Protein AF-A0A0C9TK61-F1 (afdb_monomer_lite)

Foldseek 3Di:
DDPVPFFFDADALPDFLVVVLVVDDPPDLDPSNLLSQLRCLQFNDDDLVD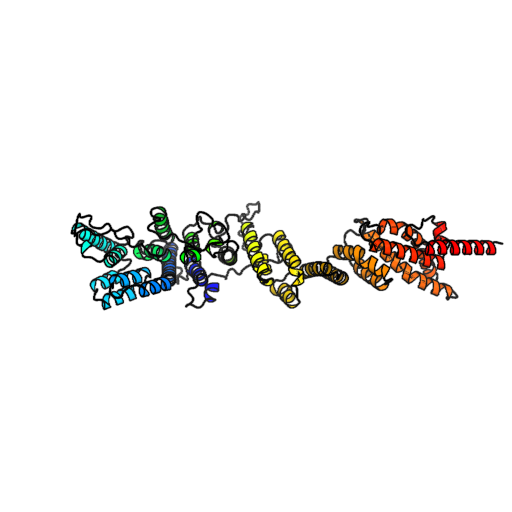DPPDDPVVVVLSVQLSSLVSNLVSLLVNCVVVLVVVLVVDDPVDLLQNLLSCVLSVVLVVSLVSCVVVVVNVLSVLSVQALHDQVQLVVLVVVLVCCQVVLVLLVDDLSRSLSSCQSNLHQDWSCHRPDDDSSTDHIHGNQPPDALSSVLSSLSGGNDHSSDGLLVSLVVLVVCCVVCVVRHHFQAAPVCVVDVDDDDPDDADPPHDGALSNLVSVVSNDVPDALVNRLQQSNHDVDRLPLPVSLVCQCNPCRNNNPHHHPQWDDQDDDDDDPDDPPPPDRTGADPVNQVSLLSNLVVCVVVVNNLVSLNSLSNHPDSVSSVVSNLVSLLVCLVVLDPVNVCSCCPVSVGDLLSNLQSVLSVCVVVVNLVSSLVSCVVSVVLVVSLVSCLQPVLLVCLLVVPLVVLQVSLVSSVVPDDPCCPPPPASNLSSVLSNLLSCLLPLQVVLVVVQVPDPDDDPVSVVVNVVSLLCLLVSLQCLCVRLPPVPDVSSLSSNQSSNLSSQVSCLVPPLCNNVVVVDDRPSYDPVSVVSSVVSNVVVVVVVVVVVD

Structure (mmCIF, N/CA/C/O backbone):
data_AF-A0A0C9TK61-F1
#
_entry.id   AF-A0A0C9TK61-F1
#
loop_
_atom_site.group_PDB
_atom_site.id
_atom_site.type_symbol
_atom_site.label_atom_id
_atom_site.label_alt_id
_atom_site.label_comp_id
_atom_site.label_asym_id
_atom_site.label_entity_id
_atom_site.label_seq_id
_atom_site.pdbx_PDB_ins_code
_atom_site.Cartn_x
_atom_site.Cartn_y
_atom_site.Cartn_z
_atom_site.occupancy
_atom_site.B_iso_or_equiv
_atom_site.auth_seq_id
_atom_site.auth_comp_id
_atom_site.auth_asym_id
_atom_site.auth_atom_id
_atom_site.pdbx_PDB_model_num
ATOM 1 N N . LYS A 1 1 ? -3.610 1.208 -22.370 1.00 81.56 1 LYS A N 1
ATOM 2 C CA . LYS A 1 1 ? -2.556 2.151 -22.807 1.00 81.56 1 LYS A CA 1
ATOM 3 C C . LYS A 1 1 ? -3.177 3.526 -22.772 1.00 81.56 1 LYS A C 1
ATOM 5 O O . LYS A 1 1 ? -4.355 3.610 -23.101 1.00 81.56 1 LYS A O 1
ATOM 10 N N . ASP A 1 2 ? -2.446 4.515 -22.294 1.00 80.69 2 ASP A N 1
ATOM 11 C CA . ASP A 1 2 ? -2.899 5.903 -22.269 1.00 80.69 2 ASP A CA 1
ATOM 12 C C . ASP A 1 2 ? -2.753 6.562 -23.651 1.00 80.69 2 ASP A C 1
ATOM 14 O O . ASP A 1 2 ? -2.451 5.885 -24.641 1.00 80.69 2 ASP A O 1
ATOM 18 N N . GLU A 1 3 ? -2.996 7.873 -23.709 1.00 77.81 3 GLU A N 1
ATOM 19 C CA . GLU A 1 3 ? -2.906 8.690 -24.926 1.00 77.81 3 GLU A CA 1
ATOM 20 C C . GLU A 1 3 ? -1.501 8.671 -25.554 1.00 77.81 3 GLU A C 1
ATOM 22 O O . GLU A 1 3 ? -1.379 8.702 -26.777 1.00 77.81 3 GLU A O 1
ATOM 27 N N . ASP A 1 4 ? -0.454 8.514 -24.737 1.00 80.81 4 ASP A N 1
ATOM 28 C CA . ASP A 1 4 ? 0.946 8.425 -25.174 1.00 80.81 4 ASP A CA 1
ATOM 29 C C . ASP A 1 4 ? 1.359 6.994 -25.587 1.00 80.81 4 ASP A C 1
ATOM 31 O O . ASP A 1 4 ? 2.505 6.736 -25.961 1.00 80.81 4 ASP A O 1
ATOM 35 N N . GLY A 1 5 ? 0.442 6.022 -25.524 1.00 83.19 5 GLY A N 1
ATOM 36 C CA . GLY A 1 5 ? 0.716 4.624 -25.861 1.00 83.19 5 GLY A CA 1
ATOM 37 C C . GLY A 1 5 ? 1.455 3.835 -24.768 1.00 83.19 5 GLY A C 1
ATOM 38 O O . GLY A 1 5 ? 1.842 2.680 -25.006 1.00 83.19 5 GLY A O 1
ATOM 39 N N . VAL A 1 6 ? 1.597 4.403 -23.569 1.00 88.69 6 VAL A N 1
ATOM 40 C CA . VAL A 1 6 ? 2.217 3.801 -22.385 1.00 88.69 6 VAL A CA 1
ATOM 41 C C . VAL A 1 6 ? 1.207 2.868 -21.699 1.00 88.69 6 VAL A C 1
ATOM 43 O O . VAL A 1 6 ? 0.043 3.228 -21.485 1.00 88.69 6 VAL A O 1
ATOM 46 N N . PRO A 1 7 ? 1.582 1.623 -21.354 1.00 91.19 7 PRO A N 1
ATOM 47 C CA . PRO A 1 7 ? 0.702 0.736 -20.598 1.00 91.19 7 PRO A CA 1
ATOM 48 C C . PRO A 1 7 ? 0.441 1.310 -19.196 1.00 91.19 7 PRO A C 1
ATOM 50 O O . PRO A 1 7 ? 1.342 1.853 -18.561 1.00 91.19 7 PRO A O 1
ATOM 53 N N . PHE A 1 8 ? -0.794 1.182 -18.717 1.00 90.75 8 PHE A N 1
ATOM 54 C CA . PHE A 1 8 ? -1.194 1.523 -17.352 1.00 90.75 8 PHE A CA 1
ATOM 55 C C . PHE A 1 8 ? -2.143 0.442 -16.837 1.00 90.75 8 PHE A C 1
ATOM 57 O O . PHE A 1 8 ? -2.813 -0.220 -17.639 1.00 90.75 8 PHE A O 1
ATOM 64 N N . ALA A 1 9 ? -2.165 0.254 -15.523 1.00 89.19 9 ALA A N 1
ATOM 65 C CA . ALA A 1 9 ? -3.086 -0.649 -14.852 1.00 89.19 9 ALA A CA 1
ATOM 66 C C . ALA A 1 9 ? -4.243 0.159 -14.262 1.00 89.19 9 ALA A C 1
ATOM 68 O O . ALA A 1 9 ? -4.018 1.156 -13.578 1.00 89.19 9 ALA A O 1
ATOM 69 N N . ASP A 1 10 ? -5.470 -0.285 -14.528 1.00 86.25 10 ASP A N 1
ATOM 70 C CA . ASP A 1 10 ? -6.674 0.262 -13.909 1.00 86.25 10 ASP A CA 1
ATOM 71 C C . ASP A 1 10 ? -7.316 -0.837 -13.058 1.00 86.25 10 ASP A C 1
ATOM 73 O O . ASP A 1 10 ? -7.680 -1.890 -13.601 1.00 86.25 10 ASP A O 1
ATOM 77 N N . PRO A 1 11 ? -7.383 -0.674 -11.729 1.00 87.00 11 PRO A N 1
ATOM 78 C CA . PRO A 1 11 ? -7.986 -1.678 -10.873 1.00 87.00 11 PRO A CA 1
ATOM 79 C C . PRO A 1 11 ? -9.503 -1.723 -11.088 1.00 87.00 11 PRO A C 1
ATOM 81 O O . PRO A 1 11 ? -10.154 -0.703 -11.300 1.00 87.00 11 PRO A O 1
ATOM 84 N N . SER A 1 12 ? -10.081 -2.923 -11.007 1.00 86.38 12 SER A N 1
ATOM 85 C CA . SER A 1 12 ? -11.533 -3.088 -11.118 1.00 86.38 12 SER A CA 1
ATOM 86 C C . SER A 1 12 ? -12.257 -2.338 -9.986 1.00 86.38 12 SER A C 1
ATOM 88 O O . SER A 1 12 ? -11.884 -2.514 -8.822 1.00 86.38 12 SER A O 1
ATOM 90 N N . PRO A 1 13 ? -13.334 -1.583 -10.281 1.00 83.75 13 PRO A N 1
ATOM 91 C CA . PRO A 1 13 ? -14.143 -0.916 -9.258 1.00 83.75 13 PRO A CA 1
ATOM 92 C C . PRO A 1 13 ? -14.917 -1.901 -8.364 1.00 83.75 13 PRO A C 1
ATOM 94 O O . PRO A 1 13 ? -15.450 -1.511 -7.331 1.00 83.75 13 PRO A O 1
ATOM 97 N N . GLU A 1 14 ? -14.984 -3.181 -8.738 1.00 85.62 14 GLU A N 1
ATOM 98 C CA . GLU A 1 14 ? -15.634 -4.231 -7.943 1.00 85.62 14 GLU A CA 1
ATOM 99 C C . GLU A 1 14 ? -14.745 -4.739 -6.795 1.00 85.62 14 GLU A C 1
ATOM 101 O O . GLU A 1 14 ? -15.229 -5.394 -5.868 1.00 85.62 14 GLU A O 1
ATOM 106 N N . LEU A 1 15 ? -13.439 -4.442 -6.834 1.00 88.75 15 LEU A N 1
ATOM 107 C CA . LEU A 1 15 ? -12.504 -4.849 -5.790 1.00 88.75 15 LEU A CA 1
ATOM 108 C C . LEU A 1 15 ? -12.778 -4.079 -4.494 1.00 88.75 15 LEU A C 1
ATOM 110 O O . LEU A 1 15 ? -12.631 -2.861 -4.419 1.00 88.75 15 LEU A O 1
ATOM 114 N N . CYS A 1 16 ? -13.116 -4.819 -3.446 1.00 92.06 16 CYS A N 1
ATOM 115 C CA . CYS A 1 16 ? -13.430 -4.297 -2.118 1.00 92.06 16 CYS A CA 1
ATOM 116 C C . CYS A 1 16 ? -12.692 -5.088 -1.031 1.00 92.06 16 CYS A C 1
ATOM 118 O O . CYS A 1 16 ? -12.037 -6.098 -1.313 1.00 92.06 16 CYS A O 1
ATOM 120 N N . PHE A 1 17 ? -12.786 -4.657 0.229 1.00 92.44 17 PHE A N 1
ATOM 121 C CA . PHE A 1 17 ? -12.063 -5.313 1.320 1.00 92.44 17 PHE A CA 1
ATOM 122 C C . PHE A 1 17 ? -12.488 -6.770 1.524 1.00 92.44 17 PHE A C 1
ATOM 124 O O . PHE A 1 17 ? -11.641 -7.601 1.849 1.00 92.44 17 PHE A O 1
ATOM 131 N N . SER A 1 18 ? -13.757 -7.110 1.279 1.00 90.62 18 SER A N 1
ATOM 132 C CA . SER A 1 18 ? -14.255 -8.490 1.355 1.00 90.62 18 SER A CA 1
ATOM 133 C C . SER A 1 18 ? -13.533 -9.445 0.399 1.00 90.62 18 SER A C 1
ATOM 135 O O . SER A 1 18 ? -13.284 -10.597 0.762 1.00 90.62 18 SER A O 1
ATOM 137 N N . SER A 1 19 ? -13.122 -8.961 -0.780 1.00 91.56 19 SER A N 1
ATOM 138 C CA . SER A 1 19 ? -12.373 -9.756 -1.759 1.00 91.56 19 SER A CA 1
ATOM 139 C C . SER A 1 19 ? -11.035 -10.206 -1.172 1.00 91.56 19 SER A C 1
ATOM 141 O O . SER A 1 19 ? -10.703 -11.388 -1.215 1.00 91.56 19 SER A O 1
ATOM 143 N N . PHE A 1 20 ? -10.313 -9.290 -0.521 1.00 90.38 20 PHE A N 1
ATOM 144 C CA . PHE A 1 20 ? -9.045 -9.592 0.147 1.00 90.38 20 PHE A CA 1
ATOM 145 C C . PHE A 1 20 ? -9.241 -10.368 1.452 1.00 90.38 20 PHE A C 1
ATOM 147 O O . PHE A 1 20 ? -8.485 -11.291 1.739 1.00 90.38 20 PHE A O 1
ATOM 154 N N . ALA A 1 21 ? -10.286 -10.060 2.225 1.00 90.88 21 ALA A N 1
ATOM 155 C CA . ALA A 1 21 ? -10.596 -10.773 3.460 1.00 90.88 21 ALA A CA 1
ATOM 156 C C . ALA A 1 21 ? -10.905 -12.261 3.214 1.00 90.88 21 ALA A C 1
ATOM 158 O O . ALA A 1 21 ? -10.596 -13.088 4.071 1.00 90.88 21 ALA A O 1
ATOM 159 N N . SER A 1 22 ? -11.465 -12.605 2.046 1.00 92.06 22 SER A N 1
ATOM 160 C CA . SER A 1 22 ? -11.771 -13.988 1.653 1.00 92.06 22 SER A CA 1
ATOM 161 C C . SER A 1 22 ? -10.535 -14.868 1.425 1.00 92.06 22 SER A C 1
ATOM 163 O O . SER A 1 22 ? -10.634 -16.091 1.510 1.00 92.06 22 SER A O 1
ATOM 165 N N . LEU A 1 23 ? -9.365 -14.260 1.193 1.00 92.31 23 LEU A N 1
ATOM 166 C CA . LEU A 1 23 ? -8.095 -14.977 1.038 1.00 92.31 23 LEU A CA 1
ATOM 167 C C . LEU A 1 23 ? -7.601 -15.572 2.364 1.00 92.31 23 LEU A C 1
ATOM 169 O O . LEU A 1 23 ? -6.823 -16.525 2.364 1.00 92.31 23 LEU A O 1
ATOM 173 N N . TYR A 1 24 ? -8.064 -15.030 3.494 1.00 91.88 24 TYR A N 1
ATOM 174 C CA . TYR A 1 24 ? -7.665 -15.462 4.828 1.00 91.88 24 TYR A CA 1
ATOM 175 C C . TYR A 1 24 ? -8.719 -16.400 5.443 1.00 91.88 24 TYR A C 1
ATOM 177 O O . TYR A 1 24 ? -9.905 -16.054 5.481 1.00 91.88 24 TYR A O 1
ATOM 185 N N . PRO A 1 25 ? -8.325 -17.553 6.020 1.00 91.06 25 PRO A N 1
ATOM 186 C CA . PRO A 1 25 ? -9.246 -18.423 6.752 1.00 91.06 25 PRO A CA 1
ATOM 187 C C . PRO A 1 25 ? -9.934 -17.678 7.899 1.00 91.06 25 PRO A C 1
ATOM 189 O O . PRO A 1 25 ? -9.290 -16.898 8.595 1.00 91.06 25 PRO A O 1
ATOM 192 N N . GLN A 1 26 ? -11.211 -17.957 8.177 1.00 85.25 26 GLN A N 1
ATOM 193 C CA . GLN A 1 26 ? -11.967 -17.266 9.241 1.00 85.25 26 GLN A CA 1
ATOM 194 C C . GLN A 1 26 ? -11.314 -17.370 10.632 1.00 85.25 26 GLN A C 1
ATOM 196 O O . GLN A 1 26 ? -11.423 -16.453 11.441 1.00 85.25 26 GLN A O 1
ATOM 201 N N . THR A 1 27 ? -10.587 -18.457 10.894 1.00 86.00 27 THR A N 1
ATOM 202 C CA . THR A 1 27 ? -9.848 -18.680 12.144 1.00 86.00 27 THR A CA 1
ATOM 203 C C . THR A 1 27 ? -8.549 -17.885 12.241 1.00 86.00 27 THR A C 1
ATOM 205 O O . THR A 1 27 ? -7.973 -17.811 13.324 1.00 86.00 27 THR A O 1
ATOM 208 N N . ASP A 1 28 ? -8.055 -17.326 11.133 1.00 87.44 28 ASP A N 1
ATOM 209 C CA . ASP A 1 28 ? -6.841 -16.520 11.143 1.00 87.44 28 ASP A CA 1
ATOM 210 C C . ASP A 1 28 ? -7.090 -15.207 11.895 1.00 87.44 28 ASP A C 1
ATOM 212 O O . ASP A 1 28 ? -8.055 -14.488 11.629 1.00 87.44 28 ASP A O 1
ATOM 216 N N . ARG A 1 29 ? -6.226 -14.914 12.864 1.00 84.12 29 ARG A N 1
ATOM 217 C CA . ARG A 1 29 ? -6.247 -13.705 13.698 1.00 84.12 29 ARG A CA 1
ATOM 218 C C . ARG A 1 29 ? -4.965 -12.882 13.510 1.00 84.12 29 ARG A C 1
ATOM 220 O O . ARG A 1 29 ? -4.624 -12.080 14.377 1.00 84.12 29 ARG A O 1
ATOM 227 N N . SER A 1 30 ? -4.242 -13.098 12.410 1.00 87.88 30 SER A N 1
ATOM 228 C CA . SER A 1 30 ? -3.105 -12.274 12.002 1.00 87.88 30 SER A CA 1
ATOM 229 C C . SER A 1 30 ? -3.511 -10.799 11.861 1.00 87.88 30 SER A C 1
ATOM 231 O O . SER A 1 30 ? -4.663 -10.474 11.560 1.00 87.88 30 SER A O 1
ATOM 233 N N . ASN A 1 31 ? -2.566 -9.878 12.084 1.00 86.19 31 ASN A N 1
ATOM 234 C CA . ASN A 1 31 ? -2.851 -8.441 11.969 1.00 86.19 31 ASN A CA 1
ATOM 235 C C . ASN A 1 31 ? -3.299 -8.055 10.552 1.00 86.19 31 ASN A C 1
ATOM 237 O O . ASN A 1 31 ? -4.138 -7.173 10.401 1.00 86.19 31 ASN A O 1
ATOM 241 N N . GLU A 1 32 ? -2.797 -8.752 9.532 1.00 90.25 32 GLU A N 1
ATOM 242 C CA . GLU A 1 32 ? -3.179 -8.557 8.132 1.00 90.25 32 GLU A CA 1
ATOM 243 C C . GLU A 1 32 ? -4.636 -8.965 7.885 1.00 90.25 32 GLU A C 1
ATOM 245 O O . GLU A 1 32 ? -5.421 -8.183 7.347 1.00 90.25 32 GLU A O 1
ATOM 250 N N . ALA A 1 33 ? -5.041 -10.149 8.362 1.00 91.81 33 ALA A N 1
ATOM 251 C CA . ALA A 1 33 ? -6.428 -10.593 8.270 1.00 91.81 33 ALA A CA 1
ATOM 252 C C . ALA A 1 33 ? -7.370 -9.635 9.018 1.00 91.81 33 ALA A C 1
ATOM 254 O O . ALA A 1 33 ? -8.448 -9.299 8.522 1.00 91.81 33 ALA A O 1
ATOM 255 N N . LEU A 1 34 ? -6.960 -9.151 10.198 1.00 92.62 34 LEU A N 1
ATOM 256 C CA . LEU A 1 34 ? -7.720 -8.155 10.956 1.00 92.62 34 LEU A CA 1
ATOM 257 C C . LEU A 1 34 ? -7.839 -6.823 10.207 1.00 92.62 34 LEU A C 1
ATOM 259 O O . LEU A 1 34 ? -8.913 -6.226 10.252 1.00 92.62 34 LEU A O 1
ATOM 263 N N . LEU A 1 35 ? -6.793 -6.384 9.503 1.00 93.75 35 LEU A N 1
ATOM 264 C CA . LEU A 1 35 ? -6.784 -5.149 8.716 1.00 93.75 35 LEU A CA 1
ATOM 265 C C . LEU A 1 35 ? -7.830 -5.182 7.597 1.00 93.75 35 LEU A C 1
ATOM 267 O O . LEU A 1 35 ? -8.667 -4.283 7.513 1.00 93.75 35 LEU A O 1
ATOM 271 N N . PHE A 1 36 ? -7.837 -6.234 6.772 1.00 94.31 36 PHE A N 1
ATOM 272 C CA . PHE A 1 36 ? -8.809 -6.343 5.680 1.00 94.31 36 PHE A CA 1
ATOM 273 C C . PHE A 1 36 ? -10.236 -6.566 6.193 1.00 94.31 36 PHE A C 1
ATOM 275 O O . PHE A 1 36 ? -11.175 -5.977 5.662 1.00 94.31 36 PHE A O 1
ATOM 282 N N . ARG A 1 37 ? -10.425 -7.338 7.272 1.00 94.81 37 ARG A N 1
ATOM 283 C CA . ARG A 1 37 ? -11.755 -7.504 7.890 1.00 94.81 37 ARG A CA 1
ATOM 284 C C . ARG A 1 37 ? -12.278 -6.216 8.524 1.00 94.81 37 ARG A C 1
ATOM 286 O O . ARG A 1 37 ? -13.480 -5.972 8.476 1.00 94.81 37 ARG A O 1
ATOM 293 N N . LEU A 1 38 ? -11.397 -5.383 9.079 1.00 95.50 38 LEU A N 1
ATOM 294 C CA . LEU A 1 38 ? -11.771 -4.056 9.567 1.00 95.50 38 LEU A CA 1
ATOM 295 C C . LEU A 1 38 ? -12.206 -3.162 8.408 1.00 95.50 38 LEU A C 1
ATOM 297 O O . LEU A 1 38 ? -13.238 -2.501 8.494 1.00 95.50 38 LEU A O 1
ATOM 301 N N . GLY A 1 39 ? -11.436 -3.167 7.318 1.00 93.94 39 GLY A N 1
ATOM 302 C CA . GLY A 1 39 ? -11.792 -2.435 6.109 1.00 93.94 39 GLY A CA 1
ATOM 303 C C . GLY A 1 39 ? -13.162 -2.851 5.569 1.00 93.94 39 GLY A C 1
ATOM 304 O O . GLY A 1 39 ? -13.978 -1.985 5.262 1.00 93.94 39 GLY A O 1
ATOM 305 N N . HIS A 1 40 ? -13.463 -4.154 5.576 1.00 93.94 40 HIS A N 1
ATOM 306 C CA . HIS A 1 40 ? -14.782 -4.682 5.223 1.00 93.94 40 HIS A CA 1
ATOM 307 C C . HIS A 1 40 ? -15.882 -4.147 6.150 1.00 93.94 40 HIS A C 1
ATOM 309 O O . HIS A 1 40 ? -16.905 -3.655 5.682 1.00 93.94 40 HIS A O 1
ATOM 315 N N . ALA A 1 41 ? -15.658 -4.170 7.466 1.00 94.00 41 ALA A N 1
ATOM 316 C CA . ALA A 1 41 ? -16.632 -3.670 8.433 1.00 94.00 41 ALA A CA 1
ATOM 317 C C . ALA A 1 41 ? -16.897 -2.156 8.304 1.00 94.00 41 ALA A C 1
ATOM 319 O O . ALA A 1 41 ? -18.011 -1.707 8.576 1.00 94.00 41 ALA A O 1
ATOM 320 N N . LEU A 1 42 ? -15.895 -1.361 7.911 1.00 93.69 42 LEU A N 1
ATOM 321 C CA . LEU A 1 42 ? -15.988 0.102 7.870 1.00 93.69 42 LEU A CA 1
ATOM 322 C C . LEU A 1 42 ? -16.411 0.668 6.508 1.00 93.69 42 LEU A C 1
ATOM 324 O O . LEU A 1 42 ? -17.194 1.623 6.472 1.00 93.69 42 LEU A O 1
ATOM 328 N N . PHE A 1 43 ? -15.889 0.124 5.408 1.00 92.31 43 PHE A N 1
ATOM 329 C CA . PHE A 1 43 ? -15.937 0.775 4.094 1.00 92.31 43 PHE A CA 1
ATOM 330 C C . PHE A 1 43 ? -16.741 0.021 3.039 1.00 92.31 43 PHE A C 1
ATOM 332 O O . PHE A 1 43 ? -17.289 0.678 2.155 1.00 92.31 43 PHE A O 1
ATOM 339 N N . ASP A 1 44 ? -16.862 -1.304 3.132 1.00 91.38 44 ASP A N 1
ATOM 340 C CA . ASP A 1 44 ? -17.630 -2.058 2.142 1.00 91.38 44 ASP A CA 1
ATOM 341 C C . ASP A 1 44 ? -19.130 -1.712 2.212 1.00 91.38 44 ASP A C 1
ATOM 343 O O . ASP A 1 44 ? -19.674 -1.254 3.230 1.00 91.38 44 ASP A O 1
ATOM 347 N N . ASN A 1 45 ? -19.820 -1.938 1.094 1.00 86.06 45 ASN A N 1
ATOM 348 C CA . ASN A 1 45 ? -21.258 -1.737 1.005 1.00 86.06 45 ASN A CA 1
ATOM 349 C C . ASN A 1 45 ? -21.994 -2.786 1.846 1.00 86.06 45 ASN A C 1
ATOM 351 O O . ASN A 1 45 ? -21.827 -3.988 1.656 1.00 86.06 45 ASN A O 1
ATOM 355 N N . ILE A 1 46 ? -22.841 -2.319 2.766 1.00 85.06 46 ILE A N 1
ATOM 356 C CA . ILE A 1 46 ? -23.687 -3.181 3.593 1.00 85.06 46 ILE A CA 1
ATOM 357 C C . ILE A 1 46 ? -25.069 -3.244 2.950 1.00 85.06 46 ILE A C 1
ATOM 359 O O . ILE A 1 46 ? -25.790 -2.242 2.929 1.00 85.06 46 ILE A O 1
ATOM 363 N N . ASP A 1 47 ? -25.468 -4.428 2.488 1.00 80.75 47 ASP A N 1
ATOM 364 C CA . ASP A 1 47 ? -26.819 -4.644 1.981 1.00 80.75 47 ASP A CA 1
ATOM 365 C C . ASP A 1 47 ? -27.843 -4.499 3.108 1.00 80.75 47 ASP A C 1
ATOM 367 O O . ASP A 1 47 ? -27.925 -5.291 4.050 1.00 80.75 47 ASP A O 1
ATOM 371 N N . LEU A 1 48 ? -28.646 -3.438 3.025 1.00 82.12 48 LEU A N 1
ATOM 372 C CA . LEU A 1 48 ? -29.626 -3.112 4.059 1.00 82.12 48 LEU A CA 1
ATOM 373 C C . LEU A 1 48 ? -30.910 -3.951 3.936 1.00 82.12 48 LEU A C 1
ATOM 375 O O . LEU A 1 48 ? -31.656 -4.054 4.909 1.00 82.12 48 LEU A O 1
ATOM 379 N N . HIS A 1 49 ? -31.151 -4.570 2.773 1.00 82.12 49 HIS A N 1
ATOM 380 C CA . HIS A 1 49 ? -32.394 -5.279 2.426 1.00 82.12 49 HIS A CA 1
ATOM 381 C C . HIS A 1 49 ? -33.661 -4.454 2.734 1.00 82.12 49 HIS A C 1
ATOM 383 O O . HIS A 1 49 ? -34.649 -4.967 3.255 1.00 82.12 49 HIS A O 1
ATOM 389 N N . LEU A 1 50 ? -33.619 -3.148 2.443 1.00 81.50 50 LEU A N 1
ATOM 390 C CA . LEU A 1 50 ? -34.735 -2.222 2.658 1.00 81.50 50 LEU A CA 1
ATOM 391 C C . LEU A 1 50 ? -35.503 -1.994 1.352 1.00 81.50 50 LEU A C 1
ATOM 393 O O . LEU A 1 50 ? -34.894 -1.821 0.296 1.00 81.50 50 LEU A O 1
ATOM 397 N N . GLY A 1 51 ? -36.835 -1.934 1.440 1.00 77.81 51 GLY A N 1
ATOM 398 C CA . GLY A 1 51 ? -37.691 -1.528 0.323 1.00 77.81 51 GLY A CA 1
ATOM 399 C C . GLY A 1 51 ? -37.429 -0.082 -0.124 1.00 77.81 51 GLY A C 1
ATOM 400 O O . GLY A 1 51 ? -36.859 0.724 0.615 1.00 77.81 51 GLY A O 1
ATOM 401 N N . GLN A 1 52 ? -37.854 0.258 -1.344 1.00 74.50 52 GLN A N 1
ATOM 402 C CA . GLN A 1 52 ? -37.673 1.600 -1.921 1.00 74.50 52 GLN A CA 1
ATOM 403 C C . GLN A 1 52 ? -38.487 2.695 -1.203 1.00 74.50 52 GLN A C 1
ATOM 405 O O . GLN A 1 52 ? -38.160 3.868 -1.329 1.00 74.50 52 GLN A O 1
ATOM 410 N N . GLU A 1 53 ? -39.497 2.323 -0.411 1.00 78.75 53 GLU A N 1
ATOM 411 C CA . GLU A 1 53 ? -40.386 3.254 0.307 1.00 78.75 53 GLU A CA 1
ATOM 412 C C . GLU A 1 53 ? -39.770 3.865 1.582 1.00 78.75 53 GLU A C 1
ATOM 414 O O . GLU A 1 53 ? -40.366 4.739 2.210 1.00 78.75 53 GLU A O 1
ATOM 419 N N . VAL A 1 54 ? -38.579 3.418 1.993 1.00 83.81 54 VAL A N 1
ATOM 420 C CA . VAL A 1 54 ? -37.915 3.902 3.212 1.00 83.81 54 VAL A CA 1
ATOM 421 C C . VAL A 1 54 ? -37.199 5.228 2.946 1.00 83.81 54 VAL A C 1
ATOM 423 O O . VAL A 1 54 ? -36.406 5.335 2.010 1.00 83.81 54 VAL A O 1
ATOM 426 N N . THR A 1 55 ? -37.422 6.225 3.808 1.00 88.44 55 THR A N 1
ATOM 427 C CA . THR A 1 55 ? -36.765 7.536 3.709 1.00 88.44 55 THR A CA 1
ATOM 428 C C . THR A 1 55 ? -35.241 7.431 3.822 1.00 88.44 55 THR A C 1
ATOM 430 O O . THR A 1 55 ? -34.693 6.537 4.477 1.00 88.44 55 THR A O 1
ATOM 433 N N . VAL A 1 56 ? -34.537 8.381 3.200 1.00 87.12 56 VAL A N 1
ATOM 434 C CA . VAL A 1 56 ? -33.064 8.438 3.199 1.00 87.12 56 VAL A CA 1
ATOM 435 C C . VAL A 1 56 ? -32.505 8.511 4.625 1.00 87.12 56 VAL A C 1
ATOM 437 O O . VAL A 1 56 ? -31.526 7.836 4.934 1.00 87.12 56 VAL A O 1
ATOM 440 N N . ASP A 1 57 ? -33.167 9.238 5.526 1.00 86.88 57 ASP A N 1
ATOM 441 C CA . ASP A 1 57 ? -32.732 9.383 6.920 1.00 86.88 57 ASP A CA 1
ATOM 442 C C . ASP A 1 57 ? -32.783 8.061 7.690 1.00 86.88 57 ASP A C 1
ATOM 444 O O . ASP A 1 57 ? -31.837 7.697 8.394 1.00 86.88 57 ASP A O 1
ATOM 448 N N . VAL A 1 58 ? -33.865 7.295 7.518 1.00 87.62 58 VAL A N 1
ATOM 449 C CA . VAL A 1 58 ? -34.008 5.975 8.144 1.00 87.62 58 VAL A CA 1
ATOM 450 C C . VAL A 1 58 ? -32.977 5.010 7.565 1.00 87.62 58 VAL A C 1
ATOM 452 O O . VAL A 1 58 ? -32.334 4.276 8.315 1.00 87.62 58 VAL A O 1
ATOM 455 N N . ARG A 1 59 ? -32.746 5.056 6.248 1.00 87.31 59 ARG A N 1
ATOM 456 C CA . ARG A 1 59 ? -31.705 4.260 5.587 1.00 87.31 59 ARG A CA 1
ATOM 457 C C . ARG A 1 59 ? -30.311 4.572 6.145 1.00 87.31 59 ARG A C 1
ATOM 459 O O . ARG A 1 59 ? -29.573 3.645 6.477 1.00 87.31 59 ARG A O 1
ATOM 466 N N . ASN A 1 60 ? -29.970 5.850 6.307 1.00 87.62 60 ASN A N 1
ATOM 467 C CA . ASN A 1 60 ? -28.688 6.287 6.867 1.00 87.62 60 ASN A CA 1
ATOM 468 C C . ASN A 1 60 ? -28.530 5.865 8.331 1.00 87.62 60 ASN A C 1
ATOM 470 O O . ASN A 1 60 ? -27.469 5.375 8.722 1.00 87.62 60 ASN A O 1
ATOM 474 N N . ARG A 1 61 ? -29.595 5.979 9.132 1.00 87.44 61 ARG A N 1
ATOM 475 C CA . ARG A 1 61 ? -29.595 5.527 10.528 1.00 87.44 61 ARG A CA 1
ATOM 476 C C . ARG A 1 61 ? -29.375 4.018 10.636 1.00 87.44 61 ARG A C 1
ATOM 478 O O . ARG A 1 61 ? -28.524 3.587 11.408 1.00 87.44 61 ARG A O 1
ATOM 485 N N . ILE A 1 62 ? -30.091 3.219 9.843 1.00 88.75 62 ILE A N 1
ATOM 486 C CA . ILE A 1 62 ? -29.933 1.756 9.821 1.00 88.75 62 ILE A CA 1
ATOM 487 C C . ILE A 1 62 ? -28.525 1.376 9.350 1.00 88.75 62 ILE A C 1
ATOM 489 O O . ILE A 1 62 ? -27.907 0.497 9.946 1.00 88.75 62 ILE A O 1
ATOM 493 N N . SER A 1 63 ? -27.997 2.058 8.330 1.00 88.88 63 SER A N 1
ATOM 494 C CA . SER A 1 63 ? -26.621 1.864 7.861 1.00 88.88 63 SER A CA 1
ATOM 495 C C . SER A 1 63 ? -25.599 2.132 8.968 1.00 88.88 63 SER A C 1
ATOM 497 O O . SER A 1 63 ? -24.737 1.294 9.222 1.00 88.88 63 SER A O 1
ATOM 499 N N . SER A 1 64 ? -25.746 3.242 9.700 1.00 88.94 64 SER A N 1
ATOM 500 C CA . SER A 1 64 ? -24.885 3.581 10.842 1.00 88.94 64 SER A CA 1
ATOM 501 C C . SER A 1 64 ? -24.925 2.506 11.935 1.00 88.94 64 SER A C 1
ATOM 503 O O . SER A 1 64 ? -23.876 2.050 12.391 1.00 88.94 64 SER A O 1
ATOM 505 N N . ILE A 1 65 ? -26.122 2.028 12.298 1.00 89.88 65 ILE A N 1
ATOM 506 C CA . ILE A 1 65 ? -26.301 0.976 13.312 1.00 89.88 65 ILE A CA 1
ATOM 507 C C . ILE A 1 65 ? -25.667 -0.342 12.856 1.00 89.88 65 ILE A C 1
ATOM 509 O O . ILE A 1 65 ? -24.919 -0.956 13.615 1.00 89.88 65 ILE A O 1
ATOM 513 N N . ARG A 1 66 ? -25.918 -0.777 11.612 1.00 91.06 66 ARG A N 1
ATOM 514 C CA . ARG A 1 66 ? -25.335 -2.020 11.079 1.00 91.06 66 ARG A CA 1
ATOM 515 C C . ARG A 1 66 ? -23.819 -1.939 10.974 1.00 91.06 66 ARG A C 1
ATOM 517 O O . ARG A 1 66 ? -23.141 -2.907 11.300 1.00 91.06 66 ARG A O 1
ATOM 524 N N . ARG A 1 67 ? -23.281 -0.784 10.583 1.00 92.81 67 ARG A N 1
ATOM 525 C CA . ARG A 1 67 ? -21.835 -0.563 10.510 1.00 92.81 67 ARG A CA 1
ATOM 526 C C . ARG A 1 67 ? -21.187 -0.579 11.893 1.00 92.81 67 ARG A C 1
ATOM 528 O O . ARG A 1 67 ? -20.149 -1.206 12.075 1.00 92.81 67 ARG A O 1
ATOM 535 N N . LYS A 1 68 ? -21.825 0.035 12.893 1.00 92.69 68 LYS A N 1
ATOM 536 C CA . LYS A 1 68 ? -21.387 -0.053 14.293 1.00 92.69 68 LYS A CA 1
ATOM 537 C C . LYS A 1 68 ? -21.421 -1.494 14.806 1.00 92.69 68 LYS A C 1
ATOM 539 O O . LYS A 1 68 ? -20.477 -1.921 15.463 1.00 92.69 68 LYS A O 1
ATOM 544 N N . ALA A 1 69 ? -22.465 -2.254 14.475 1.00 92.31 69 ALA A N 1
ATOM 545 C CA . ALA A 1 69 ? -22.557 -3.671 14.820 1.00 92.31 69 ALA A CA 1
ATOM 546 C C . ALA A 1 69 ? -21.452 -4.504 14.143 1.00 92.31 69 ALA A C 1
ATOM 548 O O . ALA A 1 69 ? -20.848 -5.346 14.801 1.00 92.31 69 ALA A O 1
ATOM 549 N N . ALA A 1 70 ? -21.126 -4.227 12.875 1.00 94.38 70 ALA A N 1
ATOM 550 C CA . ALA A 1 70 ? -20.021 -4.875 12.167 1.00 94.38 70 ALA A CA 1
ATOM 551 C C . ALA A 1 70 ? -18.656 -4.558 12.806 1.00 94.38 70 ALA A C 1
ATOM 553 O O . ALA A 1 70 ? -17.859 -5.467 13.029 1.00 94.38 70 ALA A O 1
ATOM 554 N N . LEU A 1 71 ? -18.410 -3.292 13.171 1.00 95.25 71 LEU A N 1
ATOM 555 C CA . LEU A 1 71 ? -17.207 -2.888 13.908 1.00 95.25 71 LEU A CA 1
ATOM 556 C C . LEU A 1 71 ? -17.129 -3.565 15.285 1.00 95.25 71 LEU A C 1
ATOM 558 O O . LEU A 1 71 ? -16.061 -4.019 15.683 1.00 95.25 71 LEU A O 1
ATOM 562 N N . SER A 1 72 ? -18.257 -3.659 15.994 1.00 94.19 72 SER A N 1
ATOM 563 C CA . SER A 1 72 ? -18.358 -4.344 17.287 1.00 94.19 72 SER A CA 1
ATOM 564 C C . SER A 1 72 ? -18.012 -5.831 17.170 1.00 94.19 72 SER A C 1
ATOM 566 O O . SER A 1 72 ? -17.174 -6.326 17.925 1.00 94.19 72 SER A O 1
ATOM 568 N N . ALA A 1 73 ? -18.594 -6.523 16.184 1.00 93.75 73 ALA A N 1
ATOM 569 C CA . ALA A 1 73 ? -18.318 -7.930 15.917 1.00 93.75 73 ALA A CA 1
ATOM 570 C C . ALA A 1 73 ? -16.839 -8.155 15.575 1.00 93.75 73 ALA A C 1
ATOM 572 O O . ALA A 1 73 ? -16.198 -9.017 16.172 1.00 93.75 73 ALA A O 1
ATOM 573 N N . TRP A 1 74 ? -16.276 -7.328 14.686 1.00 95.31 74 TRP A N 1
ATOM 574 C CA . TRP A 1 74 ? -14.852 -7.364 14.353 1.00 95.31 74 TRP A CA 1
ATOM 575 C C . TRP A 1 74 ? -13.960 -7.135 15.580 1.00 95.31 74 TRP A C 1
ATOM 577 O O . TRP A 1 74 ? -12.951 -7.821 15.747 1.00 95.31 74 TRP A O 1
ATOM 587 N N . LEU A 1 75 ? -14.316 -6.187 16.450 1.00 94.81 75 LEU A N 1
ATOM 588 C CA . LEU A 1 75 ? -13.504 -5.848 17.612 1.00 94.81 75 LEU A CA 1
ATOM 589 C C . LEU A 1 75 ? -13.512 -6.968 18.654 1.00 94.81 75 LEU A C 1
ATOM 591 O O . LEU A 1 75 ? -12.446 -7.306 19.164 1.00 94.81 75 LEU A O 1
ATOM 595 N N . GLY A 1 76 ? -14.674 -7.574 18.926 1.00 93.00 76 GLY A N 1
ATOM 596 C CA . GLY A 1 76 ? -14.785 -8.752 19.799 1.00 93.00 76 GLY A CA 1
ATOM 597 C C . GLY A 1 76 ? -13.909 -9.907 19.300 1.00 93.00 76 GLY A C 1
ATOM 598 O O . GLY A 1 76 ? -13.151 -10.527 20.051 1.00 93.00 76 GLY A O 1
ATOM 599 N N . ASP A 1 77 ? -13.916 -10.108 17.989 1.00 92.12 77 ASP A N 1
ATOM 600 C CA . ASP A 1 77 ? -13.063 -11.051 17.281 1.00 92.12 77 ASP A CA 1
ATOM 601 C C . ASP A 1 77 ? -11.561 -10.738 17.414 1.00 92.12 77 ASP A C 1
ATOM 603 O O . ASP A 1 77 ? -10.754 -11.634 17.682 1.00 92.12 77 ASP A O 1
ATOM 607 N N . ALA A 1 78 ? -11.177 -9.467 17.271 1.00 91.88 78 ALA A N 1
ATOM 608 C CA . ALA A 1 78 ? -9.794 -9.004 17.363 1.00 91.88 78 ALA A CA 1
ATOM 609 C C . ALA A 1 78 ? -9.209 -9.135 18.778 1.00 91.88 78 ALA A C 1
ATOM 611 O O . ALA A 1 78 ? -8.017 -9.408 18.927 1.00 91.88 78 ALA A O 1
ATOM 612 N N . VAL A 1 79 ? -10.029 -8.954 19.820 1.00 92.75 79 VAL A N 1
ATOM 613 C CA . VAL A 1 79 ? -9.577 -9.029 21.220 1.00 92.75 79 VAL A CA 1
ATOM 614 C C . VAL A 1 79 ? -9.635 -10.440 21.804 1.00 92.75 79 VAL A C 1
ATOM 616 O O . VAL A 1 79 ? -9.044 -10.669 22.857 1.00 92.75 79 VAL A O 1
ATOM 619 N N . THR A 1 80 ? -10.281 -11.401 21.132 1.00 90.88 80 THR A N 1
ATOM 620 C CA . THR A 1 80 ? -10.495 -12.768 21.648 1.00 90.88 80 THR A CA 1
ATOM 621 C C . THR A 1 80 ? -9.194 -13.442 22.101 1.00 90.88 80 THR A C 1
ATOM 623 O O . THR A 1 80 ? -9.127 -13.959 23.211 1.00 90.88 80 THR A O 1
ATOM 626 N N . SER A 1 81 ? -8.125 -13.378 21.299 1.00 88.38 81 SER A N 1
ATOM 627 C CA . SER A 1 81 ? -6.831 -13.999 21.638 1.00 88.38 81 SER A CA 1
ATOM 628 C C . SER A 1 81 ? -6.179 -13.377 22.876 1.00 88.38 81 SER A C 1
ATOM 630 O O . SER A 1 81 ? -5.599 -14.078 23.706 1.00 88.38 81 SER A O 1
ATOM 632 N N . SER A 1 82 ? -6.304 -12.057 23.011 1.00 88.44 82 SER A N 1
ATOM 633 C CA . SER A 1 82 ? -5.843 -11.304 24.169 1.00 88.44 82 SER A CA 1
ATOM 634 C C . SER A 1 82 ? -6.646 -11.723 25.408 1.00 88.44 82 SER A C 1
ATOM 636 O O . SER A 1 82 ? -6.064 -12.021 26.453 1.00 88.44 82 SER A O 1
ATOM 638 N N . VAL A 1 83 ? -7.979 -11.782 25.289 1.00 90.62 83 VAL A N 1
ATOM 639 C CA . VAL A 1 83 ? -8.901 -12.133 26.383 1.00 90.62 83 VAL A CA 1
ATOM 640 C C . VAL A 1 83 ? -8.616 -13.547 26.879 1.00 90.62 83 VAL A C 1
ATOM 642 O O . VAL A 1 83 ? -8.417 -13.743 28.075 1.00 90.62 83 VAL A O 1
ATOM 645 N N . ASP A 1 84 ? -8.475 -14.513 25.972 1.00 90.25 84 ASP A N 1
ATOM 646 C CA . ASP A 1 84 ? -8.139 -15.899 26.309 1.00 90.25 84 ASP A CA 1
ATOM 647 C C . ASP A 1 84 ? -6.777 -16.020 27.011 1.00 90.25 84 ASP A C 1
ATOM 649 O O . ASP A 1 84 ? -6.598 -16.852 27.905 1.00 90.25 84 ASP A O 1
ATOM 653 N N . ALA A 1 85 ? -5.796 -15.197 26.626 1.00 88.38 85 ALA A N 1
ATOM 654 C CA . ALA A 1 85 ? -4.494 -15.167 27.282 1.00 88.38 85 ALA A CA 1
ATOM 655 C C . ALA A 1 85 ? -4.584 -14.642 28.723 1.00 88.38 85 ALA A C 1
ATOM 657 O O . ALA A 1 85 ? -3.876 -15.148 29.595 1.00 88.38 85 ALA A O 1
ATOM 658 N N . ASP A 1 86 ? -5.449 -13.665 28.993 1.00 88.31 86 ASP A N 1
ATOM 659 C CA . ASP A 1 86 ? -5.651 -13.138 30.344 1.00 88.31 86 ASP A CA 1
ATOM 660 C C . ASP A 1 86 ? -6.525 -14.052 31.205 1.00 88.31 86 ASP A C 1
ATOM 662 O O . ASP A 1 86 ? -6.215 -14.233 32.382 1.00 88.31 86 ASP A O 1
ATOM 666 N N . LEU A 1 87 ? -7.527 -14.718 30.621 1.00 88.75 87 LEU A N 1
ATOM 667 C CA . LEU A 1 87 ? -8.303 -15.758 31.305 1.00 88.75 87 LEU A CA 1
ATOM 668 C C . LEU A 1 87 ? -7.401 -16.893 31.805 1.00 88.75 87 LEU A C 1
ATOM 670 O O . LEU A 1 87 ? -7.572 -17.368 32.922 1.00 88.75 87 LEU A O 1
ATOM 674 N N . LYS A 1 88 ? -6.387 -17.287 31.021 1.00 88.25 88 LYS A N 1
ATOM 675 C CA . LYS A 1 88 ? -5.397 -18.300 31.436 1.00 88.25 88 LYS A CA 1
ATOM 676 C C . LYS A 1 88 ? -4.487 -17.842 32.579 1.00 88.25 88 LYS A C 1
ATOM 678 O O . LYS A 1 88 ? -3.967 -18.686 33.304 1.00 88.25 88 LYS A O 1
ATOM 683 N N . LYS A 1 89 ? -4.239 -16.535 32.713 1.00 86.06 89 LYS A N 1
ATOM 684 C CA . LYS A 1 89 ? -3.408 -15.970 33.793 1.00 86.06 89 LYS A CA 1
ATOM 685 C C . LYS A 1 89 ? -4.197 -15.776 35.083 1.00 86.06 89 LYS A C 1
ATOM 687 O O . LYS A 1 89 ? -3.600 -15.756 36.158 1.00 86.06 89 LYS A O 1
ATOM 692 N N . GLN A 1 90 ? -5.505 -15.565 34.980 1.00 81.75 90 GLN A N 1
ATOM 693 C CA . GLN A 1 90 ? -6.350 -15.327 36.137 1.00 81.75 90 GLN A CA 1
ATOM 694 C C . GLN A 1 90 ? -6.541 -16.599 36.959 1.00 81.75 90 GLN A C 1
ATOM 696 O O . GLN A 1 90 ? -6.684 -17.704 36.441 1.00 81.75 90 GLN A O 1
ATOM 701 N N . SER A 1 91 ? -6.528 -16.425 38.279 1.00 76.25 91 SER A N 1
ATOM 702 C CA . SER A 1 91 ? -6.806 -17.514 39.205 1.00 76.25 91 SER A CA 1
ATOM 703 C C . SER A 1 91 ? -8.308 -17.811 39.210 1.00 76.25 91 SER A C 1
ATOM 705 O O . SER A 1 91 ? -9.095 -16.867 39.306 1.00 76.25 91 SER A O 1
ATOM 707 N N . PRO A 1 92 ? -8.731 -19.089 39.233 1.00 74.31 92 PRO A N 1
ATOM 708 C CA . PRO A 1 92 ? -10.140 -19.450 39.408 1.00 74.31 92 PRO A CA 1
ATOM 709 C C . PRO A 1 92 ? -10.718 -18.989 40.760 1.00 74.31 92 PRO A C 1
ATOM 711 O O . PRO A 1 92 ? -11.923 -19.066 40.974 1.00 74.31 92 PRO A O 1
ATOM 714 N N . ALA A 1 93 ? -9.872 -18.509 41.679 1.00 75.25 93 ALA A N 1
ATOM 715 C CA . ALA A 1 93 ? -10.281 -17.955 42.966 1.00 75.25 93 ALA A CA 1
ATOM 716 C C . ALA A 1 93 ? -10.904 -16.545 42.883 1.00 75.25 93 ALA A C 1
ATOM 718 O O . ALA A 1 93 ? -11.497 -16.115 43.870 1.00 75.25 93 ALA A O 1
ATOM 719 N N . ASP A 1 94 ? -10.802 -15.835 41.748 1.00 85.00 94 ASP A N 1
ATOM 720 C CA . ASP A 1 94 ? -11.506 -14.560 41.513 1.00 85.00 94 ASP A CA 1
ATOM 721 C C . ASP A 1 94 ? -12.525 -14.676 40.359 1.00 85.00 94 ASP A C 1
ATOM 723 O O . ASP A 1 94 ? -12.238 -14.287 39.222 1.00 85.00 94 ASP A O 1
ATOM 727 N N . PRO A 1 95 ? -13.742 -15.182 40.634 1.00 86.38 95 PRO A N 1
ATOM 728 C CA . PRO A 1 95 ? -14.824 -15.234 39.655 1.00 86.38 95 PRO A CA 1
ATOM 729 C C . PRO A 1 95 ? -15.196 -13.879 39.044 1.00 86.38 95 PRO A C 1
ATOM 731 O O . PRO A 1 95 ? -15.531 -13.801 37.865 1.00 86.38 95 PRO A O 1
ATOM 734 N N . ALA A 1 96 ? -15.142 -12.799 39.830 1.00 87.19 96 ALA A N 1
ATOM 735 C CA . ALA A 1 96 ? -15.497 -11.469 39.347 1.00 87.19 96 ALA A CA 1
ATOM 736 C C . ALA A 1 96 ? -14.448 -10.948 38.353 1.00 87.19 96 ALA A C 1
ATOM 738 O O . ALA A 1 96 ? -14.800 -10.274 37.386 1.00 87.19 96 ALA A O 1
ATOM 739 N N . GLY A 1 97 ? -13.173 -11.295 38.549 1.00 88.69 97 GLY A N 1
ATOM 740 C CA . GLY A 1 97 ? -12.103 -11.035 37.586 1.00 88.69 97 GLY A CA 1
ATOM 741 C C . GLY A 1 97 ? -12.332 -11.740 36.246 1.00 88.69 97 GLY A C 1
ATOM 742 O O . GLY A 1 97 ? -12.242 -11.094 35.202 1.00 88.69 97 GLY A O 1
ATOM 743 N N . LEU A 1 98 ? -12.722 -13.022 36.281 1.00 90.69 98 LEU A N 1
ATOM 744 C CA . LEU A 1 98 ? -13.039 -13.806 35.077 1.00 90.69 98 LEU A CA 1
ATOM 745 C C . LEU A 1 98 ? -14.200 -13.187 34.289 1.00 90.69 98 LEU A C 1
ATOM 747 O O . LEU A 1 98 ? -14.102 -12.994 33.076 1.00 90.69 98 LEU A O 1
ATOM 751 N N . ILE A 1 99 ? -15.277 -12.815 34.988 1.00 92.31 99 ILE A N 1
ATOM 752 C CA . ILE A 1 99 ? -16.445 -12.157 34.388 1.00 92.31 99 ILE A CA 1
ATOM 753 C C . ILE A 1 99 ? -16.040 -10.820 33.756 1.00 92.31 99 ILE A C 1
ATOM 755 O O . ILE A 1 99 ? -16.394 -10.549 32.610 1.00 92.31 99 ILE A O 1
ATOM 759 N N . PHE A 1 100 ? -15.257 -9.997 34.461 1.00 92.31 100 PHE A N 1
ATOM 760 C CA . PHE A 1 100 ? -14.768 -8.724 33.928 1.00 92.31 100 PHE A CA 1
ATOM 761 C C . PHE A 1 100 ? -13.932 -8.915 32.653 1.00 92.31 100 PHE A C 1
ATOM 763 O O . PHE A 1 100 ? -14.106 -8.184 31.677 1.00 92.31 100 PHE A O 1
ATOM 770 N N . THR A 1 101 ? -13.061 -9.923 32.621 1.00 92.31 101 THR A N 1
ATOM 771 C CA . THR A 1 101 ? -12.249 -10.221 31.438 1.00 92.31 101 THR A CA 1
ATOM 772 C C . THR A 1 101 ? -13.103 -10.674 30.254 1.00 92.31 101 THR A C 1
ATOM 774 O O . THR A 1 101 ? -12.858 -10.222 29.135 1.00 92.31 101 THR A O 1
ATOM 777 N N . LEU A 1 102 ? -14.158 -11.463 30.474 1.00 92.81 102 LEU A N 1
ATOM 778 C CA . LEU A 1 102 ? -15.115 -11.818 29.417 1.00 92.81 102 LEU A CA 1
ATOM 779 C C . LEU A 1 102 ? -15.889 -10.596 28.891 1.00 92.81 102 LEU A C 1
ATOM 781 O O . LEU A 1 102 ? -16.042 -10.436 27.677 1.00 92.81 102 LEU A O 1
ATOM 785 N N . LEU A 1 103 ? -16.305 -9.687 29.780 1.00 92.38 103 LEU A N 1
ATOM 786 C CA . LEU A 1 103 ? -16.962 -8.427 29.403 1.00 92.38 103 LEU A CA 1
ATOM 787 C C . LEU A 1 103 ? -16.039 -7.498 28.611 1.00 92.38 103 LEU A C 1
ATOM 789 O O . LEU A 1 103 ? -16.507 -6.808 27.704 1.00 92.38 103 LEU A O 1
ATOM 793 N N . SER A 1 104 ? -14.732 -7.533 28.888 1.00 91.75 104 SER A N 1
ATOM 794 C CA . SER A 1 104 ? -13.721 -6.802 28.115 1.00 91.75 104 SER A CA 1
ATOM 795 C C . SER A 1 104 ? -13.540 -7.312 26.681 1.00 91.75 104 SER A C 1
ATOM 797 O O . SER A 1 104 ? -12.921 -6.629 25.870 1.00 91.75 104 SER A O 1
ATOM 799 N N . GLY A 1 105 ? -14.092 -8.488 26.361 1.00 91.56 105 GLY A N 1
ATOM 800 C CA . GLY A 1 105 ? -14.155 -9.057 25.015 1.00 91.56 105 GLY A CA 1
ATOM 801 C C . GLY A 1 105 ? -15.542 -9.044 24.373 1.00 91.56 105 GLY A C 1
ATOM 802 O O . GLY A 1 105 ? -15.729 -9.739 23.378 1.00 91.56 105 GLY A O 1
ATOM 803 N N . TYR A 1 106 ? -16.519 -8.341 24.960 1.00 92.62 106 TYR A N 1
ATOM 804 C CA . TYR A 1 106 ? -17.934 -8.366 24.553 1.00 92.62 106 TYR A CA 1
ATOM 805 C C . TYR A 1 106 ? -18.557 -9.775 24.506 1.00 92.62 106 TYR A C 1
ATOM 807 O O . TYR A 1 106 ? -19.516 -10.034 23.783 1.00 92.62 106 TYR A O 1
ATOM 815 N N . GLN A 1 107 ? -18.043 -10.711 25.312 1.00 93.00 107 GLN A N 1
ATOM 816 C CA . GLN A 1 107 ? -18.573 -12.075 25.415 1.00 93.00 107 GLN A CA 1
ATOM 817 C C . GLN A 1 107 ? -19.659 -12.137 26.499 1.00 93.00 107 GLN A C 1
ATOM 819 O O . GLN A 1 107 ? -19.501 -12.829 27.505 1.00 93.00 107 GLN A O 1
ATOM 824 N N . ILE A 1 108 ? -20.748 -11.379 26.307 1.00 92.69 108 ILE A N 1
ATOM 825 C CA . ILE A 1 108 ? -21.826 -11.203 27.300 1.00 92.69 108 ILE A CA 1
ATOM 826 C C . ILE A 1 108 ? -22.442 -12.551 27.694 1.00 92.69 108 ILE A C 1
ATOM 828 O O . ILE A 1 108 ? -22.596 -12.822 28.880 1.00 92.69 108 ILE A O 1
ATOM 832 N N . GLU A 1 109 ? -22.728 -13.423 26.723 1.00 93.31 109 GLU A N 1
ATOM 833 C CA . GLU A 1 109 ? -23.328 -14.743 26.974 1.00 93.31 109 GLU A CA 1
ATOM 834 C C . GLU A 1 109 ? -22.449 -15.601 27.895 1.00 93.31 109 GLU A C 1
ATOM 836 O O . GLU A 1 109 ? -22.891 -16.033 28.957 1.00 93.31 109 GLU A O 1
ATOM 841 N N . LYS A 1 110 ? -21.158 -15.740 27.570 1.00 92.38 110 LYS A N 1
ATOM 842 C CA . LYS A 1 110 ? -20.217 -16.499 28.409 1.00 92.38 110 LYS A CA 1
ATOM 843 C C . LYS A 1 110 ? -20.003 -15.857 29.780 1.00 92.38 110 LYS A C 1
ATOM 845 O O . LYS A 1 110 ? -19.773 -16.566 30.759 1.00 92.38 110 LYS A O 1
ATOM 850 N N . ALA A 1 111 ? -20.044 -14.524 29.860 1.00 93.38 111 ALA A N 1
ATOM 851 C CA . ALA A 1 111 ? -19.952 -13.799 31.123 1.00 93.38 111 ALA A CA 1
ATOM 852 C C . ALA A 1 111 ? -21.174 -14.077 32.015 1.00 93.38 111 ALA A C 1
ATOM 854 O O . ALA A 1 111 ? -21.006 -14.301 33.214 1.0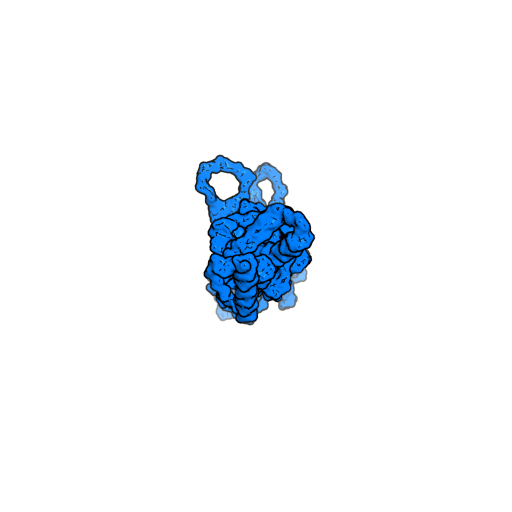0 93.38 111 ALA A O 1
ATOM 855 N N . CYS A 1 112 ? -22.378 -14.126 31.433 1.00 94.19 112 CYS A N 1
ATOM 856 C CA . CYS A 1 112 ? -23.603 -14.539 32.116 1.00 94.19 112 CYS A CA 1
ATOM 857 C C . CYS A 1 112 ? -23.509 -15.982 32.616 1.00 94.19 112 CYS A C 1
ATOM 859 O O . CYS A 1 112 ? -23.781 -16.221 33.791 1.00 94.19 112 CYS A O 1
ATOM 861 N N . ASP A 1 113 ? -23.078 -16.918 31.769 1.00 94.06 113 ASP A N 1
ATOM 862 C CA . ASP A 1 113 ? -22.940 -18.332 32.141 1.00 94.06 113 ASP A CA 1
ATOM 863 C C . ASP A 1 113 ? -21.941 -18.511 33.287 1.00 94.06 113 ASP A C 1
ATOM 865 O O . ASP A 1 113 ? -22.261 -19.105 34.314 1.00 94.06 113 ASP A O 1
ATOM 869 N N . THR A 1 114 ? -20.772 -17.872 33.187 1.00 92.38 114 THR A N 1
ATOM 870 C CA . THR A 1 114 ? -19.750 -17.904 34.245 1.00 92.38 114 THR A CA 1
ATOM 871 C C . THR A 1 114 ? -20.276 -17.300 35.552 1.00 92.38 114 THR A C 1
ATOM 873 O O . THR A 1 114 ? -20.007 -17.818 36.638 1.00 92.38 114 THR A O 1
ATOM 876 N N . ALA A 1 115 ? -21.051 -16.213 35.472 1.00 93.25 115 ALA A N 1
ATOM 877 C CA . ALA A 1 115 ? -21.683 -15.604 36.637 1.00 93.25 115 ALA A CA 1
ATOM 878 C C . ALA A 1 115 ? -22.731 -16.529 37.273 1.00 93.25 115 ALA A C 1
ATOM 880 O O . ALA A 1 115 ? -22.789 -16.613 38.502 1.00 93.25 115 ALA A O 1
ATOM 881 N N . MET A 1 116 ? -23.524 -17.244 36.468 1.00 92.62 116 MET A N 1
ATOM 882 C CA . MET A 1 116 ? -24.490 -18.235 36.948 1.00 92.62 116 MET A CA 1
ATOM 883 C C . MET A 1 116 ? -23.795 -19.424 37.618 1.00 92.62 116 MET A C 1
ATOM 885 O O . MET A 1 116 ? -24.153 -19.767 38.746 1.00 92.62 116 MET A O 1
ATOM 889 N N . ASP A 1 117 ? -22.762 -19.981 36.987 1.00 91.62 117 ASP A N 1
ATOM 890 C CA . ASP A 1 117 ? -21.988 -21.119 37.500 1.00 91.62 117 ASP A CA 1
ATOM 891 C C . ASP A 1 117 ? -21.292 -20.794 38.828 1.00 91.62 117 ASP A C 1
ATOM 893 O O . ASP A 1 117 ? -21.202 -21.632 39.727 1.00 91.62 117 ASP A O 1
ATOM 897 N N . CYS A 1 118 ? -20.844 -19.547 38.990 1.00 89.00 118 CYS A N 1
ATOM 898 C CA . CYS A 1 118 ? -20.231 -19.063 40.225 1.00 89.00 118 CYS A CA 1
ATOM 899 C C . CYS A 1 118 ? -21.253 -18.630 41.298 1.00 89.00 118 CYS A C 1
ATOM 901 O O . CYS A 1 118 ? -20.858 -18.186 42.377 1.00 89.00 118 CYS A O 1
ATOM 903 N N . GLY A 1 119 ? -22.560 -18.741 41.029 1.00 89.75 119 GLY A N 1
ATOM 904 C CA . GLY A 1 119 ? -23.637 -18.403 41.967 1.00 89.75 119 GLY A CA 1
ATOM 905 C C . GLY A 1 119 ? -24.008 -16.915 42.039 1.00 89.75 119 GLY A C 1
ATOM 906 O O . GLY A 1 119 ? -24.840 -16.524 42.861 1.00 89.75 119 GLY A O 1
ATOM 907 N N . PHE A 1 120 ? -23.457 -16.065 41.168 1.00 91.12 120 PHE A N 1
ATOM 908 C CA . PHE A 1 120 ? -23.766 -14.634 41.085 1.00 91.12 120 PHE A CA 1
ATOM 909 C C . PHE A 1 120 ? -24.998 -14.356 40.210 1.00 91.12 120 PHE A C 1
ATOM 911 O O . PHE A 1 120 ? -24.947 -13.581 39.258 1.00 91.12 120 PHE A O 1
ATOM 918 N N . VAL A 1 121 ? -26.145 -14.946 40.559 1.00 92.56 121 VAL A N 1
ATOM 919 C CA . VAL A 1 121 ? -27.379 -14.882 39.745 1.00 92.56 121 VAL A CA 1
ATOM 920 C C . VAL A 1 121 ? -27.857 -13.442 39.506 1.00 92.56 121 VAL A C 1
ATOM 922 O O . VAL A 1 121 ? -28.226 -13.087 38.392 1.00 92.56 121 VAL A O 1
ATOM 925 N N . LYS A 1 122 ? -27.795 -12.577 40.530 1.00 92.06 122 LYS A N 1
ATOM 926 C CA . LYS A 1 122 ? -28.169 -11.154 40.400 1.00 92.06 122 LYS A CA 1
ATOM 927 C C . LYS A 1 122 ? -27.233 -10.397 39.457 1.00 92.06 122 LYS A C 1
ATOM 929 O O . LYS A 1 122 ? -27.669 -9.538 38.701 1.00 92.06 122 LYS A O 1
ATOM 934 N N . LEU A 1 123 ? -25.944 -10.721 39.497 1.00 91.56 123 LEU A N 1
ATOM 935 C CA . LEU A 1 123 ? -24.971 -10.111 38.601 1.00 91.56 123 LEU A CA 1
ATOM 936 C C . LEU A 1 123 ? -25.210 -10.573 37.161 1.00 91.56 123 LEU A C 1
ATOM 938 O O . LEU A 1 123 ? -25.194 -9.744 36.263 1.00 91.56 123 LEU A O 1
ATOM 942 N N . ALA A 1 124 ? -25.518 -11.857 36.952 1.00 93.44 124 ALA A N 1
ATOM 943 C CA . ALA A 1 124 ? -25.876 -12.390 35.639 1.00 93.44 124 ALA A CA 1
ATOM 944 C C . ALA A 1 124 ? -27.094 -11.665 35.038 1.00 93.44 124 ALA A C 1
ATOM 946 O O . ALA A 1 124 ? -27.066 -11.287 33.868 1.00 93.44 124 ALA A O 1
ATOM 947 N N . THR A 1 125 ? -28.128 -11.373 35.842 1.00 91.69 125 THR A N 1
ATOM 948 C CA . THR A 1 125 ? -29.283 -10.593 35.360 1.00 91.69 125 THR A CA 1
ATOM 949 C C . THR A 1 125 ? -28.900 -9.174 34.945 1.00 91.69 125 THR A C 1
ATOM 951 O O . THR A 1 125 ? -29.373 -8.703 33.915 1.00 91.69 125 THR A O 1
ATOM 954 N N . LEU A 1 126 ? -27.998 -8.514 35.679 1.00 92.94 126 LEU A N 1
ATOM 955 C CA . LEU A 1 126 ? -27.515 -7.180 35.308 1.00 92.94 126 LEU A CA 1
ATOM 956 C C . LEU A 1 126 ? -26.640 -7.218 34.047 1.00 92.94 126 LEU A C 1
ATOM 958 O O . LEU A 1 126 ? -26.778 -6.367 33.176 1.00 92.94 126 LEU A O 1
ATOM 962 N N . ILE A 1 127 ? -25.778 -8.230 33.911 1.00 92.38 127 ILE A N 1
ATOM 963 C CA . ILE A 1 127 ? -24.920 -8.409 32.731 1.00 92.38 127 ILE A CA 1
ATOM 964 C C . ILE A 1 127 ? -25.748 -8.676 31.471 1.00 92.38 127 ILE A C 1
ATOM 966 O O . ILE A 1 127 ? -25.402 -8.178 30.403 1.00 92.38 127 ILE A O 1
ATOM 970 N N . SER A 1 128 ? -26.869 -9.392 31.576 1.00 91.38 128 SER A N 1
ATOM 971 C CA . SER A 1 128 ? -27.763 -9.611 30.428 1.00 91.38 128 SER A CA 1
ATOM 972 C C . SER A 1 128 ? -28.359 -8.314 29.859 1.00 91.38 128 SER A C 1
ATOM 974 O O . SER A 1 128 ? -28.779 -8.284 28.706 1.00 91.38 128 SER A O 1
ATOM 976 N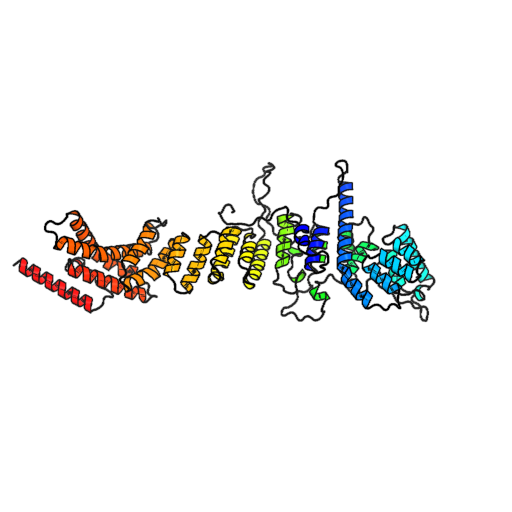 N . GLN A 1 129 ? -28.357 -7.241 30.656 1.00 89.38 129 GLN A N 1
ATOM 977 C CA . GLN A 1 129 ? -28.795 -5.897 30.279 1.00 89.38 129 GLN A CA 1
ATOM 978 C C . GLN A 1 129 ? -27.613 -4.959 29.987 1.00 89.38 129 GLN A C 1
ATOM 980 O O . GLN A 1 129 ? -27.773 -3.739 29.970 1.00 89.38 129 GLN A O 1
ATOM 985 N N . ALA A 1 130 ? -26.408 -5.497 29.768 1.00 83.50 130 ALA A N 1
ATOM 986 C CA . ALA A 1 130 ? -25.246 -4.686 29.439 1.00 83.50 130 ALA A CA 1
ATOM 987 C C . ALA A 1 130 ? -25.489 -3.847 28.167 1.00 83.50 130 ALA A C 1
ATOM 989 O O . ALA A 1 130 ? -26.219 -4.254 27.266 1.00 83.50 130 ALA A O 1
ATOM 990 N N . SER A 1 131 ? -24.894 -2.648 28.133 1.00 72.00 131 SER A N 1
ATOM 991 C CA . SER A 1 131 ? -25.229 -1.543 27.211 1.00 72.00 131 SER A CA 1
ATOM 992 C C . SER A 1 131 ? -26.566 -0.841 27.482 1.00 72.00 131 SER A C 1
ATOM 994 O O . SER A 1 131 ? -26.857 0.092 26.733 1.00 72.00 131 SER A O 1
ATOM 996 N N . GLY A 1 132 ? -27.301 -1.248 28.529 1.00 77.25 132 GLY A N 1
ATOM 997 C CA . GLY A 1 132 ? -28.681 -0.900 28.893 1.00 77.25 132 GLY A CA 1
ATOM 998 C C . GLY A 1 132 ? -29.151 0.539 28.681 1.00 77.25 132 GLY A C 1
ATOM 999 O O . GLY A 1 132 ? -28.382 1.453 28.374 1.00 77.25 132 GLY A O 1
ATOM 1000 N N . ASP A 1 133 ? -30.458 0.731 28.820 1.00 84.56 133 ASP A N 1
ATOM 1001 C CA . ASP A 1 133 ? -31.087 2.032 28.638 1.00 84.56 133 ASP A CA 1
ATOM 1002 C C . ASP A 1 133 ? -30.625 3.057 29.683 1.00 84.56 133 ASP A C 1
ATOM 1004 O O . ASP A 1 133 ? -29.888 2.767 30.627 1.00 84.56 133 ASP A O 1
ATOM 1008 N N . PHE A 1 134 ? -31.006 4.312 29.454 1.00 86.31 134 PHE A N 1
ATOM 1009 C CA . PHE A 1 134 ? -30.579 5.416 30.304 1.00 86.31 134 PHE A CA 1
ATOM 1010 C C . PHE A 1 134 ? -30.974 5.191 31.772 1.00 86.31 134 PHE A C 1
ATOM 1012 O O . PHE A 1 134 ? -30.139 5.388 32.649 1.00 86.31 134 PHE A O 1
ATOM 1019 N N . GLU A 1 135 ? -32.200 4.720 32.023 1.00 90.69 135 GLU A N 1
ATOM 1020 C CA . GLU A 1 135 ? -32.705 4.444 33.375 1.00 90.69 135 GLU A CA 1
ATOM 1021 C C . GLU A 1 135 ? -31.859 3.378 34.081 1.00 90.69 135 GLU A C 1
ATOM 1023 O O . GLU A 1 135 ? -31.345 3.637 35.168 1.00 90.69 135 GLU A O 1
ATOM 1028 N N . PHE A 1 136 ? -31.588 2.243 33.426 1.00 91.12 136 PHE A N 1
ATOM 1029 C CA . PHE A 1 136 ? -30.709 1.210 33.977 1.00 91.12 136 PHE A CA 1
ATOM 1030 C C . PHE A 1 136 ? -29.320 1.751 34.345 1.00 91.12 136 PHE A C 1
ATOM 1032 O O . PHE A 1 136 ? -28.778 1.436 35.406 1.00 91.12 136 PHE A O 1
ATOM 1039 N N . ARG A 1 137 ? -28.718 2.578 33.482 1.00 90.62 137 ARG A N 1
ATOM 1040 C CA . ARG A 1 137 ? -27.383 3.144 33.738 1.00 90.62 137 ARG A CA 1
ATOM 1041 C C . ARG A 1 137 ? -27.385 4.113 34.922 1.00 90.62 137 ARG A C 1
ATOM 1043 O O . ARG A 1 137 ? -26.425 4.105 35.695 1.00 90.62 137 ARG A O 1
ATOM 1050 N N . GLU A 1 138 ? -28.429 4.932 35.063 1.00 90.94 138 GLU A N 1
ATOM 1051 C CA . GLU A 1 138 ? -28.590 5.827 36.215 1.00 90.94 138 GLU A CA 1
ATOM 1052 C C . GLU A 1 138 ? -28.775 5.042 37.517 1.00 90.94 138 GLU A C 1
ATOM 1054 O O . GLU A 1 138 ? -28.070 5.324 38.486 1.00 90.94 138 GLU A O 1
ATOM 1059 N N . ASP A 1 139 ? -29.606 3.997 37.523 1.00 93.38 139 ASP A N 1
ATOM 1060 C CA . ASP A 1 139 ? -29.833 3.154 38.705 1.00 93.38 139 ASP A CA 1
ATOM 1061 C C . ASP A 1 139 ? -28.528 2.502 39.200 1.00 93.38 139 ASP A C 1
ATOM 1063 O O . ASP A 1 139 ? -28.224 2.477 40.398 1.00 93.38 139 ASP A O 1
ATOM 1067 N N . ILE A 1 140 ? -27.698 1.998 38.279 1.00 93.12 140 ILE A N 1
ATOM 1068 C CA . ILE A 1 140 ? -26.391 1.417 38.625 1.00 93.12 140 ILE A CA 1
ATOM 1069 C C . ILE A 1 140 ? -25.418 2.494 39.127 1.00 93.12 140 ILE A C 1
ATOM 1071 O O . ILE A 1 140 ? -24.617 2.230 40.032 1.00 93.12 140 ILE A O 1
ATOM 1075 N N . ARG A 1 141 ? -25.484 3.716 38.587 1.00 92.19 141 ARG A N 1
ATOM 1076 C CA . ARG A 1 141 ? -24.664 4.841 39.058 1.00 92.19 141 ARG A CA 1
ATOM 1077 C C . ARG A 1 141 ? -25.063 5.275 40.466 1.00 92.19 141 ARG A C 1
ATOM 1079 O O . ARG A 1 141 ? -24.178 5.465 41.302 1.00 92.19 141 ARG A O 1
ATOM 1086 N N . GLU A 1 142 ? -26.360 5.358 40.754 1.00 93.56 142 GLU A N 1
ATOM 1087 C CA . GLU A 1 142 ? -26.873 5.606 42.103 1.00 93.56 142 GLU A CA 1
ATOM 1088 C C . GLU A 1 142 ? -26.420 4.495 43.058 1.00 93.56 142 GLU A C 1
ATOM 1090 O O . GLU A 1 142 ? -25.915 4.773 44.146 1.00 93.56 142 GLU A O 1
ATOM 1095 N N . GLN A 1 143 ? -26.476 3.230 42.630 1.00 92.88 143 GLN A N 1
ATOM 1096 C CA . GLN A 1 143 ? -25.999 2.107 43.436 1.00 92.88 143 GLN A CA 1
ATOM 1097 C C . GLN A 1 143 ? -24.506 2.224 43.796 1.00 92.88 143 GLN A C 1
ATOM 1099 O O . GLN A 1 143 ? -24.132 1.947 44.942 1.00 92.88 143 GLN A O 1
ATOM 1104 N N . LEU A 1 144 ? -23.655 2.639 42.851 1.00 90.25 144 LEU A N 1
ATOM 1105 C CA . LEU A 1 144 ? -22.229 2.895 43.094 1.00 90.25 144 LEU A CA 1
ATOM 1106 C C . LEU A 1 144 ? -22.016 4.071 44.057 1.00 90.25 144 LEU A C 1
ATOM 1108 O O . LEU A 1 144 ? -21.148 4.001 44.933 1.00 90.25 144 LEU A O 1
ATOM 1112 N N . GLN A 1 145 ? -22.819 5.130 43.933 1.00 90.75 145 GLN A N 1
ATOM 1113 C CA . GLN A 1 145 ? -22.782 6.273 44.842 1.00 90.75 145 GLN A CA 1
ATOM 1114 C C . GLN A 1 145 ? -23.187 5.869 46.266 1.00 90.75 145 GLN A C 1
ATOM 1116 O O . GLN A 1 145 ? -22.463 6.176 47.213 1.00 90.75 145 GLN A O 1
ATOM 1121 N N . LEU A 1 146 ? -24.266 5.098 46.421 1.00 91.56 146 LEU A N 1
ATOM 1122 C CA . LEU A 1 146 ? -24.713 4.573 47.712 1.00 91.56 146 LEU A CA 1
ATOM 1123 C C . LEU A 1 146 ? -23.651 3.684 48.365 1.00 91.56 146 LEU A C 1
ATOM 1125 O O . LEU A 1 146 ? -23.419 3.791 49.569 1.00 91.56 146 LEU A O 1
ATOM 1129 N N . TRP A 1 147 ? -22.963 2.836 47.589 1.00 90.44 147 TRP A N 1
ATOM 1130 C CA . TRP A 1 147 ? -21.866 2.021 48.121 1.00 90.44 147 TRP A CA 1
ATOM 1131 C C . TRP A 1 147 ? -20.738 2.864 48.698 1.00 90.44 147 TRP A C 1
ATOM 1133 O O . TRP A 1 147 ? -20.188 2.505 49.739 1.00 90.44 147 TRP A O 1
ATOM 1143 N N . ARG A 1 148 ? -20.411 3.982 48.051 1.00 86.06 148 ARG A N 1
ATOM 1144 C CA . ARG A 1 148 ? -19.394 4.917 48.528 1.00 86.06 148 ARG A CA 1
ATOM 1145 C C . ARG A 1 148 ? -19.869 5.695 49.756 1.00 86.06 148 ARG A C 1
ATOM 1147 O O . ARG A 1 148 ? -19.153 5.773 50.749 1.00 86.06 148 ARG A O 1
ATOM 1154 N N . GLU A 1 149 ? -21.073 6.259 49.720 1.00 87.62 149 GLU A N 1
ATOM 1155 C CA . GLU A 1 149 ? -21.624 7.058 50.825 1.00 87.62 149 GLU A CA 1
ATOM 1156 C C . GLU A 1 149 ? -21.783 6.238 52.109 1.00 87.62 149 GLU A C 1
ATOM 1158 O O . GLU A 1 149 ? -21.464 6.713 53.201 1.00 87.62 149 GLU A O 1
ATOM 1163 N N . GLN A 1 150 ? -22.213 4.983 51.973 1.00 88.00 150 GLN A N 1
ATOM 1164 C CA . GLN A 1 150 ? -22.414 4.057 53.087 1.00 88.00 150 GLN A CA 1
ATOM 1165 C C . GLN A 1 150 ? -21.161 3.232 53.426 1.00 88.00 150 GLN A C 1
ATOM 1167 O O . GLN A 1 150 ? -21.220 2.388 54.318 1.00 88.00 150 GLN A O 1
ATOM 1172 N N . ARG A 1 151 ? -20.030 3.464 52.739 1.00 83.44 151 ARG A N 1
ATOM 1173 C CA . ARG A 1 151 ? -18.748 2.746 52.918 1.00 83.44 151 ARG A CA 1
ATOM 1174 C C . ARG A 1 151 ? -18.834 1.225 52.726 1.00 83.44 151 ARG A C 1
ATOM 1176 O O . ARG A 1 151 ? -18.044 0.462 53.279 1.00 83.44 151 ARG A O 1
ATOM 1183 N N . ILE A 1 152 ? -19.798 0.775 51.926 1.00 84.38 152 ILE A N 1
ATOM 1184 C CA . ILE A 1 152 ? -19.977 -0.633 51.545 1.00 84.38 152 ILE A CA 1
ATOM 1185 C C . ILE A 1 152 ? -18.918 -1.044 50.515 1.00 84.38 152 ILE A C 1
ATOM 1187 O O . ILE A 1 152 ? -18.551 -2.214 50.436 1.00 84.38 152 ILE A O 1
ATOM 1191 N N . ASP A 1 153 ? -18.380 -0.083 49.763 1.00 82.31 153 ASP A N 1
ATOM 1192 C CA . ASP A 1 153 ? -17.356 -0.282 48.737 1.00 82.31 153 ASP A CA 1
ATOM 1193 C C . ASP A 1 153 ? -16.094 -1.009 49.235 1.00 82.31 153 ASP A C 1
ATOM 1195 O O . ASP A 1 153 ? -15.435 -1.680 48.445 1.00 82.31 153 ASP A O 1
ATOM 1199 N N . VAL A 1 154 ? -15.784 -0.937 50.534 1.00 82.56 154 VAL A N 1
ATOM 1200 C CA . VAL A 1 154 ? -14.685 -1.670 51.197 1.00 82.56 154 VAL A CA 1
ATOM 1201 C C . VAL A 1 154 ? -14.915 -3.186 51.193 1.00 82.56 154 VAL A C 1
ATOM 1203 O O . VAL A 1 154 ? -13.967 -3.971 51.160 1.00 82.56 154 VAL A O 1
ATOM 1206 N N . HIS A 1 155 ? -16.177 -3.610 51.220 1.00 84.31 155 HIS A N 1
ATOM 1207 C CA . HIS A 1 155 ? -16.579 -5.015 51.239 1.00 84.31 155 HIS A CA 1
ATOM 1208 C C . HIS A 1 155 ? -16.843 -5.580 49.838 1.00 84.31 155 HIS A C 1
ATOM 1210 O O . HIS A 1 155 ? -17.036 -6.788 49.692 1.00 84.31 155 HIS A O 1
ATOM 1216 N N . VAL A 1 156 ? -16.844 -4.733 48.805 1.00 85.50 156 VAL A N 1
ATOM 1217 C CA . VAL A 1 156 ? -17.049 -5.144 47.414 1.00 85.50 156 VAL A CA 1
ATOM 1218 C C . VAL A 1 156 ? -15.696 -5.321 46.730 1.00 85.50 156 VAL A C 1
ATOM 1220 O O . VAL A 1 156 ? -14.853 -4.422 46.731 1.00 85.50 156 VAL A O 1
ATOM 1223 N N . SER A 1 157 ? -15.493 -6.484 46.104 1.00 87.00 157 SER A N 1
ATOM 1224 C CA . SER A 1 157 ? -14.265 -6.761 45.348 1.00 87.00 157 SER A CA 1
ATOM 1225 C C . SER A 1 157 ? -14.004 -5.699 44.271 1.00 87.00 157 SER A C 1
ATOM 1227 O O . SER A 1 157 ? -14.932 -5.135 43.685 1.00 87.00 157 SER A O 1
ATOM 1229 N N . GLU A 1 158 ? -12.728 -5.438 43.981 1.00 87.81 158 GLU A N 1
ATOM 1230 C CA . GLU A 1 158 ? -12.327 -4.508 42.919 1.00 87.81 158 GLU A CA 1
ATOM 1231 C C . GLU A 1 158 ? -12.948 -4.900 41.570 1.00 87.81 158 GLU A C 1
ATOM 1233 O O . GLU A 1 158 ? -13.524 -4.056 40.886 1.00 87.81 158 GLU A O 1
ATOM 1238 N N . SER A 1 159 ? -12.896 -6.188 41.223 1.00 88.06 159 SER A N 1
ATOM 1239 C CA . SER A 1 159 ? -13.437 -6.726 39.976 1.00 88.06 159 SER A CA 1
ATOM 1240 C C . SER A 1 159 ? -14.956 -6.523 39.868 1.00 88.06 159 SER A C 1
ATOM 1242 O O . SER A 1 159 ? -15.441 -6.099 38.822 1.00 88.06 159 SER A O 1
ATOM 1244 N N . ALA A 1 160 ? -15.716 -6.712 40.955 1.00 89.31 160 ALA A N 1
ATOM 1245 C CA . ALA A 1 160 ? -17.155 -6.438 40.954 1.00 89.31 160 ALA A CA 1
ATOM 1246 C C . ALA A 1 160 ? -17.464 -4.941 40.792 1.00 89.31 160 ALA A C 1
ATOM 1248 O O . ALA A 1 160 ? -18.351 -4.586 40.017 1.00 89.31 160 ALA A O 1
ATOM 1249 N N . ARG A 1 161 ? -16.702 -4.049 41.445 1.00 89.81 161 ARG A N 1
ATOM 1250 C CA . ARG A 1 161 ? -16.852 -2.595 41.247 1.00 89.81 161 ARG A CA 1
ATOM 1251 C C . ARG A 1 161 ? -16.573 -2.189 39.799 1.00 89.81 161 ARG A C 1
ATOM 1253 O O . ARG A 1 161 ? -17.309 -1.369 39.260 1.00 89.81 161 ARG A O 1
ATOM 1260 N N . LYS A 1 162 ? -15.586 -2.810 39.140 1.00 90.44 162 LYS A N 1
ATOM 1261 C CA . LYS A 1 162 ? -15.326 -2.594 37.705 1.00 90.44 162 LYS A CA 1
ATOM 1262 C C . LYS A 1 162 ? -16.504 -3.015 36.829 1.00 90.44 162 LYS A C 1
ATOM 1264 O O . LYS A 1 162 ? -16.865 -2.269 35.926 1.00 90.44 162 LYS A O 1
ATOM 1269 N N . ILE A 1 163 ? -17.122 -4.167 37.106 1.00 92.12 163 ILE A N 1
ATOM 1270 C CA . ILE A 1 163 ? -18.299 -4.636 36.356 1.00 92.12 163 ILE A CA 1
ATOM 1271 C C . ILE A 1 163 ? -19.453 -3.637 36.491 1.00 92.12 163 ILE A C 1
ATOM 1273 O O . ILE A 1 163 ? -20.015 -3.222 35.483 1.00 92.12 163 ILE A O 1
ATOM 1277 N N . TYR A 1 164 ? -19.764 -3.187 37.711 1.00 92.19 164 TYR A N 1
ATOM 1278 C CA . TYR A 1 164 ? -20.811 -2.182 37.925 1.00 92.19 164 TYR A CA 1
ATOM 1279 C C . TYR A 1 164 ? -20.464 -0.839 37.264 1.00 92.19 164 TYR A C 1
ATOM 1281 O O . TYR A 1 164 ? -21.345 -0.204 36.696 1.00 92.19 164 TYR A O 1
ATOM 1289 N N . SER A 1 165 ? -19.188 -0.431 37.263 1.00 91.38 165 SER A N 1
ATOM 1290 C CA . SER A 1 165 ? -18.732 0.769 36.536 1.00 91.38 165 SER A CA 1
ATOM 1291 C C . SER A 1 165 ? -19.070 0.702 35.051 1.00 91.38 165 SER A C 1
ATOM 1293 O O . SER A 1 165 ? -19.628 1.643 34.490 1.00 91.38 165 SER A O 1
ATOM 1295 N N . ILE A 1 166 ? -18.747 -0.436 34.429 1.00 91.56 166 ILE A N 1
ATOM 1296 C CA . ILE A 1 166 ? -18.999 -0.682 33.013 1.00 91.56 166 ILE A CA 1
ATOM 1297 C C . ILE A 1 166 ? -20.505 -0.681 32.735 1.00 91.56 166 ILE A C 1
ATOM 1299 O O . ILE A 1 166 ? -20.943 -0.054 31.775 1.00 91.56 166 ILE A O 1
ATOM 1303 N N . LEU A 1 167 ? -21.308 -1.324 33.587 1.00 91.00 167 LEU A N 1
ATOM 1304 C CA . LEU A 1 167 ? -22.767 -1.355 33.436 1.00 91.00 167 LEU A CA 1
ATOM 1305 C C . LEU A 1 167 ? -23.413 0.031 33.594 1.00 91.00 167 LEU A C 1
ATOM 1307 O O . LEU A 1 167 ? -24.384 0.318 32.902 1.00 91.00 167 LEU A O 1
ATOM 1311 N N . ALA A 1 168 ? -22.844 0.913 34.421 1.00 89.75 168 ALA A N 1
ATOM 1312 C CA . ALA A 1 168 ? -23.252 2.319 34.512 1.00 89.75 168 ALA A CA 1
ATOM 1313 C C . ALA A 1 168 ? -22.835 3.163 33.289 1.00 89.75 168 ALA A C 1
ATOM 1315 O O . ALA A 1 168 ? -23.165 4.348 33.208 1.00 89.75 168 ALA A O 1
ATOM 1316 N N . GLY A 1 169 ? -22.046 2.604 32.365 1.00 87.25 169 GLY A N 1
ATOM 1317 C CA . GLY A 1 169 ? -21.446 3.335 31.249 1.00 87.25 169 GLY A CA 1
ATOM 1318 C C . GLY A 1 169 ? -20.392 4.364 31.675 1.00 87.25 169 GLY A C 1
ATOM 1319 O O . GLY A 1 169 ? -20.065 5.256 30.897 1.00 87.25 169 GLY A O 1
ATOM 1320 N N . SER A 1 170 ? -19.862 4.268 32.901 1.00 86.06 170 SER A N 1
ATOM 1321 C CA . SER A 1 170 ? -18.795 5.145 33.394 1.00 86.06 170 SER A CA 1
ATOM 1322 C C . SER A 1 170 ? -17.448 4.432 33.335 1.00 86.06 170 SER A C 1
ATOM 1324 O O . SER A 1 170 ? -17.240 3.406 33.989 1.00 86.06 170 SER A O 1
ATOM 1326 N N . LEU A 1 171 ? -16.516 4.987 32.559 1.00 83.69 171 LEU A N 1
ATOM 1327 C CA . LEU A 1 171 ? -15.141 4.484 32.432 1.00 83.69 171 LEU A CA 1
ATOM 1328 C C . LEU A 1 171 ? -14.125 5.331 33.220 1.00 83.69 171 LEU A C 1
ATOM 1330 O O . LEU A 1 171 ? -12.912 5.119 33.130 1.00 83.69 171 LEU A O 1
ATOM 1334 N N . ASP A 1 172 ? -14.607 6.289 34.010 1.00 83.31 172 ASP A N 1
ATOM 1335 C CA . ASP A 1 172 ? -13.771 7.126 34.862 1.00 83.31 172 ASP A CA 1
ATOM 1336 C C . ASP A 1 172 ? -13.255 6.382 36.098 1.00 83.31 172 ASP A C 1
ATOM 1338 O O . ASP A 1 172 ? -13.651 5.252 36.385 1.00 83.31 172 ASP A O 1
ATOM 1342 N N . VAL A 1 173 ? -12.305 6.996 36.814 1.00 83.62 173 VAL A N 1
ATOM 1343 C CA . VAL A 1 173 ? -11.809 6.419 38.067 1.00 83.62 173 VAL A CA 1
ATOM 1344 C C . VAL A 1 173 ? -12.958 6.408 39.067 1.00 83.62 173 VAL A C 1
ATOM 1346 O O . VAL A 1 173 ? -13.463 7.462 39.455 1.00 83.62 173 VAL A O 1
ATOM 1349 N N . LEU A 1 174 ? -13.327 5.218 39.531 1.00 83.19 174 LEU A N 1
ATOM 1350 C CA . LEU A 1 174 ? -14.232 5.072 40.657 1.00 83.19 174 LEU A CA 1
ATOM 1351 C C . LEU A 1 174 ? -13.481 5.430 41.936 1.00 83.19 174 LEU A C 1
ATOM 1353 O O . LEU A 1 174 ? -12.636 4.664 42.406 1.00 83.19 174 LEU A O 1
ATOM 1357 N N . GLU A 1 175 ? -13.787 6.599 42.492 1.00 80.62 175 GLU A N 1
ATOM 1358 C CA . GLU A 1 175 ? -13.222 7.026 43.768 1.00 80.62 175 GLU A CA 1
ATOM 1359 C C . GLU A 1 175 ? -13.697 6.114 44.905 1.00 80.62 175 GLU A C 1
ATOM 1361 O O . GLU A 1 175 ? -14.899 5.931 45.114 1.00 80.62 175 GLU A O 1
ATOM 1366 N N . GLY A 1 176 ? -12.748 5.580 45.670 1.00 78.81 176 GLY A N 1
ATOM 1367 C CA . GLY A 1 176 ? -13.045 4.807 46.868 1.00 78.81 176 GLY A CA 1
ATOM 1368 C C . GLY A 1 176 ? -13.342 5.689 48.083 1.00 78.81 176 GLY A C 1
ATOM 1369 O O . GLY A 1 176 ? -13.035 6.888 48.126 1.00 78.81 176 GLY A O 1
ATOM 1370 N N . SER A 1 177 ? -13.915 5.084 49.119 1.00 80.31 177 SER A N 1
ATOM 1371 C CA . SER A 1 177 ? -14.092 5.709 50.427 1.00 80.31 177 SER A CA 1
ATOM 1372 C C . SER A 1 177 ? -12.737 6.083 51.046 1.00 80.31 177 SER A C 1
ATOM 1374 O O . SER A 1 177 ? -11.943 5.234 51.460 1.00 80.31 177 SER A O 1
ATOM 1376 N N . LYS A 1 178 ? -12.459 7.391 51.123 1.00 69.88 178 LYS A N 1
ATOM 1377 C CA . LYS A 1 178 ? -11.227 7.964 51.694 1.00 69.88 178 LYS A CA 1
ATOM 1378 C C . LYS A 1 178 ? -11.353 8.072 53.225 1.00 69.88 178 LYS A C 1
ATOM 1380 O O . LYS A 1 178 ? -11.563 9.159 53.755 1.00 69.88 178 LYS A O 1
ATOM 1385 N N . ALA A 1 179 ? -11.253 6.948 53.941 1.00 66.44 179 ALA A N 1
ATOM 1386 C CA . ALA A 1 179 ? -11.202 6.901 55.411 1.00 66.44 179 ALA A CA 1
ATOM 1387 C C . ALA A 1 179 ? -9.769 6.661 55.940 1.00 66.44 179 ALA A C 1
ATOM 1389 O O . ALA A 1 179 ? -8.894 6.183 55.217 1.00 66.44 179 ALA A O 1
ATOM 1390 N N . SER A 1 180 ? -9.512 6.987 57.213 1.00 60.72 180 SER A N 1
ATOM 1391 C CA . SER A 1 180 ? -8.163 6.941 57.813 1.00 60.72 180 SER A CA 1
ATOM 1392 C C . SER A 1 180 ? -7.675 5.547 58.241 1.00 60.72 180 SER A C 1
ATOM 1394 O O . SER A 1 180 ? -6.544 5.432 58.708 1.00 60.72 180 SER A O 1
ATOM 1396 N N . SER A 1 181 ? -8.487 4.491 58.134 1.00 66.12 181 SER A N 1
ATOM 1397 C CA . SER A 1 181 ? -8.146 3.170 58.692 1.00 66.12 181 SER A CA 1
ATOM 1398 C C . SER A 1 181 ? -8.733 1.991 57.893 1.00 66.12 181 SER A C 1
ATOM 1400 O O . SER A 1 181 ? -8.377 1.810 56.733 1.00 66.12 181 SER A O 1
ATOM 1402 N N . ILE A 1 182 ? -9.588 1.168 58.510 1.00 62.97 182 ILE A N 1
ATOM 1403 C CA . ILE A 1 182 ? -10.111 -0.112 57.990 1.00 62.97 182 ILE A CA 1
ATOM 1404 C C . ILE A 1 182 ? -11.141 0.070 56.870 1.00 62.97 182 ILE A C 1
ATOM 1406 O O . ILE A 1 182 ? -11.310 -0.815 56.043 1.00 62.97 182 ILE A O 1
ATOM 1410 N N . GLU A 1 183 ? -11.775 1.238 56.802 1.00 65.94 183 GLU A N 1
ATOM 1411 C CA . GLU A 1 183 ? -12.791 1.567 55.797 1.00 65.94 183 GLU A CA 1
ATOM 1412 C C . GLU A 1 183 ? -12.198 2.272 54.565 1.00 65.94 183 GLU A C 1
ATOM 1414 O O . GLU A 1 183 ? -12.902 2.957 53.822 1.00 65.94 183 GLU A O 1
ATOM 1419 N N . ARG A 1 184 ? -10.876 2.184 54.370 1.00 71.88 184 ARG A N 1
ATOM 1420 C CA . ARG A 1 184 ? -10.219 2.789 53.213 1.00 71.88 184 ARG A CA 1
ATOM 1421 C C . ARG A 1 184 ? -10.338 1.863 52.013 1.00 71.88 184 ARG A C 1
ATOM 1423 O O . ARG A 1 184 ? -9.699 0.814 51.976 1.00 71.88 184 ARG A O 1
ATOM 1430 N N . CYS A 1 185 ? -11.075 2.305 51.004 1.00 76.50 185 CYS A N 1
ATOM 1431 C CA . CYS A 1 185 ? -11.140 1.618 49.725 1.00 76.50 185 CYS A CA 1
ATOM 1432 C C . CYS A 1 185 ? -10.251 2.338 48.697 1.00 76.50 185 CYS A C 1
ATOM 1434 O O . CYS A 1 185 ? -10.307 3.568 48.612 1.00 76.50 185 CYS A O 1
ATOM 1436 N N . PRO A 1 186 ? -9.388 1.630 47.946 1.00 80.31 186 PRO A N 1
ATOM 1437 C CA . PRO A 1 186 ? -8.611 2.254 46.886 1.00 80.31 186 PRO A CA 1
ATOM 1438 C C . PRO A 1 186 ? -9.501 2.631 45.699 1.00 80.31 186 PRO A C 1
ATOM 1440 O O . PRO A 1 186 ? -10.511 1.971 45.414 1.00 80.31 186 PRO A O 1
ATOM 1443 N N . ASP A 1 187 ? -9.065 3.675 44.998 1.00 85.56 187 ASP A N 1
ATOM 1444 C CA . ASP A 1 187 ? -9.635 4.097 43.726 1.00 85.56 187 ASP A CA 1
ATOM 1445 C C . ASP A 1 187 ? -9.445 2.992 42.680 1.00 85.56 187 ASP A C 1
ATOM 1447 O O . ASP A 1 187 ? -8.380 2.366 42.602 1.00 85.56 187 ASP A O 1
ATOM 1451 N N . VAL A 1 188 ? -10.482 2.750 41.882 1.00 83.88 188 VAL A N 1
ATOM 1452 C CA . VAL A 1 188 ? -10.494 1.678 40.886 1.00 83.88 188 VAL A CA 1
ATOM 1453 C C . VAL A 1 188 ? -10.609 2.268 39.502 1.00 83.88 188 VAL A C 1
ATOM 1455 O O . VAL A 1 188 ? -11.553 2.983 39.187 1.00 83.88 188 VAL A O 1
ATOM 1458 N N . ASP A 1 189 ? -9.644 1.921 38.663 1.00 86.19 189 ASP A N 1
ATOM 1459 C CA . ASP A 1 189 ? -9.666 2.274 37.256 1.00 86.19 189 ASP A CA 1
ATOM 1460 C C . ASP A 1 189 ? -10.125 1.058 36.434 1.00 86.19 189 ASP A C 1
ATOM 1462 O O . ASP A 1 189 ? -9.412 0.043 36.412 1.00 86.19 189 ASP A O 1
ATOM 1466 N N . PRO A 1 190 ? -11.298 1.122 35.773 1.00 84.75 190 PRO A N 1
ATOM 1467 C CA . PRO A 1 190 ? -11.787 0.029 34.939 1.00 84.75 190 PRO A CA 1
ATOM 1468 C C . PRO A 1 190 ? -10.930 -0.186 33.683 1.00 84.75 190 PRO A C 1
ATOM 1470 O O . PRO A 1 190 ? -10.939 -1.284 33.138 1.00 84.75 190 PRO A O 1
ATOM 1473 N N . LEU A 1 191 ? -10.159 0.810 33.234 1.00 86.69 191 LEU A N 1
ATOM 1474 C CA . LEU A 1 191 ? -9.350 0.719 32.011 1.00 86.69 191 LEU A CA 1
ATOM 1475 C C . LEU A 1 191 ? -7.917 0.235 32.264 1.00 86.69 191 LEU A C 1
ATOM 1477 O O . LEU A 1 191 ? -7.187 -0.107 31.332 1.00 86.69 191 LEU A O 1
ATOM 1481 N N . LYS A 1 192 ? -7.492 0.186 33.530 1.00 84.56 192 LYS A N 1
ATOM 1482 C CA . LYS A 1 192 ? -6.106 -0.111 33.891 1.00 84.56 192 LYS A CA 1
ATOM 1483 C C . LYS A 1 192 ? -5.688 -1.507 33.432 1.00 84.56 192 LYS A C 1
ATOM 1485 O O . LYS A 1 192 ? -6.228 -2.514 33.884 1.00 84.56 192 LYS A O 1
ATOM 1490 N N . GLY A 1 193 ? -4.634 -1.547 32.618 1.00 81.00 193 GLY A N 1
ATOM 1491 C CA . GLY A 1 193 ? -4.027 -2.785 32.125 1.00 81.00 193 GLY A CA 1
ATOM 1492 C C . GLY A 1 193 ? -4.708 -3.376 30.890 1.00 81.00 193 GLY A C 1
ATOM 1493 O O . GLY A 1 193 ? -4.277 -4.434 30.441 1.00 81.00 193 GLY A O 1
ATOM 1494 N N . LEU A 1 194 ? -5.728 -2.710 30.338 1.00 86.88 194 LEU A N 1
ATOM 1495 C CA . LEU A 1 194 ? -6.324 -3.089 29.060 1.00 86.88 194 LEU A CA 1
ATOM 1496 C C . LEU A 1 194 ? -5.489 -2.554 27.892 1.00 86.88 194 LEU A C 1
ATOM 1498 O O . LEU A 1 194 ? -4.900 -1.475 27.959 1.00 86.88 194 LEU A O 1
ATOM 1502 N N . ASP A 1 195 ? -5.462 -3.311 26.802 1.00 89.56 195 ASP A N 1
ATOM 1503 C CA . ASP A 1 195 ? -4.963 -2.862 25.508 1.00 89.56 195 ASP A CA 1
ATOM 1504 C C . ASP A 1 195 ? -5.886 -1.799 24.900 1.00 89.56 195 ASP A C 1
ATOM 1506 O O . ASP A 1 195 ? -7.045 -1.628 25.298 1.00 89.56 195 ASP A O 1
ATOM 1510 N N . TRP A 1 196 ? -5.377 -1.061 23.914 1.00 91.94 196 TRP A N 1
ATOM 1511 C CA . TRP A 1 196 ? -6.143 0.018 23.295 1.00 91.94 196 TRP A CA 1
ATOM 1512 C C . TRP A 1 196 ? -7.383 -0.507 22.558 1.00 91.94 196 TRP A C 1
ATOM 1514 O O . TRP A 1 196 ? -8.402 0.176 22.559 1.00 91.94 196 TRP A O 1
ATOM 1524 N N . LYS A 1 197 ? -7.338 -1.726 21.990 1.00 93.38 197 LYS A N 1
ATOM 1525 C CA . LYS A 1 197 ? -8.477 -2.346 21.286 1.00 93.38 197 LYS A CA 1
ATOM 1526 C C . LYS A 1 197 ? -9.613 -2.635 22.262 1.00 93.38 197 LYS A C 1
ATOM 1528 O O . LYS A 1 197 ? -10.741 -2.213 22.024 1.00 93.38 197 LYS A O 1
ATOM 1533 N N . ARG A 1 198 ? -9.315 -3.266 23.403 1.00 92.25 198 ARG A N 1
ATOM 1534 C CA . ARG A 1 198 ? -10.302 -3.453 24.481 1.00 92.25 198 ARG A CA 1
ATOM 1535 C C . ARG A 1 198 ? -10.779 -2.136 25.069 1.00 92.25 198 ARG A C 1
ATOM 1537 O O . ARG A 1 198 ? -11.970 -1.984 25.300 1.00 92.25 198 ARG A O 1
ATOM 1544 N N . THR A 1 199 ? -9.881 -1.176 25.284 1.00 92.94 199 THR A N 1
ATOM 1545 C CA . THR A 1 199 ? -10.254 0.144 25.813 1.00 92.94 199 THR A CA 1
ATOM 1546 C C . THR A 1 199 ? -11.219 0.855 24.867 1.00 92.94 199 THR A C 1
ATOM 1548 O O . THR A 1 199 ? -12.269 1.312 25.302 1.00 92.94 199 THR A O 1
ATOM 1551 N N . PHE A 1 200 ? -10.920 0.879 23.567 1.00 94.44 200 PHE A N 1
ATOM 1552 C CA . PHE A 1 200 ? -11.824 1.382 22.533 1.00 94.44 200 PHE A CA 1
ATOM 1553 C C . PHE A 1 200 ? -13.154 0.612 22.520 1.00 94.44 200 PHE A C 1
ATOM 1555 O O . PHE A 1 200 ? -14.218 1.219 22.423 1.00 94.44 200 PHE A O 1
ATOM 1562 N N . GLY A 1 201 ? -13.108 -0.710 22.710 1.00 93.62 201 GLY A N 1
ATOM 1563 C CA . GLY A 1 201 ? -14.290 -1.558 22.870 1.00 93.62 201 GLY A CA 1
ATOM 1564 C C . GLY A 1 201 ? -15.154 -1.168 24.061 1.00 93.62 201 GLY A C 1
ATOM 1565 O O . GLY A 1 201 ? -16.367 -1.081 23.919 1.00 93.62 201 GLY A O 1
ATOM 1566 N N . MET A 1 202 ? -14.559 -0.820 25.205 1.00 92.62 202 MET A N 1
ATOM 1567 C CA . MET A 1 202 ? -15.317 -0.333 26.361 1.00 92.62 202 MET A CA 1
ATOM 1568 C C . MET A 1 202 ? -16.107 0.940 26.037 1.00 92.62 202 MET A C 1
ATOM 1570 O O . MET A 1 202 ? -17.267 1.058 26.439 1.00 92.62 202 MET A O 1
ATOM 1574 N N . TYR A 1 203 ? -15.517 1.870 25.275 1.00 92.94 203 TYR A N 1
ATOM 1575 C CA . TYR A 1 203 ? -16.233 3.064 24.811 1.00 92.94 203 TYR A CA 1
ATOM 1576 C C . TYR A 1 203 ? -17.353 2.712 23.826 1.00 92.94 203 TYR A C 1
ATOM 1578 O O . TYR A 1 203 ? -18.454 3.248 23.934 1.00 92.94 203 TYR A O 1
ATOM 1586 N N . LEU A 1 204 ? -17.087 1.786 22.900 1.00 93.25 204 LEU A N 1
ATOM 1587 C CA . LEU A 1 204 ? -18.034 1.350 21.873 1.00 93.25 204 LEU A CA 1
ATOM 1588 C C . LEU A 1 204 ? -19.245 0.599 22.445 1.00 93.25 204 LEU A C 1
ATOM 1590 O O . LEU A 1 204 ? -20.365 0.800 21.972 1.00 93.25 204 LEU A O 1
ATOM 1594 N N . TRP A 1 205 ? -19.011 -0.293 23.408 1.00 92.44 205 TRP A N 1
ATOM 1595 C CA . TRP A 1 205 ? -20.012 -1.221 23.932 1.00 92.44 205 TRP A CA 1
ATOM 1596 C C . TRP A 1 205 ? -20.771 -0.664 25.132 1.00 92.44 205 TRP A C 1
ATOM 1598 O O . TRP A 1 205 ? -21.966 -0.929 25.257 1.00 92.44 205 TRP A O 1
ATOM 1608 N N . TYR A 1 206 ? -20.104 0.080 26.018 1.00 91.50 206 TYR A N 1
ATOM 1609 C CA . TYR A 1 206 ? -20.663 0.397 27.334 1.00 91.50 206 TYR A CA 1
ATOM 1610 C C . TYR A 1 206 ? -20.758 1.895 27.630 1.00 91.50 206 TYR A C 1
ATOM 1612 O O . TYR A 1 206 ? -21.760 2.317 28.203 1.00 91.50 206 TYR A O 1
ATOM 1620 N N . ALA A 1 207 ? -19.773 2.712 27.238 1.00 90.62 207 ALA A N 1
ATOM 1621 C CA . ALA A 1 207 ? -19.821 4.149 27.528 1.00 90.62 207 ALA A CA 1
ATOM 1622 C C . ALA A 1 207 ? -20.856 4.875 26.660 1.00 90.62 207 ALA A C 1
ATOM 1624 O O . ALA A 1 207 ? -21.770 5.519 27.171 1.00 90.62 207 ALA A O 1
ATOM 1625 N N . GLU A 1 208 ? -20.752 4.727 25.341 1.00 89.94 208 GLU A N 1
ATOM 1626 C CA . GLU A 1 208 ? -21.636 5.414 24.406 1.00 89.94 208 GLU A CA 1
ATOM 1627 C C . GLU A 1 208 ? -23.000 4.704 24.276 1.00 89.94 208 GLU A C 1
ATOM 1629 O O . GLU A 1 208 ? -23.111 3.487 24.486 1.00 89.94 208 GLU A O 1
ATOM 1634 N N . PRO A 1 209 ? -24.078 5.435 23.944 1.00 85.69 209 PRO A N 1
ATOM 1635 C CA . PRO A 1 209 ? -25.386 4.838 23.705 1.00 85.69 209 PRO A CA 1
ATOM 1636 C C . PRO A 1 209 ? -25.410 4.045 22.390 1.00 85.69 209 PRO A C 1
ATOM 1638 O O . PRO A 1 209 ? -24.545 4.185 21.520 1.00 85.69 209 PRO A O 1
ATOM 1641 N N . MET A 1 210 ? -26.427 3.198 22.215 1.00 81.50 210 MET A N 1
ATOM 1642 C CA . MET A 1 210 ? -26.546 2.313 21.047 1.00 81.50 210 MET A CA 1
ATOM 1643 C C . MET A 1 210 ? -26.617 3.075 19.717 1.00 81.50 210 MET A C 1
ATOM 1645 O O . MET A 1 210 ? -26.031 2.634 18.729 1.00 81.50 210 MET A O 1
ATOM 1649 N N . ASP A 1 211 ? -27.259 4.240 19.703 1.00 82.69 211 ASP A N 1
ATOM 1650 C CA . ASP A 1 211 ? -27.432 5.105 18.535 1.00 82.69 211 ASP A CA 1
ATOM 1651 C C . ASP A 1 211 ? -26.242 6.035 18.247 1.00 82.69 211 ASP A C 1
ATOM 1653 O O . ASP A 1 211 ? -26.219 6.663 17.185 1.00 82.69 211 ASP A O 1
ATOM 1657 N N . ALA A 1 212 ? -25.234 6.085 19.126 1.00 88.69 212 ALA A N 1
ATOM 1658 C CA . ALA A 1 212 ? -24.024 6.863 18.884 1.00 88.69 212 ALA A CA 1
ATOM 1659 C C . ALA A 1 212 ? -23.279 6.374 17.637 1.00 88.69 212 ALA A C 1
ATOM 1661 O O . ALA A 1 212 ? -23.082 5.170 17.437 1.00 88.69 212 ALA A O 1
ATOM 1662 N N . SER A 1 213 ? -22.825 7.325 16.825 1.00 91.94 213 SER A N 1
ATOM 1663 C CA . SER A 1 213 ? -22.016 7.083 15.630 1.00 91.94 213 SER A CA 1
ATOM 1664 C C . SER A 1 213 ? -20.594 6.624 15.975 1.00 91.94 213 SER A C 1
ATOM 1666 O O . SER A 1 213 ? -20.067 6.926 17.044 1.00 91.94 213 SER A O 1
ATOM 1668 N N . ILE A 1 214 ? -19.925 5.957 15.028 1.00 94.19 214 ILE A N 1
ATOM 1669 C CA . ILE A 1 214 ? -18.510 5.561 15.171 1.00 94.19 214 ILE A CA 1
ATOM 1670 C C . ILE A 1 214 ? -17.614 6.791 15.406 1.00 94.19 214 ILE A C 1
ATOM 1672 O O . ILE A 1 214 ? -16.667 6.720 16.185 1.00 94.19 214 ILE A O 1
ATOM 1676 N N . ALA A 1 215 ? -17.951 7.935 14.800 1.00 94.31 215 ALA A N 1
ATOM 1677 C CA . ALA A 1 215 ? -17.226 9.189 14.987 1.00 94.31 215 ALA A CA 1
ATOM 1678 C C . ALA A 1 215 ? -17.283 9.705 16.433 1.00 94.31 215 ALA A C 1
ATOM 1680 O O . ALA A 1 215 ? -16.269 10.151 16.963 1.00 94.31 215 ALA A O 1
ATOM 1681 N N . GLN A 1 216 ? -18.443 9.598 17.090 1.00 94.06 216 GLN A N 1
ATOM 1682 C CA . GLN A 1 216 ? -18.589 9.966 18.503 1.00 94.06 216 GLN A CA 1
ATOM 1683 C C . GLN A 1 216 ? -17.770 9.043 19.408 1.00 94.06 216 GLN A C 1
ATOM 1685 O O . GLN A 1 216 ? -17.027 9.535 20.248 1.00 94.06 216 GLN A O 1
ATOM 1690 N N . VAL A 1 217 ? -17.828 7.725 19.184 1.00 94.19 217 VAL A N 1
ATOM 1691 C CA . VAL A 1 217 ? -17.029 6.744 19.945 1.00 94.19 217 VAL A CA 1
ATOM 1692 C C . VAL A 1 217 ? -15.533 7.035 19.811 1.00 94.19 217 VAL A C 1
ATOM 1694 O O . VAL A 1 217 ? -14.800 7.032 20.802 1.00 94.19 217 VAL A O 1
ATOM 1697 N N . TYR A 1 218 ? -15.081 7.311 18.586 1.00 95.06 218 TYR A N 1
ATOM 1698 C CA . TYR A 1 218 ? -13.699 7.678 18.310 1.00 95.06 218 TYR A CA 1
ATOM 1699 C C . TYR A 1 218 ? -13.286 8.959 19.045 1.00 95.06 218 TYR A C 1
ATOM 1701 O O . TYR A 1 218 ? -12.242 8.965 19.693 1.00 95.06 218 TYR A O 1
ATOM 1709 N N . GLU A 1 219 ? -14.104 10.012 19.000 1.00 94.19 219 GLU A N 1
ATOM 1710 C CA . GLU A 1 219 ? -13.819 11.282 19.675 1.00 94.19 219 GLU A CA 1
ATOM 1711 C C . GLU A 1 219 ? -13.781 11.126 21.203 1.00 94.19 219 GLU A C 1
ATOM 1713 O O . GLU A 1 219 ? -12.870 11.652 21.842 1.00 94.19 219 GLU A O 1
ATOM 1718 N N . SER A 1 220 ? -14.704 10.363 21.797 1.00 92.44 220 SER A N 1
ATOM 1719 C CA . SER A 1 220 ? -14.717 10.084 23.241 1.00 92.44 220 SER A CA 1
ATOM 1720 C C . SER A 1 220 ? -13.446 9.357 23.687 1.00 92.44 220 SER A C 1
ATOM 1722 O O . SER A 1 220 ? -12.787 9.777 24.642 1.00 92.44 220 SER A O 1
ATOM 1724 N N . TYR A 1 221 ? -13.035 8.324 22.946 1.00 93.00 221 TYR A N 1
ATOM 1725 C CA . TYR A 1 221 ? -11.774 7.628 23.195 1.00 93.00 221 TYR A CA 1
ATOM 1726 C C . TYR A 1 221 ? -10.558 8.549 23.001 1.00 93.00 221 TYR A C 1
ATOM 1728 O O . TYR A 1 221 ? -9.656 8.587 23.840 1.00 93.00 221 TYR A O 1
ATOM 1736 N N . TYR A 1 222 ? -10.523 9.305 21.900 1.00 91.06 222 TYR A N 1
ATOM 1737 C CA . TYR A 1 222 ? -9.404 10.177 21.552 1.00 91.06 222 TYR A CA 1
ATOM 1738 C C . TYR A 1 222 ? -9.221 11.301 22.577 1.00 91.06 222 TYR A C 1
ATOM 1740 O O . TYR A 1 222 ? -8.097 11.573 23.009 1.00 91.06 222 TYR A O 1
ATOM 1748 N N . ARG A 1 223 ? -10.321 11.908 23.035 1.00 91.69 223 ARG A N 1
ATOM 1749 C CA . ARG A 1 223 ? -10.322 12.901 24.112 1.00 91.69 223 ARG A CA 1
ATOM 1750 C C . ARG A 1 223 ? -9.775 12.312 25.407 1.00 91.69 223 ARG A C 1
ATOM 1752 O O . ARG A 1 223 ? -8.833 12.870 25.967 1.00 91.69 223 ARG A O 1
ATOM 1759 N N . ALA A 1 224 ? -10.281 11.153 25.826 1.00 89.38 224 ALA A N 1
ATOM 1760 C CA . ALA A 1 224 ? -9.817 10.489 27.041 1.00 89.38 224 ALA A CA 1
ATOM 1761 C C . ALA A 1 224 ? -8.322 10.121 26.975 1.00 89.38 224 ALA A C 1
ATOM 1763 O O . ALA A 1 224 ? -7.595 10.289 27.956 1.00 89.38 224 ALA A O 1
ATOM 1764 N N . ALA A 1 225 ? -7.833 9.689 25.808 1.00 88.25 225 ALA A N 1
ATOM 1765 C CA . ALA A 1 225 ? -6.417 9.393 25.591 1.00 88.25 225 ALA A CA 1
ATOM 1766 C C . ALA A 1 225 ? -5.516 10.636 25.687 1.00 88.25 225 ALA A C 1
ATOM 1768 O O . ALA A 1 225 ? -4.369 10.532 26.127 1.00 88.25 225 ALA A O 1
ATOM 1769 N N . ARG A 1 226 ? -6.021 11.815 25.300 1.00 87.56 226 ARG A N 1
ATOM 1770 C CA . ARG A 1 226 ? -5.292 13.089 25.413 1.00 87.56 226 ARG A CA 1
ATOM 1771 C C . ARG A 1 226 ? -5.307 13.657 26.826 1.00 87.56 226 ARG A C 1
ATOM 1773 O O . ARG A 1 226 ? -4.295 14.196 27.262 1.00 87.56 226 ARG A O 1
ATOM 1780 N N . GLU A 1 227 ? -6.437 13.558 27.515 1.00 88.62 227 GLU A N 1
ATOM 1781 C CA . GLU A 1 227 ? -6.609 14.097 28.867 1.00 88.62 227 GLU A CA 1
ATOM 1782 C C . GLU A 1 227 ? -5.925 13.221 29.924 1.00 88.62 227 GLU A C 1
ATOM 1784 O O . GLU A 1 227 ? -5.306 13.739 30.852 1.00 88.62 227 GLU A O 1
ATOM 1789 N N . SER A 1 228 ? -5.991 11.894 29.768 1.00 85.69 228 SER A N 1
ATOM 1790 C CA . SER A 1 228 ? -5.473 10.914 30.731 1.00 85.69 228 SER A CA 1
ATOM 1791 C C . SER A 1 228 ? -4.584 9.845 30.066 1.00 85.69 228 SER A C 1
ATOM 1793 O O . SER A 1 228 ? -4.921 8.655 30.089 1.00 85.69 228 SER A O 1
ATOM 1795 N N . PRO A 1 229 ? -3.402 10.215 29.530 1.00 81.81 229 PRO A N 1
ATOM 1796 C CA . PRO A 1 229 ? -2.524 9.300 28.786 1.00 81.81 229 PRO A CA 1
ATOM 1797 C C . PRO A 1 229 ? -1.913 8.178 29.642 1.00 81.81 229 PRO A C 1
ATOM 1799 O O . PRO A 1 229 ? -1.379 7.209 29.109 1.00 81.81 229 PRO A O 1
ATOM 1802 N N . SER A 1 230 ? -1.949 8.305 30.972 1.00 82.25 230 SER A N 1
ATOM 1803 C CA . SER A 1 230 ? -1.509 7.260 31.905 1.00 82.25 230 SER A CA 1
ATOM 1804 C C . SER A 1 230 ? -2.559 6.170 32.134 1.00 82.25 230 SER A C 1
ATOM 1806 O O . SER A 1 230 ? -2.195 5.079 32.571 1.00 82.25 230 SER A O 1
ATOM 1808 N N . ARG A 1 231 ? -3.840 6.463 31.870 1.00 83.94 231 ARG A N 1
ATOM 1809 C CA . ARG A 1 231 ? -4.971 5.546 32.084 1.00 83.94 231 ARG A CA 1
ATOM 1810 C C . ARG A 1 231 ? -5.375 4.835 30.802 1.00 83.94 231 ARG A C 1
ATOM 1812 O O . ARG A 1 231 ? -5.554 3.623 30.798 1.00 83.94 231 ARG A O 1
ATOM 1819 N N . VAL A 1 232 ? -5.517 5.598 29.722 1.00 85.62 232 VAL A N 1
ATOM 1820 C CA . VAL A 1 232 ? -5.961 5.086 28.424 1.00 85.62 232 VAL A CA 1
ATOM 1821 C C . VAL A 1 232 ? -4.744 4.617 27.641 1.00 85.62 232 VAL A C 1
ATOM 1823 O O . VAL A 1 232 ? -3.841 5.402 27.348 1.00 85.62 232 VAL A O 1
ATOM 1826 N N . ALA A 1 233 ? -4.712 3.328 27.302 1.00 84.94 233 ALA A N 1
ATOM 1827 C CA . ALA A 1 233 ? -3.631 2.765 26.508 1.00 84.94 233 ALA A CA 1
ATOM 1828 C C . ALA A 1 233 ? -3.572 3.454 25.131 1.00 84.94 233 ALA A C 1
ATOM 1830 O O . ALA A 1 233 ? -4.572 3.452 24.418 1.00 84.94 233 ALA A O 1
ATOM 1831 N N . PRO A 1 234 ? -2.435 4.043 24.720 1.00 86.62 234 PRO A N 1
ATOM 1832 C CA . PRO A 1 234 ? -2.333 4.679 23.412 1.00 86.62 234 PRO A CA 1
ATOM 1833 C C . PRO A 1 234 ? -2.425 3.630 22.289 1.00 86.62 234 PRO A C 1
ATOM 1835 O O . PRO A 1 234 ? -1.886 2.532 22.453 1.00 86.62 234 PRO A O 1
ATOM 1838 N N . PRO A 1 235 ? -3.031 3.965 21.132 1.00 90.06 235 PRO A N 1
ATOM 1839 C CA . PRO A 1 235 ? -3.151 3.053 19.997 1.00 90.06 235 PRO A CA 1
ATOM 1840 C C . PRO A 1 235 ? -1.798 2.881 19.304 1.00 90.06 235 PRO A C 1
ATOM 1842 O O . PRO A 1 235 ? -1.470 3.594 18.354 1.00 90.06 235 PRO A O 1
ATOM 1845 N N . ARG A 1 236 ? -0.976 1.974 19.834 1.00 88.56 236 ARG A N 1
ATOM 1846 C CA . ARG A 1 236 ? 0.370 1.682 19.334 1.00 88.56 236 ARG A CA 1
ATOM 1847 C C . ARG A 1 236 ? 0.331 0.516 18.348 1.00 88.56 236 ARG A C 1
ATOM 1849 O O . ARG A 1 236 ? -0.405 -0.433 18.598 1.00 88.56 236 ARG A O 1
ATOM 1856 N N . PRO A 1 237 ? 1.162 0.550 17.292 1.00 87.81 237 PRO A N 1
ATOM 1857 C CA . PRO A 1 237 ? 1.346 -0.578 16.395 1.00 87.81 237 PRO A CA 1
ATOM 1858 C C . PRO A 1 237 ? 1.631 -1.882 17.143 1.00 87.81 237 PRO A C 1
ATOM 1860 O O . PRO A 1 237 ? 2.425 -1.898 18.088 1.00 87.81 237 PRO A O 1
ATOM 1863 N N . HIS A 1 238 ? 1.053 -2.986 16.676 1.00 83.44 238 HIS A N 1
ATOM 1864 C CA . HIS A 1 238 ? 1.182 -4.309 17.303 1.00 83.44 238 HIS A CA 1
ATOM 1865 C C . HIS A 1 238 ? 2.629 -4.736 17.630 1.00 83.44 238 HIS A C 1
ATOM 1867 O O . HIS A 1 238 ? 2.913 -5.319 18.683 1.00 83.44 238 HIS A O 1
ATOM 1873 N N . TYR A 1 239 ? 3.582 -4.419 16.750 1.00 83.88 239 TYR A N 1
ATOM 1874 C CA . TYR A 1 239 ? 4.990 -4.764 16.959 1.00 83.88 239 TYR A CA 1
ATOM 1875 C C . TYR A 1 239 ? 5.632 -3.996 18.135 1.00 83.88 239 TYR A C 1
ATOM 1877 O O . TYR A 1 239 ? 6.636 -4.447 18.682 1.00 83.88 239 TYR A O 1
ATOM 1885 N N . LEU A 1 240 ? 5.044 -2.872 18.564 1.00 82.25 240 LEU A N 1
ATOM 1886 C CA . LEU A 1 240 ? 5.440 -2.111 19.758 1.00 82.25 240 LEU A CA 1
ATOM 1887 C C . LEU A 1 240 ? 4.664 -2.519 21.017 1.00 82.25 240 LEU A C 1
ATOM 1889 O O . LEU A 1 240 ? 5.135 -2.258 22.123 1.00 82.25 240 LEU A O 1
ATOM 1893 N N . GLU A 1 241 ? 3.497 -3.149 20.871 1.00 75.12 241 GLU A N 1
ATOM 1894 C CA . GLU A 1 241 ? 2.750 -3.743 21.992 1.00 75.12 241 GLU A CA 1
ATOM 1895 C C . GLU A 1 241 ? 3.468 -4.982 22.541 1.00 75.12 241 GLU A C 1
ATOM 1897 O O . GLU A 1 241 ? 3.504 -5.215 23.747 1.00 75.12 241 GLU A O 1
ATOM 1902 N N . SER A 1 242 ? 4.059 -5.763 21.634 1.00 61.38 242 SER A N 1
ATOM 1903 C CA . SER A 1 242 ? 4.579 -7.103 21.910 1.00 61.38 242 SER A CA 1
ATOM 1904 C C . SER A 1 242 ? 5.893 -7.100 22.702 1.00 61.38 242 SER A C 1
ATOM 1906 O O . SER A 1 242 ? 6.142 -8.016 23.486 1.00 61.38 242 SER A O 1
ATOM 1908 N N . VAL A 1 243 ? 6.756 -6.091 22.505 1.00 58.00 243 VAL A N 1
ATOM 1909 C CA . VAL A 1 243 ? 8.090 -6.024 23.129 1.00 58.00 243 VAL A CA 1
ATOM 1910 C C . VAL A 1 243 ? 8.506 -4.556 23.357 1.00 58.00 243 VAL A C 1
ATOM 1912 O O . VAL A 1 243 ? 8.915 -3.879 22.413 1.00 58.00 243 VAL A O 1
ATOM 1915 N N . PRO A 1 244 ? 8.491 -4.050 24.606 1.00 55.50 244 PRO A N 1
ATOM 1916 C CA . PRO A 1 244 ? 8.835 -2.654 24.919 1.00 55.50 244 PRO A CA 1
ATOM 1917 C C . PRO A 1 244 ? 10.292 -2.252 24.621 1.00 55.50 244 PRO A C 1
ATOM 1919 O O . PRO A 1 244 ? 10.634 -1.075 24.683 1.00 55.50 244 PRO A O 1
ATOM 1922 N N . SER A 1 245 ? 11.169 -3.221 24.351 1.00 60.22 245 SER A N 1
ATOM 1923 C CA . SER A 1 245 ? 12.629 -3.068 24.292 1.00 60.22 245 SER A CA 1
ATOM 1924 C C . SER A 1 245 ? 13.245 -3.547 22.970 1.00 60.22 245 SER A C 1
ATOM 1926 O O . SER A 1 245 ? 14.406 -3.962 22.934 1.00 60.22 245 SER A O 1
ATOM 1928 N N . LEU A 1 246 ? 12.498 -3.473 21.864 1.00 63.12 246 LEU A N 1
ATOM 1929 C CA . LEU A 1 246 ? 13.073 -3.670 20.532 1.00 63.12 246 LEU A CA 1
ATOM 1930 C C . LEU A 1 246 ? 14.039 -2.524 20.210 1.00 63.12 246 LEU A C 1
ATOM 1932 O O . LEU A 1 246 ? 13.653 -1.360 20.112 1.00 63.12 246 LEU A O 1
ATOM 1936 N N . LYS A 1 247 ? 15.322 -2.861 20.054 1.00 68.62 247 LYS A N 1
ATOM 1937 C CA . LYS A 1 247 ? 16.323 -1.935 19.523 1.00 68.62 247 LYS A CA 1
ATOM 1938 C C . LYS A 1 247 ? 16.174 -1.899 18.009 1.00 68.62 247 LYS A C 1
ATOM 1940 O O . LYS A 1 247 ? 16.594 -2.831 17.327 1.00 68.62 247 LYS A O 1
ATOM 1945 N N . PHE A 1 248 ? 15.576 -0.833 17.499 1.00 74.62 248 PHE A N 1
ATOM 1946 C CA . PHE A 1 248 ? 15.528 -0.591 16.064 1.00 74.62 248 PHE A CA 1
ATOM 1947 C C . PHE A 1 248 ? 16.887 -0.067 15.572 1.00 74.62 248 PHE A C 1
ATOM 1949 O O . PHE A 1 248 ? 17.552 0.678 16.295 1.00 74.62 248 PHE A O 1
ATOM 1956 N N . PRO A 1 249 ? 17.316 -0.427 14.350 1.00 77.69 249 PRO A N 1
ATOM 1957 C CA . PRO A 1 249 ? 18.553 0.083 13.754 1.00 77.69 249 PRO A CA 1
ATOM 1958 C C . PRO A 1 249 ? 18.446 1.554 13.306 1.00 77.69 249 PRO A C 1
ATOM 1960 O O . PRO A 1 249 ? 19.406 2.108 12.780 1.00 77.69 249 PRO A O 1
ATOM 1963 N N . PHE A 1 250 ? 17.289 2.188 13.507 1.00 80.12 250 PHE A N 1
ATOM 1964 C CA . PHE A 1 250 ? 16.982 3.563 13.128 1.00 80.12 250 PHE A CA 1
ATOM 1965 C C . PHE A 1 250 ? 16.295 4.306 14.285 1.00 80.12 250 PHE A C 1
ATOM 1967 O O . PHE A 1 250 ? 15.742 3.695 15.202 1.00 80.12 250 PHE A O 1
ATOM 1974 N N . ASN A 1 251 ? 16.315 5.640 14.232 1.00 81.12 251 ASN A N 1
ATOM 1975 C CA . ASN A 1 251 ? 15.642 6.482 15.220 1.00 81.12 251 ASN A CA 1
ATOM 1976 C C . ASN A 1 251 ? 14.133 6.502 14.957 1.00 81.12 251 ASN A C 1
ATOM 1978 O O . ASN A 1 251 ? 13.699 6.905 13.878 1.00 81.12 251 ASN A O 1
ATOM 1982 N N . MET A 1 252 ? 13.337 6.099 15.949 1.00 78.88 252 MET A N 1
ATOM 1983 C CA . MET A 1 252 ? 11.881 6.191 15.859 1.00 78.88 252 MET A CA 1
ATOM 1984 C C . MET A 1 252 ? 11.431 7.659 15.843 1.00 78.88 252 MET A C 1
ATOM 1986 O O . MET A 1 252 ? 11.943 8.459 16.635 1.00 78.88 252 MET A O 1
ATOM 1990 N N . PRO A 1 253 ? 10.464 8.023 14.983 1.00 81.62 253 PRO A N 1
ATOM 1991 C CA . PRO A 1 253 ? 9.874 9.352 15.008 1.00 81.62 253 PRO A CA 1
ATOM 1992 C C . PRO A 1 253 ? 9.170 9.605 16.348 1.00 81.62 253 PRO A C 1
ATOM 1994 O O . PRO A 1 253 ? 8.603 8.695 16.959 1.00 81.62 253 PRO A O 1
ATOM 1997 N N . SER A 1 254 ? 9.226 10.856 16.806 1.00 79.75 254 SER A N 1
ATOM 1998 C CA . SER A 1 254 ? 8.519 11.336 17.993 1.00 79.75 254 SER A CA 1
ATOM 1999 C C . SER A 1 254 ? 7.525 12.419 17.560 1.00 79.75 254 SER A C 1
ATOM 2001 O O . SER A 1 254 ? 7.971 13.443 17.034 1.00 79.75 254 SER A O 1
ATOM 2003 N N . PRO A 1 255 ? 6.205 12.227 17.747 1.00 80.88 255 PRO A N 1
ATOM 2004 C CA . PRO A 1 255 ? 5.553 11.091 18.408 1.00 80.88 255 PRO A CA 1
ATOM 2005 C C . PRO A 1 255 ? 5.567 9.798 17.572 1.00 80.88 255 PRO A C 1
ATOM 2007 O O . PRO A 1 255 ? 5.664 9.833 16.347 1.00 80.88 255 PRO A O 1
ATOM 2010 N N . VAL A 1 256 ? 5.445 8.654 18.255 1.00 82.56 256 VAL A N 1
ATOM 2011 C CA . VAL A 1 256 ? 5.304 7.335 17.614 1.00 82.56 256 VAL A CA 1
ATOM 2012 C C . VAL A 1 256 ? 3.993 7.307 16.813 1.00 82.56 256 VAL A C 1
ATOM 2014 O O . VAL A 1 256 ? 2.973 7.765 17.338 1.00 82.56 256 VAL A O 1
ATOM 2017 N N . PRO A 1 257 ? 3.993 6.781 15.575 1.00 85.94 257 PRO A N 1
ATOM 2018 C CA . PRO A 1 257 ? 2.789 6.687 14.761 1.00 85.94 257 PRO A CA 1
ATOM 2019 C C . PRO A 1 257 ? 1.732 5.798 15.419 1.00 85.94 257 PRO A C 1
ATOM 2021 O O . PRO A 1 257 ? 2.047 4.879 16.178 1.00 85.94 257 PRO A O 1
ATOM 2024 N N . SER A 1 258 ? 0.468 6.088 15.122 1.00 88.88 258 SER A N 1
ATOM 2025 C CA . SER A 1 258 ? -0.662 5.285 15.587 1.00 88.88 258 SER A CA 1
ATOM 2026 C C . SER A 1 258 ? -0.731 3.943 14.860 1.00 88.88 258 SER A C 1
ATOM 2028 O O . SER A 1 258 ? -0.251 3.814 13.733 1.00 88.88 258 SER A O 1
ATOM 2030 N N . ASP A 1 259 ? -1.354 2.954 15.496 1.00 92.44 259 ASP A N 1
ATOM 2031 C CA . ASP A 1 259 ? -1.651 1.655 14.886 1.00 92.44 259 ASP A CA 1
ATOM 2032 C C . ASP A 1 259 ? -2.456 1.802 13.580 1.00 92.44 259 ASP A C 1
ATOM 2034 O O . ASP A 1 259 ? -3.317 2.683 13.458 1.00 92.44 259 ASP A O 1
ATOM 2038 N N . ALA A 1 260 ? -2.192 0.935 12.600 1.00 92.25 260 ALA A N 1
ATOM 2039 C CA . ALA A 1 260 ? -2.898 0.924 11.321 1.00 92.25 260 ALA A CA 1
ATOM 2040 C C . ALA A 1 260 ? -4.417 0.736 11.468 1.00 92.25 260 ALA A C 1
ATOM 2042 O O . ALA A 1 260 ? -5.187 1.429 10.801 1.00 92.25 260 ALA A O 1
ATOM 2043 N N . LEU A 1 261 ? -4.864 -0.150 12.364 1.00 93.81 261 LEU A N 1
ATOM 2044 C CA . LEU A 1 261 ? -6.286 -0.419 12.592 1.00 93.81 261 LEU A CA 1
ATOM 2045 C C . LEU A 1 261 ? -6.973 0.819 13.170 1.00 93.81 261 LEU A C 1
ATOM 2047 O O . LEU A 1 261 ? -8.027 1.236 12.693 1.00 93.81 261 LEU A O 1
ATOM 2051 N N . PHE A 1 262 ? -6.338 1.460 14.155 1.00 93.38 262 PHE A N 1
ATOM 2052 C CA . PHE A 1 262 ? -6.841 2.713 14.716 1.00 93.38 262 PHE A CA 1
ATOM 2053 C C . PHE A 1 262 ? -6.887 3.831 13.667 1.00 93.38 262 PHE A C 1
ATOM 2055 O O . PHE A 1 262 ? -7.845 4.599 13.613 1.00 93.38 262 PHE A O 1
ATOM 2062 N N . SER A 1 263 ? -5.885 3.894 12.791 1.00 93.00 263 SER A N 1
ATOM 2063 C CA . SER A 1 263 ? -5.820 4.895 11.724 1.00 93.00 263 SER A CA 1
ATOM 2064 C C . SER A 1 263 ? -6.915 4.692 10.663 1.00 93.00 263 SER A C 1
ATOM 2066 O O . SER A 1 263 ? -7.441 5.674 10.143 1.00 93.00 263 SER A O 1
ATOM 2068 N N . LEU A 1 264 ? -7.343 3.450 10.394 1.00 94.38 264 LEU A N 1
ATOM 2069 C CA . LEU A 1 264 ? -8.519 3.172 9.555 1.00 94.38 264 LEU A CA 1
ATOM 2070 C C . LEU A 1 264 ? -9.837 3.574 10.229 1.00 94.38 264 LEU A C 1
ATOM 2072 O O . LEU A 1 264 ? -10.712 4.135 9.569 1.00 94.38 264 LEU A O 1
ATOM 2076 N N . ILE A 1 265 ? -9.976 3.343 11.539 1.00 94.94 265 ILE A N 1
ATOM 2077 C CA . ILE A 1 265 ? -11.139 3.824 12.305 1.00 94.94 265 ILE A CA 1
ATOM 2078 C C . ILE A 1 265 ? -11.191 5.355 12.256 1.00 94.94 265 ILE A C 1
ATOM 2080 O O . ILE A 1 265 ? -12.249 5.921 11.987 1.00 94.94 265 ILE A O 1
ATOM 2084 N N . ARG A 1 266 ? -10.045 6.025 12.429 1.00 94.69 266 ARG A N 1
ATOM 2085 C CA . ARG A 1 266 ? -9.919 7.480 12.289 1.00 94.69 266 ARG A CA 1
ATOM 2086 C C . ARG A 1 266 ? -10.339 7.965 10.903 1.00 94.69 266 ARG A C 1
ATOM 2088 O O . ARG A 1 266 ? -11.089 8.929 10.807 1.00 94.69 266 ARG A O 1
ATOM 2095 N N . LEU A 1 267 ? -9.892 7.293 9.841 1.00 93.81 267 LEU A N 1
ATOM 2096 C CA . LEU A 1 267 ? -10.239 7.638 8.457 1.00 93.81 267 LEU A CA 1
ATOM 2097 C C . LEU A 1 267 ? -11.757 7.596 8.202 1.00 93.81 267 LEU A C 1
ATOM 2099 O O . LEU A 1 267 ? -12.294 8.401 7.436 1.00 93.81 267 LEU A O 1
ATOM 2103 N N . HIS A 1 268 ? -12.448 6.648 8.841 1.00 92.75 268 HIS A N 1
ATOM 2104 C CA . HIS A 1 268 ? -13.906 6.540 8.793 1.00 92.75 268 HIS A CA 1
ATOM 2105 C C . HIS A 1 268 ? -14.595 7.614 9.647 1.00 92.75 268 HIS A C 1
ATOM 2107 O O . HIS A 1 268 ? -15.537 8.258 9.184 1.00 92.75 268 HIS A O 1
ATOM 2113 N N . ALA A 1 269 ? -14.101 7.824 10.868 1.00 92.94 269 ALA A N 1
ATOM 2114 C CA . ALA A 1 269 ? -14.662 8.733 11.863 1.00 92.94 269 ALA A CA 1
ATOM 2115 C C . ALA A 1 269 ? -14.510 10.221 11.505 1.00 92.94 269 ALA A C 1
ATOM 2117 O O . ALA A 1 269 ? -15.430 11.002 11.740 1.00 92.94 269 ALA A O 1
ATOM 2118 N N . GLU A 1 270 ? -13.367 10.622 10.943 1.00 92.38 270 GLU A N 1
ATOM 2119 C CA . GLU A 1 270 ? -13.029 12.009 10.614 1.00 92.38 270 GLU A CA 1
ATOM 2120 C C . GLU A 1 270 ? -13.134 12.250 9.094 1.00 92.38 270 GLU A C 1
ATOM 2122 O O . GLU A 1 270 ? -12.248 11.841 8.339 1.00 92.38 270 GLU A O 1
ATOM 2127 N N . PRO A 1 271 ? -14.145 12.991 8.598 1.00 86.38 271 PRO A N 1
ATOM 2128 C CA . PRO A 1 271 ? -14.255 13.302 7.170 1.00 86.38 271 PRO A CA 1
ATOM 2129 C C . PRO A 1 271 ? -13.095 14.139 6.613 1.00 86.38 271 PRO A C 1
ATOM 2131 O O . PRO A 1 271 ? -12.829 14.093 5.417 1.00 86.38 271 PRO A O 1
ATOM 2134 N N . ALA A 1 272 ? -12.412 14.903 7.471 1.00 87.06 272 ALA A N 1
ATOM 2135 C CA . ALA A 1 272 ? -11.266 15.732 7.100 1.00 87.06 272 ALA A CA 1
ATOM 2136 C C . ALA A 1 272 ? -9.938 14.952 7.033 1.00 87.06 272 ALA A C 1
ATOM 2138 O O . ALA A 1 272 ? -8.922 15.512 6.618 1.00 87.06 272 ALA A O 1
ATOM 2139 N N . CYS A 1 273 ? -9.918 13.686 7.461 1.00 89.38 273 CYS A N 1
ATOM 2140 C CA . CYS A 1 273 ? -8.715 12.867 7.443 1.00 89.38 273 CYS A CA 1
ATOM 2141 C C . CYS A 1 273 ? -8.438 12.364 6.017 1.00 89.38 273 CYS A C 1
ATOM 2143 O O . CYS A 1 273 ? -9.263 11.682 5.407 1.00 89.38 273 CYS A O 1
ATOM 2145 N N . SER A 1 274 ? -7.270 12.719 5.479 1.00 90.31 274 SER A N 1
ATOM 2146 C CA . SER A 1 274 ? -6.798 12.269 4.168 1.00 90.31 274 SER A CA 1
ATOM 2147 C C . SER A 1 274 ? -5.976 10.986 4.278 1.00 90.31 274 SER A C 1
ATOM 2149 O O . SER A 1 274 ? -5.354 10.713 5.308 1.00 90.31 274 SER A O 1
ATOM 2151 N N . LEU A 1 275 ? -5.882 10.229 3.178 1.00 89.25 275 LEU A N 1
ATOM 2152 C CA . LEU A 1 275 ? -5.061 9.010 3.138 1.00 89.25 275 LEU A CA 1
ATOM 2153 C C . LEU A 1 275 ? -3.579 9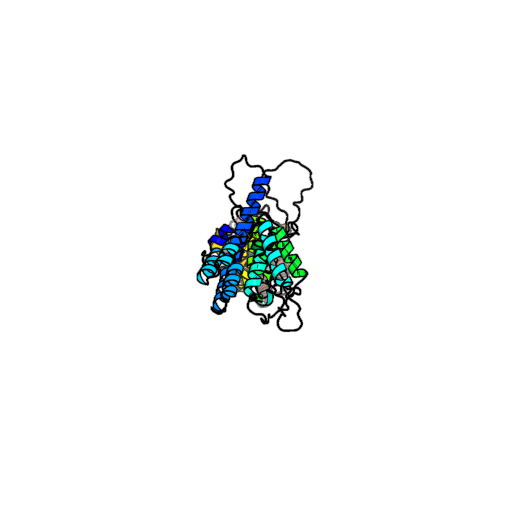.285 3.437 1.00 89.25 275 LEU A C 1
ATOM 2155 O O . LEU A 1 275 ? -2.911 8.464 4.060 1.00 89.25 275 LEU A O 1
ATOM 2159 N N . SER A 1 276 ? -3.082 10.473 3.087 1.00 87.75 276 SER A N 1
ATOM 2160 C CA . SER A 1 276 ? -1.703 10.903 3.358 1.00 87.75 276 SER A CA 1
ATOM 2161 C C . SER A 1 276 ? -1.351 10.943 4.851 1.00 87.75 276 SER A C 1
ATOM 2163 O O . SER A 1 276 ? -0.183 10.815 5.201 1.00 87.75 276 SER A O 1
ATOM 2165 N N . GLN A 1 277 ? -2.341 11.089 5.738 1.00 87.44 277 GLN A N 1
ATOM 2166 C CA . GLN A 1 277 ? -2.132 11.088 7.191 1.00 87.44 277 GLN A CA 1
ATOM 2167 C C . GLN A 1 277 ? -2.159 9.678 7.800 1.00 87.44 277 GLN A C 1
ATOM 2169 O O . GLN A 1 277 ? -1.686 9.490 8.919 1.00 87.44 277 GLN A O 1
ATOM 2174 N N . VAL A 1 278 ? -2.731 8.702 7.088 1.00 90.06 278 VAL A N 1
ATOM 2175 C CA . VAL A 1 278 ? -3.021 7.348 7.592 1.00 90.06 278 VAL A CA 1
ATOM 2176 C C . VAL A 1 278 ? -2.044 6.314 7.041 1.00 90.06 278 VAL A C 1
ATOM 2178 O O . VAL A 1 278 ? -1.638 5.405 7.759 1.00 90.06 278 VAL A O 1
ATOM 2181 N N . LEU A 1 279 ? -1.622 6.460 5.784 1.00 90.31 279 LEU A N 1
ATOM 2182 C CA . LEU A 1 279 ? -0.776 5.496 5.074 1.00 90.31 279 LEU A CA 1
ATOM 2183 C C . LEU A 1 279 ? 0.718 5.647 5.422 1.00 90.31 279 LEU A C 1
ATOM 2185 O O . LEU A 1 279 ? 1.573 5.738 4.545 1.00 90.31 279 LEU A O 1
ATOM 2189 N N . THR A 1 280 ? 1.042 5.679 6.717 1.00 89.94 280 THR A N 1
ATOM 2190 C CA . THR A 1 280 ? 2.431 5.710 7.198 1.00 89.94 280 THR A CA 1
ATOM 2191 C C . THR A 1 280 ? 2.974 4.277 7.320 1.00 89.94 280 THR A C 1
ATOM 2193 O O . THR A 1 280 ? 2.371 3.491 8.046 1.00 89.94 280 THR A O 1
ATOM 2196 N N . PRO A 1 281 ? 4.122 3.913 6.709 1.00 90.19 281 PRO A N 1
ATOM 2197 C CA . PRO A 1 281 ? 4.690 2.552 6.766 1.00 90.19 281 PRO A CA 1
ATOM 2198 C C . PRO A 1 281 ? 4.827 1.974 8.181 1.00 90.19 281 PRO A C 1
ATOM 2200 O O . PRO A 1 281 ? 4.427 0.845 8.458 1.00 90.19 281 PRO A O 1
ATOM 2203 N N . LEU A 1 282 ? 5.306 2.803 9.113 1.00 89.62 282 LEU A N 1
ATOM 2204 C CA . LEU A 1 282 ? 5.495 2.441 10.520 1.00 89.62 282 LEU A CA 1
ATOM 2205 C C . LEU A 1 282 ? 4.179 2.166 11.275 1.00 89.62 282 LEU A C 1
ATOM 2207 O O . LEU A 1 282 ? 4.204 1.642 12.380 1.00 89.62 282 LEU A O 1
ATOM 2211 N N . SER A 1 283 ? 3.014 2.504 10.720 1.00 89.31 283 SER A N 1
ATOM 2212 C CA . SER A 1 283 ? 1.732 2.103 11.314 1.00 89.31 283 SER A CA 1
ATOM 2213 C C . SER A 1 283 ? 1.417 0.623 11.073 1.00 89.31 283 SER A C 1
ATOM 2215 O O . SER A 1 283 ? 0.672 0.031 11.854 1.00 89.31 283 SER A O 1
ATOM 2217 N N . PHE A 1 284 ? 1.985 0.026 10.019 1.00 89.25 284 PHE A N 1
ATOM 2218 C CA . PHE A 1 284 ? 1.717 -1.350 9.585 1.00 89.25 284 PHE A CA 1
ATOM 2219 C C . PHE A 1 284 ? 2.821 -2.316 10.009 1.00 89.25 284 PHE A C 1
ATOM 2221 O O . PHE A 1 284 ? 2.536 -3.422 10.467 1.00 89.25 284 PHE A O 1
ATOM 2228 N N . ALA A 1 285 ? 4.078 -1.894 9.876 1.00 86.94 285 ALA A N 1
ATOM 2229 C CA . ALA A 1 285 ? 5.236 -2.764 10.017 1.00 86.94 285 ALA A CA 1
ATOM 2230 C C . ALA A 1 285 ? 6.373 -2.092 10.806 1.00 86.94 285 ALA A C 1
ATOM 2232 O O . ALA A 1 285 ? 6.478 -0.865 10.838 1.00 86.94 285 ALA A O 1
ATOM 2233 N N . PRO A 1 286 ? 7.274 -2.882 11.420 1.00 85.94 286 PRO A N 1
ATOM 2234 C CA . PRO A 1 286 ? 8.429 -2.351 12.141 1.00 85.94 286 PRO A CA 1
ATOM 2235 C C . PRO A 1 286 ? 9.450 -1.651 11.235 1.00 85.94 286 PRO A C 1
ATOM 2237 O O . PRO A 1 286 ? 10.283 -0.902 11.736 1.00 85.94 286 PRO A O 1
ATOM 2240 N N . SER A 1 287 ? 9.435 -1.903 9.926 1.00 86.88 287 SER A N 1
ATOM 2241 C CA . SER A 1 287 ? 10.362 -1.303 8.966 1.00 86.88 287 SER A CA 1
ATOM 2242 C C . SER A 1 287 ? 9.769 -0.049 8.315 1.00 86.88 287 SER A C 1
ATOM 2244 O O . SER A 1 287 ? 8.684 -0.122 7.742 1.00 86.88 287 SER A O 1
ATOM 2246 N N . PRO A 1 288 ? 10.495 1.086 8.295 1.00 85.88 288 PRO A N 1
ATOM 2247 C CA . PRO A 1 288 ? 10.014 2.326 7.680 1.00 85.88 288 PRO A CA 1
ATOM 2248 C C . PRO A 1 288 ? 9.927 2.250 6.149 1.00 85.88 288 PRO A C 1
ATOM 2250 O O . PRO A 1 288 ? 9.335 3.127 5.532 1.00 85.88 288 PRO A O 1
ATOM 2253 N N . SER A 1 289 ? 10.526 1.223 5.546 1.00 85.75 289 SER A N 1
ATOM 2254 C CA . SER A 1 289 ? 10.567 1.003 4.098 1.00 85.75 289 SER A CA 1
ATOM 2255 C C . SER A 1 289 ? 9.539 -0.018 3.607 1.00 85.75 289 SER A C 1
ATOM 2257 O O . SER A 1 289 ? 9.599 -0.408 2.447 1.00 85.75 289 SER A O 1
ATOM 2259 N N . ASP A 1 290 ? 8.636 -0.484 4.474 1.00 90.88 290 ASP A N 1
ATOM 2260 C CA . ASP A 1 290 ? 7.588 -1.418 4.067 1.00 90.88 290 ASP A CA 1
ATOM 2261 C C . ASP A 1 290 ? 6.354 -0.662 3.572 1.00 90.88 290 ASP A C 1
ATOM 2263 O O . ASP A 1 290 ? 5.535 -0.168 4.350 1.00 90.88 290 ASP A O 1
ATOM 2267 N N . TYR A 1 291 ? 6.252 -0.551 2.251 1.00 92.31 291 TYR A N 1
ATOM 2268 C CA . TYR A 1 291 ? 5.163 0.147 1.569 1.00 92.31 291 TYR A CA 1
ATOM 2269 C C . TYR A 1 291 ? 4.094 -0.809 1.032 1.00 92.31 291 TYR A C 1
ATOM 2271 O O . TYR A 1 291 ? 3.169 -0.360 0.356 1.00 92.31 291 TYR A O 1
ATOM 2279 N N . SER A 1 292 ? 4.175 -2.100 1.374 1.00 92.06 292 SER A N 1
ATOM 2280 C CA . SER A 1 292 ? 3.238 -3.129 0.917 1.00 92.06 292 SER A CA 1
ATOM 2281 C C . SER A 1 292 ? 1.784 -2.782 1.246 1.00 92.06 292 SER A C 1
ATOM 2283 O O . SER A 1 292 ? 0.989 -2.518 0.342 1.00 92.06 292 SER A O 1
ATOM 2285 N N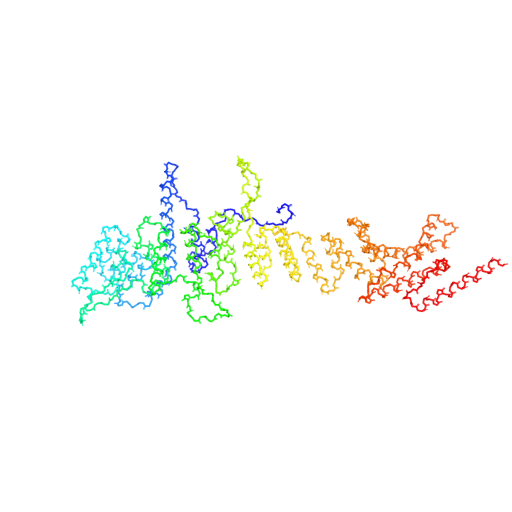 . PHE A 1 293 ? 1.419 -2.714 2.526 1.00 92.12 293 PHE A N 1
ATOM 2286 C CA . PHE A 1 293 ? 0.058 -2.379 2.950 1.00 92.12 293 PHE A CA 1
ATOM 2287 C C . PHE A 1 293 ? -0.367 -0.948 2.608 1.00 92.12 293 PHE A C 1
ATOM 2289 O O . PHE A 1 293 ? -1.484 -0.795 2.109 1.00 92.12 293 PHE A O 1
ATOM 2296 N N . PRO A 1 294 ? 0.474 0.093 2.800 1.00 94.19 294 PRO A N 1
ATOM 2297 C CA . PRO A 1 294 ? 0.149 1.441 2.348 1.00 94.19 294 PRO A CA 1
ATOM 2298 C C . PRO A 1 294 ? -0.300 1.499 0.883 1.00 94.19 294 PRO A C 1
ATOM 2300 O O . PRO A 1 294 ? -1.307 2.140 0.584 1.00 94.19 294 PRO A O 1
ATOM 2303 N N . TRP A 1 295 ? 0.394 0.789 -0.016 1.00 95.00 295 TRP A N 1
ATOM 2304 C CA . TRP A 1 295 ? 0.041 0.748 -1.434 1.00 95.00 295 TRP A CA 1
ATOM 2305 C C . TRP A 1 295 ? -1.264 0.011 -1.713 1.00 95.00 295 TRP A C 1
ATOM 2307 O O . TRP A 1 295 ? -2.138 0.557 -2.386 1.00 95.00 295 TRP A O 1
ATOM 2317 N N . HIS A 1 296 ? -1.458 -1.180 -1.146 1.00 93.00 296 HIS A N 1
ATOM 2318 C CA . HIS A 1 296 ? -2.700 -1.929 -1.355 1.00 93.00 296 HIS A CA 1
ATOM 2319 C C . HIS A 1 296 ? -3.922 -1.177 -0.817 1.00 93.00 296 HIS A C 1
ATOM 2321 O O . HIS A 1 296 ? -4.954 -1.111 -1.482 1.00 93.00 296 HIS A O 1
ATOM 2327 N N . LEU A 1 297 ? -3.804 -0.562 0.364 1.00 93.25 297 LEU A N 1
ATOM 2328 C CA . LEU A 1 297 ? -4.881 0.243 0.935 1.00 93.25 297 LEU A CA 1
ATOM 2329 C C . LEU A 1 297 ? -5.165 1.494 0.109 1.00 93.25 297 LEU A C 1
ATOM 2331 O O . LEU A 1 297 ? -6.331 1.843 -0.051 1.00 93.25 297 LEU A O 1
ATOM 2335 N N . TYR A 1 298 ? -4.133 2.145 -0.434 1.00 93.38 298 TYR A N 1
ATOM 2336 C CA . TYR A 1 298 ? -4.310 3.248 -1.374 1.00 93.38 298 TYR A CA 1
ATOM 2337 C C . TYR A 1 298 ? -5.133 2.813 -2.592 1.00 93.38 298 TYR A C 1
ATOM 2339 O O . TYR A 1 298 ? -6.151 3.438 -2.892 1.00 93.38 298 TYR A O 1
ATOM 2347 N N . VAL A 1 299 ? -4.743 1.714 -3.247 1.00 92.06 299 VAL A N 1
ATOM 2348 C CA . VAL A 1 299 ? -5.451 1.190 -4.423 1.00 92.06 299 VAL A CA 1
ATOM 2349 C C . VAL A 1 299 ? -6.910 0.878 -4.079 1.00 92.06 299 VAL A C 1
ATOM 2351 O O . VAL A 1 299 ? -7.816 1.350 -4.759 1.00 92.06 299 VAL A O 1
ATOM 2354 N N . VAL A 1 300 ? -7.166 0.166 -2.982 1.00 92.25 300 VAL A N 1
ATOM 2355 C CA . VAL A 1 300 ? -8.529 -0.230 -2.598 1.00 92.25 300 VAL A CA 1
ATOM 2356 C C . VAL A 1 300 ? -9.402 0.972 -2.199 1.00 92.25 300 VAL A C 1
ATOM 2358 O O . VAL A 1 300 ? -10.535 1.091 -2.665 1.00 92.25 300 VAL A O 1
ATOM 2361 N N . LEU A 1 301 ? -8.900 1.885 -1.359 1.00 91.50 301 LEU A N 1
ATOM 2362 C CA . LEU A 1 301 ? -9.688 3.004 -0.814 1.00 91.50 301 LEU A CA 1
ATOM 2363 C C . LEU A 1 301 ? -9.897 4.150 -1.809 1.00 91.50 301 LEU A C 1
ATOM 2365 O O . LEU A 1 301 ? -10.998 4.708 -1.853 1.00 91.50 301 LEU A O 1
ATOM 2369 N N . SER A 1 302 ? -8.855 4.510 -2.565 1.00 90.06 302 SER A N 1
ATOM 2370 C CA . SER A 1 302 ? -8.886 5.624 -3.521 1.00 90.06 302 SER A CA 1
ATOM 2371 C C . SER A 1 302 ? -9.326 5.150 -4.903 1.00 90.06 302 SER A C 1
ATOM 2373 O O . SER A 1 302 ? -10.323 5.649 -5.421 1.00 90.06 302 SER A O 1
ATOM 2375 N N . ARG A 1 303 ? -8.661 4.138 -5.478 1.00 87.88 303 ARG A N 1
ATOM 2376 C CA . ARG A 1 303 ? -8.888 3.742 -6.879 1.00 87.88 303 ARG A CA 1
ATOM 2377 C C . ARG A 1 303 ? -10.138 2.881 -7.065 1.00 87.88 303 ARG A C 1
ATOM 2379 O O . ARG A 1 303 ? -10.933 3.172 -7.954 1.00 87.88 303 ARG A O 1
ATOM 2386 N N . CYS A 1 304 ? -10.333 1.854 -6.234 1.00 88.25 304 CYS A N 1
ATOM 2387 C CA . CYS A 1 304 ? -11.465 0.934 -6.395 1.00 88.25 304 CYS A CA 1
ATOM 2388 C C . CYS A 1 304 ? -12.762 1.518 -5.820 1.00 88.25 304 CYS A C 1
ATOM 2390 O O . CYS A 1 304 ? -13.744 1.681 -6.537 1.00 88.25 304 CYS A O 1
ATOM 2392 N N . MET A 1 305 ? -12.767 1.859 -4.526 1.00 85.19 305 MET A N 1
ATOM 2393 C CA . MET A 1 305 ? -14.001 2.253 -3.832 1.00 85.19 305 MET A CA 1
ATOM 2394 C C . MET A 1 305 ? -14.286 3.758 -3.833 1.00 85.19 305 MET A C 1
ATOM 2396 O O . MET A 1 305 ? -15.403 4.158 -3.508 1.00 85.19 305 MET A O 1
ATOM 2400 N N . ARG A 1 306 ? -13.295 4.603 -4.154 1.00 85.69 306 ARG A N 1
ATOM 2401 C CA . ARG A 1 306 ? -13.422 6.074 -4.191 1.00 85.69 306 ARG A CA 1
ATOM 2402 C C . ARG A 1 306 ? -13.987 6.686 -2.897 1.00 85.69 306 ARG A C 1
ATOM 2404 O O . ARG A 1 306 ? -14.763 7.640 -2.923 1.00 85.69 306 ARG A O 1
ATOM 2411 N N . VAL A 1 307 ? -13.604 6.136 -1.741 1.00 83.00 307 VAL A N 1
ATOM 2412 C CA . VAL A 1 307 ? -14.116 6.569 -0.423 1.00 83.00 307 VAL A CA 1
ATOM 2413 C C . VAL A 1 307 ? -13.297 7.729 0.144 1.00 83.00 307 VAL A C 1
ATOM 2415 O O . VAL A 1 307 ? -13.840 8.655 0.761 1.00 83.00 307 VAL A O 1
ATOM 2418 N N . ARG A 1 308 ? -11.975 7.676 -0.037 1.00 85.19 308 ARG A N 1
ATOM 2419 C CA . ARG A 1 308 ? -11.007 8.671 0.439 1.00 85.19 308 ARG A CA 1
ATOM 2420 C C . ARG A 1 308 ? -9.832 8.733 -0.511 1.00 85.19 308 ARG A C 1
ATOM 2422 O O . ARG A 1 308 ? -9.520 7.755 -1.178 1.00 85.19 308 ARG A O 1
ATOM 2429 N N . ASP A 1 309 ? -9.157 9.870 -0.504 1.00 86.69 309 ASP A N 1
ATOM 2430 C CA . ASP A 1 309 ? -8.074 10.125 -1.435 1.00 86.69 309 ASP A CA 1
ATOM 2431 C C . ASP A 1 309 ? -6.887 10.828 -0.771 1.00 86.69 309 ASP A C 1
ATOM 2433 O O . ASP A 1 309 ? -6.942 11.244 0.397 1.00 86.69 309 ASP A O 1
ATOM 2437 N N . LEU A 1 310 ? -5.786 10.920 -1.511 1.00 87.50 310 LEU A N 1
ATOM 2438 C CA . LEU A 1 310 ? -4.599 11.653 -1.096 1.00 87.50 310 LEU A CA 1
ATOM 2439 C C . LEU A 1 310 ? -4.850 13.163 -1.183 1.00 87.50 310 LEU A C 1
ATOM 2441 O O . LEU A 1 310 ? -5.514 13.667 -2.086 1.00 87.50 310 LEU A O 1
ATOM 2445 N N . SER A 1 311 ? -4.307 13.905 -0.218 1.00 85.56 311 SER A N 1
ATOM 2446 C CA . SER A 1 311 ? -4.531 15.353 -0.089 1.00 85.56 311 SER A CA 1
ATOM 2447 C C . SER A 1 311 ? -3.929 16.185 -1.223 1.00 85.56 311 SER A C 1
ATOM 2449 O O . SER A 1 311 ? -4.296 17.343 -1.392 1.00 85.56 311 SER A O 1
ATOM 2451 N N . ASP A 1 312 ? -2.960 15.628 -1.944 1.00 85.94 312 ASP A N 1
ATOM 2452 C CA . ASP A 1 312 ? -2.201 16.283 -3.005 1.00 85.94 312 ASP A CA 1
ATOM 2453 C C . ASP A 1 312 ? -2.728 15.968 -4.410 1.00 85.94 312 ASP A C 1
ATOM 2455 O O . ASP A 1 312 ? -2.119 16.403 -5.389 1.00 85.94 312 ASP A O 1
ATOM 2459 N N . ARG A 1 313 ? -3.843 15.228 -4.530 1.00 82.56 313 ARG A N 1
ATOM 2460 C CA . ARG A 1 313 ? -4.432 14.948 -5.837 1.00 82.56 313 ARG A CA 1
ATOM 2461 C C . ARG A 1 313 ? -4.832 16.258 -6.513 1.00 82.56 313 ARG A C 1
ATOM 2463 O O . ARG A 1 313 ? -5.628 17.041 -5.985 1.00 82.56 313 ARG A O 1
ATOM 2470 N N . GLY A 1 314 ? -4.282 16.490 -7.703 1.00 70.69 314 GLY A N 1
ATOM 2471 C CA . GLY A 1 314 ? -4.657 17.630 -8.528 1.00 70.69 314 GLY A CA 1
ATOM 2472 C C . GLY A 1 314 ? -6.151 17.600 -8.854 1.00 70.69 314 GLY A C 1
ATOM 2473 O O . GLY A 1 314 ? -6.714 16.551 -9.157 1.00 70.69 314 GLY A O 1
ATOM 2474 N N . LYS A 1 315 ? -6.819 18.756 -8.829 1.00 63.03 315 LYS A N 1
ATOM 2475 C CA . LYS A 1 315 ? -8.137 18.867 -9.466 1.00 63.03 315 LYS A CA 1
ATOM 2476 C C . LYS A 1 315 ? -7.915 18.733 -10.967 1.00 63.03 315 LYS A C 1
ATOM 2478 O O . LYS A 1 315 ? -7.056 19.437 -11.496 1.00 63.03 315 LYS A O 1
ATOM 2483 N N . SER A 1 316 ? -8.653 17.838 -11.622 1.00 55.28 316 SER A N 1
ATOM 2484 C CA . SER A 1 316 ? -8.586 17.664 -13.074 1.00 55.28 316 SER A CA 1
ATOM 2485 C C . SER A 1 316 ? -8.776 19.027 -13.743 1.00 55.28 316 SER A C 1
ATOM 2487 O O . SER A 1 316 ? -9.821 19.667 -13.617 1.00 55.28 316 SER A O 1
ATOM 2489 N N . GLY A 1 317 ? -7.699 19.550 -14.321 1.00 45.06 317 GLY A N 1
ATOM 2490 C CA . GLY A 1 317 ? -7.683 20.865 -14.925 1.00 45.06 317 GLY A CA 1
ATOM 2491 C C . GLY A 1 317 ? -8.163 20.766 -16.359 1.00 45.06 317 GLY A C 1
ATOM 2492 O O . GLY A 1 317 ? -7.358 20.511 -17.245 1.00 45.06 317 GLY A O 1
ATOM 2493 N N . SER A 1 318 ? -9.433 21.076 -16.600 1.00 39.03 318 SER A N 1
ATOM 2494 C CA . SER A 1 318 ? -9.791 21.818 -17.805 1.00 39.03 318 SER A CA 1
ATOM 2495 C C . SER A 1 318 ? -10.430 23.140 -17.412 1.00 39.03 318 SER A C 1
ATOM 2497 O O . SER A 1 318 ? -11.429 23.216 -16.704 1.00 39.03 318 SER A O 1
ATOM 2499 N N . ARG A 1 319 ? -9.780 24.212 -17.867 1.00 43.62 319 ARG A N 1
ATOM 2500 C CA . ARG A 1 319 ? -10.355 25.547 -17.994 1.00 43.62 319 ARG A CA 1
ATOM 2501 C C . ARG A 1 319 ? -11.580 25.435 -18.900 1.00 43.62 319 ARG A C 1
ATOM 2503 O O . ARG A 1 319 ? -11.408 25.197 -20.089 1.00 43.62 319 ARG A O 1
ATOM 2510 N N . GLY A 1 320 ? -12.768 25.677 -18.366 1.00 37.81 320 GLY A N 1
ATOM 2511 C CA . GLY A 1 320 ? -13.970 25.835 -19.179 1.00 37.81 320 GLY A CA 1
ATOM 2512 C C . GLY A 1 320 ? -15.196 25.303 -18.468 1.00 37.81 320 GLY A C 1
ATOM 2513 O O . GLY A 1 320 ? -15.360 24.102 -18.315 1.00 37.81 320 GLY A O 1
ATOM 2514 N N . GLU A 1 321 ? -16.051 26.219 -18.036 1.00 44.81 321 GLU A N 1
ATOM 2515 C CA . GLU A 1 321 ? -17.439 25.924 -17.718 1.00 44.81 321 GLU A CA 1
ATOM 2516 C C . GLU A 1 321 ? -18.119 25.326 -18.959 1.00 44.81 321 GLU A C 1
ATOM 2518 O O . GLU A 1 321 ? -18.424 26.052 -19.902 1.00 44.81 321 GLU A O 1
ATOM 2523 N N . THR A 1 322 ? -18.395 24.027 -18.952 1.00 34.66 322 THR A N 1
ATOM 2524 C CA . THR A 1 322 ? -19.551 23.470 -19.660 1.00 34.66 322 THR A CA 1
ATOM 2525 C C . THR A 1 322 ? -20.221 22.454 -18.749 1.00 34.66 322 THR A C 1
ATOM 2527 O O . THR A 1 322 ? -19.642 21.436 -18.384 1.00 34.66 322 THR A O 1
ATOM 2530 N N . LEU A 1 323 ? -21.440 22.803 -18.342 1.00 41.66 323 LEU A N 1
ATOM 2531 C CA . LEU A 1 323 ? -22.396 22.000 -17.584 1.00 41.66 323 LEU A CA 1
ATOM 2532 C C . LEU A 1 323 ? -22.993 20.897 -18.471 1.00 41.66 323 LEU A C 1
ATOM 2534 O O . LEU A 1 323 ? -24.210 20.828 -18.596 1.00 41.66 323 LEU A O 1
ATOM 2538 N N . ASP A 1 324 ? -22.156 20.069 -19.090 1.00 38.19 324 ASP A N 1
ATOM 2539 C CA . ASP A 1 324 ? -22.623 18.837 -19.713 1.00 38.19 324 ASP A CA 1
ATOM 2540 C C . ASP A 1 324 ? -21.988 17.653 -18.984 1.00 38.19 324 ASP A C 1
ATOM 2542 O O . ASP A 1 324 ? -20.772 17.499 -18.877 1.00 38.19 324 ASP A O 1
ATOM 2546 N N . ASP A 1 325 ? -22.889 16.893 -18.379 1.00 41.41 325 ASP A N 1
ATOM 2547 C CA . ASP A 1 325 ? -22.712 15.696 -17.578 1.00 41.41 325 ASP A CA 1
ATOM 2548 C C . ASP A 1 325 ? -22.143 14.579 -18.476 1.00 41.41 325 ASP A C 1
ATOM 2550 O O . ASP A 1 325 ? -22.872 13.729 -18.988 1.00 41.41 325 ASP A O 1
ATOM 2554 N N . ASP A 1 326 ? -20.835 14.624 -18.751 1.00 36.94 326 ASP A N 1
ATOM 2555 C CA . ASP A 1 326 ? -20.154 13.576 -19.508 1.00 36.94 326 ASP A CA 1
ATOM 2556 C C . ASP A 1 326 ? -20.047 12.304 -18.651 1.00 36.94 326 ASP A C 1
ATOM 2558 O O . ASP A 1 326 ? -19.229 12.168 -17.738 1.00 36.94 326 ASP A O 1
ATOM 2562 N N . ILE A 1 327 ? -20.882 11.334 -19.019 1.00 42.78 327 ILE A N 1
ATOM 2563 C CA . ILE A 1 327 ? -21.065 9.970 -18.489 1.00 42.78 327 ILE A CA 1
ATOM 2564 C C . ILE A 1 327 ? -19.795 9.078 -18.610 1.00 42.78 327 ILE A C 1
ATOM 2566 O O . ILE A 1 327 ? -19.839 7.869 -18.397 1.00 42.78 327 ILE A O 1
ATOM 2570 N N . SER A 1 328 ? -18.615 9.650 -18.862 1.00 43.41 328 SER A N 1
ATOM 2571 C CA . SER A 1 328 ? -17.314 8.962 -18.833 1.00 43.41 328 SER A CA 1
ATOM 2572 C C . SER A 1 328 ? -16.344 9.631 -17.845 1.00 43.41 328 SER A C 1
ATOM 2574 O O . SER A 1 328 ? -15.310 10.185 -18.219 1.00 43.41 328 SER A O 1
ATOM 2576 N N . GLY A 1 329 ? -16.694 9.596 -16.556 1.00 41.03 329 GLY A N 1
ATOM 2577 C CA . GLY A 1 329 ? -15.944 10.193 -15.443 1.00 41.03 329 GLY A CA 1
ATOM 2578 C C . GLY A 1 329 ? -14.652 9.458 -15.049 1.00 41.03 329 GLY A C 1
ATOM 2579 O O . GLY A 1 329 ? -14.562 8.922 -13.939 1.00 41.03 329 GLY A O 1
ATOM 2580 N N . HIS A 1 330 ? -13.645 9.446 -15.932 1.00 48.56 330 HIS A N 1
ATOM 2581 C CA . HIS A 1 330 ? -12.353 8.771 -15.699 1.00 48.56 330 HIS A CA 1
ATOM 2582 C C . HIS A 1 330 ? -11.110 9.680 -15.676 1.00 48.56 330 HIS A C 1
ATOM 2584 O O . HIS A 1 330 ? -10.008 9.183 -15.463 1.00 48.56 330 HIS A O 1
ATOM 2590 N N . HIS A 1 331 ? -11.242 11.001 -15.825 1.00 50.50 331 HIS A N 1
ATOM 2591 C CA . HIS A 1 331 ? -10.084 11.908 -15.795 1.00 50.50 331 HIS A CA 1
ATOM 2592 C C . HIS A 1 331 ? -9.764 12.369 -14.367 1.00 50.50 331 HIS A C 1
ATOM 2594 O O . HIS A 1 331 ? -10.022 13.515 -13.988 1.00 50.50 331 HIS A O 1
ATOM 2600 N N . GLU A 1 332 ? -9.231 11.457 -13.558 1.00 62.41 332 GLU A N 1
ATOM 2601 C CA . GLU A 1 332 ? -8.693 11.761 -12.231 1.00 62.41 332 GLU A CA 1
ATOM 2602 C C . GLU A 1 332 ? -7.395 12.566 -12.350 1.00 62.41 332 GLU A C 1
ATOM 2604 O O . GLU A 1 332 ? -6.567 12.317 -13.224 1.00 62.41 332 GLU A O 1
ATOM 2609 N N . GLY A 1 333 ? -7.221 13.572 -11.492 1.00 68.12 333 GLY A N 1
ATOM 2610 C CA . GLY A 1 333 ? -5.983 14.342 -11.487 1.00 68.12 333 GLY A CA 1
ATOM 2611 C C . GLY A 1 333 ? -4.830 13.567 -10.856 1.00 68.12 333 GLY A C 1
ATOM 2612 O O . GLY A 1 333 ? -5.041 12.625 -10.100 1.00 68.12 333 GLY A O 1
ATOM 2613 N N . HIS A 1 334 ? -3.610 13.996 -11.158 1.00 82.69 334 HIS A N 1
ATOM 2614 C CA . HIS A 1 334 ? -2.366 13.360 -10.730 1.00 82.69 334 HIS A CA 1
ATOM 2615 C C . HIS A 1 334 ? -2.052 13.619 -9.245 1.00 82.69 334 HIS A C 1
ATOM 2617 O O . HIS A 1 334 ? -2.105 14.768 -8.795 1.00 82.69 334 HIS A O 1
ATOM 2623 N N . SER A 1 335 ? -1.645 12.586 -8.504 1.00 89.12 335 SER A N 1
ATOM 2624 C CA . SER A 1 335 ? -1.091 12.662 -7.145 1.00 89.12 335 SER A CA 1
ATOM 2625 C C . SER A 1 335 ? 0.392 12.250 -7.132 1.00 89.12 335 SER A C 1
ATOM 2627 O O . SER A 1 335 ? 0.719 11.076 -7.304 1.00 89.12 335 SER A O 1
ATOM 2629 N N . PRO A 1 336 ? 1.324 13.188 -6.879 1.00 89.62 336 PRO A N 1
ATOM 2630 C CA . PRO A 1 336 ? 2.740 12.855 -6.703 1.00 89.62 336 PRO A CA 1
ATOM 2631 C C . PRO A 1 336 ? 3.004 11.874 -5.550 1.00 89.62 336 PRO A C 1
ATOM 2633 O O . PRO A 1 336 ? 3.914 11.051 -5.633 1.00 89.62 336 PRO A O 1
ATOM 2636 N N . SER A 1 337 ? 2.221 11.941 -4.470 1.00 90.62 337 SER A N 1
ATOM 2637 C CA . SER A 1 337 ? 2.358 11.023 -3.335 1.00 90.62 337 SER A CA 1
ATOM 2638 C C . SER A 1 337 ? 1.975 9.592 -3.705 1.00 90.62 337 SER A C 1
ATOM 2640 O O . SER A 1 337 ? 2.618 8.664 -3.215 1.00 90.62 337 SER A O 1
ATOM 2642 N N . ALA A 1 338 ? 0.982 9.398 -4.583 1.00 91.50 338 ALA A N 1
ATOM 2643 C CA . ALA A 1 338 ? 0.634 8.079 -5.111 1.00 91.50 338 ALA A CA 1
ATOM 2644 C C . ALA A 1 338 ? 1.805 7.466 -5.889 1.00 91.50 338 ALA A C 1
ATOM 2646 O O . ALA A 1 338 ? 2.179 6.318 -5.644 1.00 91.50 338 ALA A O 1
ATOM 2647 N N . ASP A 1 339 ? 2.430 8.256 -6.763 1.00 92.81 339 ASP A N 1
ATOM 2648 C CA . ASP A 1 339 ? 3.565 7.820 -7.580 1.00 92.81 339 ASP A CA 1
ATOM 2649 C C . ASP A 1 339 ? 4.785 7.460 -6.733 1.00 92.81 339 ASP A C 1
ATOM 2651 O O . ASP A 1 339 ? 5.455 6.455 -6.990 1.00 92.81 339 ASP A O 1
ATOM 2655 N N . LEU A 1 340 ? 5.072 8.255 -5.697 1.00 93.19 340 LEU A N 1
ATOM 2656 C CA . LEU A 1 340 ? 6.147 7.964 -4.748 1.00 93.19 340 LEU A CA 1
ATOM 2657 C C . LEU A 1 340 ? 5.883 6.669 -3.982 1.00 93.19 340 LEU A C 1
ATOM 2659 O O . LEU A 1 340 ? 6.803 5.879 -3.766 1.00 93.19 340 LEU A O 1
ATOM 2663 N N . LEU A 1 341 ? 4.636 6.444 -3.581 1.00 93.69 341 LEU A N 1
ATOM 2664 C CA . LEU A 1 341 ? 4.228 5.265 -2.833 1.00 93.69 341 LEU A CA 1
ATOM 2665 C C . LEU A 1 341 ? 4.264 3.998 -3.712 1.00 93.69 341 LEU A C 1
ATOM 2667 O O . LEU A 1 341 ? 4.795 2.978 -3.271 1.00 93.69 341 LEU A O 1
ATOM 2671 N N . ALA A 1 342 ? 3.841 4.080 -4.978 1.00 95.12 342 ALA A N 1
ATOM 2672 C CA . ALA A 1 342 ? 4.026 3.013 -5.966 1.00 95.12 342 ALA A CA 1
ATOM 2673 C C . ALA A 1 342 ? 5.513 2.743 -6.251 1.00 95.12 342 ALA A C 1
ATOM 2675 O O . ALA A 1 342 ? 5.954 1.597 -6.204 1.00 95.12 342 ALA A O 1
ATOM 2676 N N . SER A 1 343 ? 6.314 3.789 -6.465 1.00 95.19 343 SER A N 1
ATOM 2677 C CA . SER A 1 343 ? 7.755 3.653 -6.723 1.00 95.19 343 SER A CA 1
ATOM 2678 C C . SER A 1 343 ? 8.496 3.018 -5.543 1.00 95.19 343 SER A C 1
ATOM 2680 O O . SER A 1 343 ? 9.345 2.152 -5.742 1.00 95.19 343 SER A O 1
ATOM 2682 N N . SER A 1 344 ? 8.155 3.407 -4.311 1.00 95.19 344 SER A N 1
ATOM 2683 C CA . SER A 1 344 ? 8.776 2.866 -3.094 1.00 95.19 344 SER A CA 1
ATOM 2684 C C . SER A 1 344 ? 8.422 1.393 -2.886 1.00 95.19 344 SER A C 1
ATOM 2686 O O . SER A 1 344 ? 9.295 0.591 -2.556 1.00 95.19 344 SER A O 1
ATOM 2688 N N . TYR A 1 345 ? 7.167 1.007 -3.138 1.00 96.19 345 TYR A N 1
ATOM 2689 C CA . TYR A 1 345 ? 6.770 -0.398 -3.055 1.00 96.19 345 TYR A CA 1
ATOM 2690 C C . TYR A 1 345 ? 7.384 -1.246 -4.183 1.00 96.19 345 TYR A C 1
ATOM 2692 O O . TYR A 1 345 ? 7.873 -2.348 -3.938 1.00 96.19 345 TYR A O 1
ATOM 2700 N N . ALA A 1 346 ? 7.470 -0.713 -5.404 1.00 96.38 346 ALA A N 1
ATOM 2701 C CA . ALA A 1 346 ? 8.150 -1.385 -6.508 1.00 96.38 346 ALA A CA 1
ATOM 2702 C C . ALA A 1 346 ? 9.643 -1.624 -6.217 1.00 96.38 346 ALA A C 1
ATOM 2704 O O . ALA A 1 346 ? 10.159 -2.697 -6.521 1.00 96.38 346 ALA A O 1
ATOM 2705 N N . GLN A 1 347 ? 10.330 -0.673 -5.572 1.00 94.12 347 GLN A N 1
ATOM 2706 C CA . GLN A 1 347 ? 11.717 -0.854 -5.123 1.00 94.12 347 GLN A CA 1
ATOM 2707 C C . GLN A 1 347 ? 11.854 -1.977 -4.085 1.00 94.12 347 GLN A C 1
ATOM 2709 O O . GLN A 1 347 ? 12.819 -2.741 -4.132 1.00 94.12 347 GLN A O 1
ATOM 2714 N N . GLN A 1 348 ? 10.895 -2.109 -3.165 1.00 94.38 348 GLN A N 1
ATOM 2715 C CA . GLN A 1 348 ? 10.862 -3.211 -2.199 1.00 94.38 348 GLN A CA 1
ATOM 2716 C C . GLN A 1 348 ? 10.719 -4.567 -2.912 1.00 94.38 348 GLN A C 1
ATOM 2718 O O . GLN A 1 348 ? 11.453 -5.505 -2.607 1.00 94.38 348 GLN A O 1
ATOM 2723 N N . LEU A 1 349 ? 9.827 -4.665 -3.901 1.00 94.81 349 LEU A N 1
ATOM 2724 C CA . LEU A 1 349 ? 9.633 -5.883 -4.697 1.00 94.81 349 LEU A CA 1
ATOM 2725 C C . LEU A 1 349 ? 10.854 -6.221 -5.566 1.00 94.81 349 LEU A C 1
ATOM 2727 O O . LEU A 1 349 ? 11.246 -7.385 -5.655 1.00 94.81 349 LEU A O 1
ATOM 2731 N N . GLU A 1 350 ? 11.508 -5.209 -6.140 1.00 93.69 350 GLU A N 1
ATOM 2732 C CA . GLU A 1 350 ? 12.762 -5.360 -6.885 1.00 93.69 350 GLU A CA 1
ATOM 2733 C C . GLU A 1 350 ? 13.859 -5.990 -6.009 1.00 93.69 350 GLU A C 1
ATOM 2735 O O . GLU A 1 350 ? 14.533 -6.930 -6.438 1.00 93.69 350 GLU A O 1
ATOM 2740 N N . GLN A 1 351 ? 14.001 -5.529 -4.760 1.00 92.12 351 GLN A N 1
ATOM 2741 C CA . GLN A 1 351 ? 14.960 -6.085 -3.795 1.00 92.12 351 GLN A CA 1
ATOM 2742 C C . GLN A 1 351 ? 14.651 -7.540 -3.421 1.00 92.12 351 GLN A C 1
ATOM 2744 O O . GLN A 1 351 ? 15.575 -8.319 -3.191 1.00 92.12 351 GLN A O 1
ATOM 2749 N N . LEU A 1 352 ? 13.371 -7.919 -3.401 1.00 92.31 352 LEU A N 1
ATOM 2750 C CA . LEU A 1 352 ? 12.926 -9.298 -3.181 1.00 92.31 352 LEU A CA 1
ATOM 2751 C C . LEU A 1 352 ? 13.070 -10.188 -4.431 1.00 92.31 352 LEU A C 1
ATOM 2753 O O . LEU A 1 352 ? 12.853 -11.394 -4.347 1.00 92.31 352 LEU A O 1
ATOM 2757 N N . GLY A 1 353 ? 13.450 -9.622 -5.582 1.00 91.12 353 GLY A N 1
ATOM 2758 C CA . GLY A 1 353 ? 13.569 -10.341 -6.855 1.00 91.12 353 GLY A CA 1
ATOM 2759 C C . GLY A 1 353 ? 12.240 -10.565 -7.585 1.00 91.12 353 GLY A C 1
ATOM 2760 O O . GLY A 1 353 ? 12.210 -11.284 -8.582 1.00 91.12 353 GLY A O 1
ATOM 2761 N N . MET A 1 354 ? 11.157 -9.938 -7.124 1.00 92.62 354 MET A N 1
ATOM 2762 C CA . MET A 1 354 ? 9.801 -10.054 -7.669 1.00 92.62 354 MET A CA 1
ATOM 2763 C C . MET A 1 354 ? 9.571 -9.012 -8.772 1.00 92.62 354 MET A C 1
ATOM 2765 O O . MET A 1 354 ? 8.939 -7.973 -8.570 1.00 92.62 354 MET A O 1
ATOM 2769 N N . LEU A 1 355 ? 10.171 -9.247 -9.942 1.00 93.00 355 LEU A N 1
ATOM 2770 C CA . LEU A 1 355 ? 10.202 -8.263 -11.030 1.00 93.00 355 LEU A CA 1
ATOM 2771 C C . LEU A 1 355 ? 8.842 -8.037 -11.701 1.00 93.00 355 LEU A C 1
ATOM 2773 O O . LEU A 1 355 ? 8.525 -6.898 -12.040 1.00 93.00 355 LEU A O 1
ATOM 2777 N N . GLN A 1 356 ? 8.039 -9.088 -11.903 1.00 93.19 356 GLN A N 1
ATOM 2778 C CA . GLN A 1 356 ? 6.731 -8.951 -12.560 1.00 93.19 356 GLN A CA 1
ATOM 2779 C C . GLN A 1 356 ? 5.787 -8.114 -11.698 1.00 93.19 356 GLN A C 1
ATOM 2781 O O . GLN A 1 356 ? 5.097 -7.227 -12.195 1.00 93.19 356 GLN A O 1
ATOM 2786 N N . GLU A 1 357 ? 5.818 -8.352 -10.393 1.00 94.31 357 GLU A N 1
ATOM 2787 C CA . GLU A 1 357 ? 5.041 -7.638 -9.395 1.00 94.31 357 GLU A CA 1
ATOM 2788 C C . GLU A 1 357 ? 5.531 -6.195 -9.253 1.00 94.31 357 GLU A C 1
ATOM 2790 O O . GLU A 1 357 ? 4.714 -5.280 -9.190 1.00 94.31 357 GLU A O 1
ATOM 2795 N N . ALA A 1 358 ? 6.848 -5.956 -9.289 1.00 95.81 358 ALA A N 1
ATOM 2796 C CA . ALA A 1 358 ? 7.397 -4.602 -9.297 1.00 95.81 358 ALA A CA 1
ATOM 2797 C C . ALA A 1 358 ? 6.913 -3.802 -10.521 1.00 95.81 358 ALA A C 1
ATOM 2799 O O . ALA A 1 358 ? 6.442 -2.676 -10.369 1.00 95.81 358 ALA A O 1
ATOM 2800 N N . ILE A 1 359 ? 6.954 -4.389 -11.726 1.00 95.12 359 ILE A N 1
ATOM 2801 C CA . ILE A 1 359 ? 6.423 -3.751 -12.943 1.00 95.12 359 ILE A CA 1
ATOM 2802 C C . ILE A 1 359 ? 4.912 -3.523 -12.811 1.00 95.12 359 ILE A C 1
ATOM 2804 O O . ILE A 1 359 ? 4.431 -2.445 -13.154 1.00 95.12 359 ILE A O 1
ATOM 2808 N N . PHE A 1 360 ? 4.165 -4.497 -12.283 1.00 95.12 360 PHE A N 1
ATOM 2809 C CA . PHE A 1 360 ? 2.730 -4.359 -12.037 1.00 95.12 360 PHE A CA 1
ATOM 2810 C C . PHE A 1 360 ? 2.410 -3.172 -11.120 1.00 95.12 360 PHE A C 1
ATOM 2812 O O . PHE A 1 360 ? 1.519 -2.382 -11.424 1.00 95.12 360 PHE A O 1
ATOM 2819 N N . VAL A 1 361 ? 3.166 -2.987 -10.039 1.00 95.94 361 VAL A N 1
ATOM 2820 C CA . VAL A 1 361 ? 3.011 -1.832 -9.145 1.00 95.94 361 VAL A CA 1
ATOM 2821 C C . VAL A 1 361 ? 3.341 -0.525 -9.871 1.00 95.94 361 VAL A C 1
ATOM 2823 O O . VAL A 1 361 ? 2.571 0.430 -9.774 1.00 95.94 361 VAL A O 1
ATOM 2826 N N . LEU A 1 362 ? 4.421 -0.480 -10.661 1.00 95.81 362 LEU A N 1
ATOM 2827 C CA . LEU A 1 362 ? 4.783 0.707 -11.449 1.00 95.81 362 LEU A CA 1
ATOM 2828 C C . LEU A 1 362 ? 3.730 1.069 -12.504 1.00 95.81 362 LEU A C 1
ATOM 2830 O O . LEU A 1 362 ? 3.575 2.246 -12.819 1.00 95.81 362 LEU A O 1
ATOM 2834 N N . LEU A 1 363 ? 2.960 0.101 -13.014 1.00 94.25 363 LEU A N 1
ATOM 2835 C CA . LEU A 1 363 ? 1.856 0.376 -13.940 1.00 94.25 363 LEU A CA 1
ATOM 2836 C C . LEU A 1 363 ? 0.740 1.242 -13.327 1.00 94.25 363 LEU A C 1
ATOM 2838 O O . LEU A 1 363 ? -0.063 1.789 -14.081 1.00 94.25 363 LEU A O 1
ATOM 2842 N N . HIS A 1 364 ? 0.702 1.375 -11.998 1.00 92.12 364 HIS A N 1
ATOM 2843 C CA . HIS A 1 364 ? -0.252 2.211 -11.265 1.00 92.12 364 HIS A CA 1
ATOM 2844 C C . HIS A 1 364 ? 0.263 3.635 -10.992 1.00 92.12 364 HIS A C 1
ATOM 2846 O O . HIS A 1 364 ? -0.437 4.409 -10.344 1.00 92.12 364 HIS A O 1
ATOM 2852 N N . ILE A 1 365 ? 1.467 3.991 -11.461 1.00 92.25 365 ILE A N 1
ATOM 2853 C CA . ILE A 1 365 ? 1.932 5.386 -11.475 1.00 92.25 365 ILE A CA 1
ATOM 2854 C C . ILE A 1 365 ? 0.998 6.187 -12.381 1.00 92.25 365 ILE A C 1
ATOM 2856 O O . ILE A 1 365 ? 0.728 5.781 -13.511 1.00 92.25 365 ILE A O 1
ATOM 2860 N N . GLU A 1 366 ? 0.506 7.322 -11.907 1.00 87.31 366 GLU A N 1
ATOM 2861 C CA . GLU A 1 366 ? -0.522 8.098 -12.600 1.00 87.31 366 GLU A CA 1
ATOM 2862 C C . GLU A 1 366 ? 0.083 8.897 -13.763 1.00 87.31 366 GLU A C 1
ATOM 2864 O O . GLU A 1 366 ? -0.478 8.934 -14.861 1.00 87.31 366 GLU A O 1
ATOM 2869 N N . GLY A 1 367 ? 1.278 9.468 -13.573 1.00 86.94 367 GLY A N 1
ATOM 2870 C CA . GLY A 1 367 ? 1.992 10.203 -14.616 1.00 86.94 367 GLY A CA 1
ATOM 2871 C C . GLY A 1 367 ? 2.546 9.309 -15.732 1.00 86.94 367 GLY A C 1
ATOM 2872 O O . GLY A 1 367 ? 3.436 8.500 -15.487 1.00 86.94 367 GLY A O 1
ATOM 2873 N N . SER A 1 368 ? 2.100 9.521 -16.978 1.00 89.38 368 SER A N 1
ATOM 2874 C CA . SER A 1 368 ? 2.562 8.800 -18.186 1.00 89.38 368 SER A CA 1
ATOM 2875 C C . SER A 1 368 ? 4.092 8.768 -18.328 1.00 89.38 368 SER A C 1
ATOM 2877 O O . SER A 1 368 ? 4.711 7.702 -18.270 1.00 89.38 368 SER A O 1
ATOM 2879 N N . ALA A 1 369 ? 4.726 9.944 -18.397 1.00 90.00 369 ALA A N 1
ATOM 2880 C CA . ALA A 1 369 ? 6.177 10.060 -18.557 1.00 90.00 369 ALA A CA 1
ATOM 2881 C C . ALA A 1 369 ? 6.960 9.489 -17.358 1.00 90.00 369 ALA A C 1
ATOM 2883 O O . ALA A 1 369 ? 8.031 8.901 -17.526 1.00 90.00 369 ALA A O 1
ATOM 2884 N N . GLY A 1 370 ? 6.429 9.650 -16.140 1.00 90.06 370 GLY A N 1
ATOM 2885 C CA . GLY A 1 370 ? 7.023 9.092 -14.923 1.00 90.06 370 GLY A CA 1
ATOM 2886 C C . GLY A 1 370 ? 6.962 7.566 -14.910 1.00 90.06 370 GLY A C 1
ATOM 2887 O O . GLY A 1 370 ? 7.958 6.912 -14.605 1.00 90.06 370 GLY A O 1
ATOM 2888 N N . ARG A 1 371 ? 5.820 7.004 -15.318 1.00 94.00 371 ARG A N 1
ATOM 2889 C CA . ARG A 1 371 ? 5.569 5.567 -15.417 1.00 94.00 371 ARG A CA 1
ATOM 2890 C C . ARG A 1 371 ? 6.460 4.910 -16.459 1.00 94.00 371 ARG A C 1
ATOM 2892 O O . ARG A 1 371 ? 7.124 3.923 -16.152 1.00 94.00 371 ARG A O 1
ATOM 2899 N N . GLU A 1 372 ? 6.519 5.476 -17.663 1.00 94.31 372 GLU A N 1
ATOM 2900 C CA . GLU A 1 372 ? 7.413 4.995 -18.717 1.00 94.31 372 GLU A CA 1
ATOM 2901 C C . GLU A 1 372 ? 8.865 4.972 -18.234 1.00 94.31 372 GLU A C 1
ATOM 2903 O O . GLU A 1 372 ? 9.537 3.942 -18.337 1.00 94.31 372 GLU A O 1
ATOM 2908 N N . LYS A 1 373 ? 9.337 6.085 -17.663 1.00 94.50 373 LYS A N 1
ATOM 2909 C CA . LYS A 1 373 ? 10.703 6.181 -17.156 1.00 94.50 373 LYS A CA 1
ATOM 2910 C C . LYS A 1 373 ? 10.974 5.154 -16.058 1.00 94.50 373 LYS A C 1
ATOM 2912 O O . LYS A 1 373 ? 11.971 4.447 -16.134 1.00 94.50 373 LYS A O 1
ATOM 2917 N N . ALA A 1 374 ? 10.090 5.033 -15.069 1.00 95.19 374 ALA A N 1
ATOM 2918 C CA . ALA A 1 374 ? 10.279 4.111 -13.954 1.00 95.19 374 ALA A CA 1
ATOM 2919 C C . ALA A 1 374 ? 10.329 2.643 -14.410 1.00 95.19 374 ALA A C 1
ATOM 2921 O O . ALA A 1 374 ? 11.172 1.879 -13.937 1.00 95.19 374 ALA A O 1
ATOM 2922 N N . ILE A 1 375 ? 9.467 2.252 -15.358 1.00 95.38 375 ILE A N 1
ATOM 2923 C CA . ILE A 1 375 ? 9.456 0.894 -15.922 1.00 95.38 375 ILE A CA 1
ATOM 2924 C C . ILE A 1 375 ? 10.738 0.638 -16.722 1.00 95.38 375 ILE A C 1
ATOM 2926 O O . ILE A 1 375 ? 11.375 -0.397 -16.526 1.00 95.38 375 ILE A O 1
ATOM 2930 N N . ARG A 1 376 ? 11.154 1.575 -17.586 1.00 94.56 376 ARG A N 1
ATOM 2931 C CA . ARG A 1 376 ? 12.409 1.455 -18.349 1.00 94.56 376 ARG A CA 1
ATOM 2932 C C . ARG A 1 376 ? 13.623 1.357 -17.420 1.00 94.56 376 ARG A C 1
ATOM 2934 O O . ARG A 1 376 ? 14.421 0.437 -17.574 1.00 94.56 376 ARG A O 1
ATOM 2941 N N . ASP A 1 377 ? 13.711 2.217 -16.406 1.00 95.06 377 ASP A N 1
ATOM 2942 C CA . ASP A 1 377 ? 14.802 2.220 -15.424 1.00 95.06 377 ASP A CA 1
ATOM 2943 C C . ASP A 1 377 ? 14.855 0.905 -14.617 1.00 95.06 377 ASP A C 1
ATOM 2945 O O . ASP A 1 377 ? 15.937 0.419 -14.278 1.00 95.06 377 ASP A O 1
ATOM 2949 N N . LEU A 1 378 ? 13.706 0.297 -14.295 1.00 94.94 378 LEU A N 1
ATOM 2950 C CA . LEU A 1 378 ? 13.643 -1.021 -13.648 1.00 94.94 378 LEU A CA 1
ATOM 2951 C C . LEU A 1 378 ? 14.140 -2.139 -14.579 1.00 94.94 378 LEU A C 1
ATOM 2953 O O . LEU A 1 378 ? 14.943 -2.976 -14.157 1.00 94.94 378 LEU A O 1
ATOM 2957 N N . LEU A 1 379 ? 13.705 -2.137 -15.843 1.00 94.56 379 LEU A N 1
ATOM 2958 C CA . LEU A 1 379 ? 14.133 -3.120 -16.843 1.00 94.56 379 LEU A CA 1
ATOM 2959 C C . LEU A 1 379 ? 15.639 -3.015 -17.121 1.00 94.56 379 LEU A C 1
ATOM 2961 O O . LEU A 1 379 ? 16.329 -4.031 -17.119 1.00 94.56 379 LEU A O 1
ATOM 2965 N N . HIS A 1 380 ? 16.171 -1.799 -17.286 1.00 93.31 380 HIS A N 1
ATOM 2966 C CA . HIS A 1 380 ? 17.604 -1.550 -17.504 1.00 93.31 380 HIS A CA 1
ATOM 2967 C C . HIS A 1 380 ? 18.476 -2.032 -16.339 1.00 93.31 380 HIS A C 1
ATOM 2969 O O . HIS A 1 380 ? 19.595 -2.507 -16.552 1.00 93.31 380 HIS A O 1
ATOM 2975 N N . ARG A 1 381 ? 17.987 -1.917 -15.098 1.00 92.19 381 ARG A N 1
ATOM 2976 C CA . ARG A 1 381 ? 18.681 -2.432 -13.906 1.00 92.19 381 ARG A CA 1
ATOM 2977 C C . ARG A 1 381 ? 18.617 -3.953 -13.798 1.00 92.19 381 ARG A C 1
ATOM 2979 O O . ARG A 1 381 ? 19.564 -4.545 -13.294 1.00 92.19 381 ARG A O 1
ATOM 2986 N N . SER A 1 382 ? 17.550 -4.558 -14.312 1.00 90.56 382 SER A N 1
ATOM 2987 C CA . SER A 1 382 ? 17.254 -5.991 -14.188 1.00 90.56 382 SER A CA 1
ATOM 2988 C C . SER A 1 382 ? 17.593 -6.801 -15.442 1.00 90.56 382 SER A C 1
ATOM 2990 O O . SER A 1 382 ? 17.076 -7.903 -15.608 1.00 90.56 382 SER A O 1
ATOM 2992 N N . GLY A 1 383 ? 18.423 -6.263 -16.343 1.00 87.81 383 GLY A N 1
ATOM 2993 C CA . GLY A 1 383 ? 18.729 -6.888 -17.635 1.00 87.81 383 GLY A CA 1
ATOM 2994 C C . GLY A 1 383 ? 19.320 -8.300 -17.538 1.00 87.81 383 GLY A C 1
ATOM 2995 O O . GLY A 1 383 ? 19.122 -9.100 -18.446 1.00 87.81 383 GLY A O 1
ATOM 2996 N N . ASP A 1 384 ? 19.969 -8.627 -16.418 1.00 88.75 384 ASP A N 1
ATOM 2997 C CA . ASP A 1 384 ? 20.506 -9.954 -16.094 1.00 88.75 384 ASP A CA 1
ATOM 2998 C C . ASP A 1 384 ? 19.432 -11.003 -15.775 1.00 88.75 384 ASP A C 1
ATOM 3000 O O . ASP A 1 384 ? 19.681 -12.194 -15.920 1.00 88.75 384 ASP A O 1
ATOM 3004 N N . LYS A 1 385 ? 18.245 -10.567 -15.346 1.00 87.81 385 LYS A N 1
ATOM 3005 C CA . LYS A 1 385 ? 17.129 -11.419 -14.903 1.00 87.81 385 LYS A CA 1
ATOM 3006 C C . LYS A 1 385 ? 16.023 -11.557 -15.959 1.00 87.81 385 LYS A C 1
ATOM 3008 O O . LYS A 1 385 ? 14.965 -12.124 -15.678 1.00 87.81 385 LYS A O 1
ATOM 3013 N N . LEU A 1 386 ? 16.221 -11.009 -17.162 1.00 87.62 386 LEU A N 1
ATOM 3014 C CA . LEU A 1 386 ? 15.237 -11.014 -18.255 1.00 87.62 386 LEU A CA 1
ATOM 3015 C C . LEU A 1 386 ? 15.270 -12.314 -19.077 1.00 87.62 386 LEU A C 1
ATOM 3017 O O . LEU A 1 386 ? 15.434 -12.292 -20.302 1.00 87.62 386 LEU A O 1
ATOM 3021 N N . ASP A 1 387 ? 15.049 -13.440 -18.404 1.00 86.56 387 ASP A N 1
ATOM 3022 C CA . ASP A 1 387 ? 14.935 -14.757 -19.037 1.00 86.56 387 ASP A CA 1
ATOM 3023 C C . ASP A 1 387 ? 13.651 -14.882 -19.876 1.00 86.56 387 ASP A C 1
ATOM 3025 O O . ASP A 1 387 ? 12.728 -14.065 -19.786 1.00 86.56 387 ASP A O 1
ATOM 3029 N N . GLU A 1 388 ? 13.555 -15.934 -20.691 1.00 85.75 388 GLU A N 1
ATOM 3030 C CA . GLU A 1 388 ? 12.405 -16.186 -21.572 1.00 85.75 388 GLU A CA 1
ATOM 3031 C C . GLU A 1 388 ? 11.072 -16.253 -20.803 1.00 85.75 388 GLU A C 1
ATOM 3033 O O . GLU A 1 388 ? 10.089 -15.628 -21.207 1.00 85.75 388 GLU A O 1
ATOM 3038 N N . TRP A 1 389 ? 11.055 -16.918 -19.641 1.00 86.81 389 TRP A N 1
ATOM 3039 C CA . TRP A 1 389 ? 9.875 -16.986 -18.769 1.00 86.81 389 TRP A CA 1
ATOM 3040 C C . TRP A 1 389 ? 9.448 -15.601 -18.263 1.00 86.81 389 TRP A C 1
ATOM 3042 O O . TRP A 1 389 ? 8.268 -15.244 -18.319 1.00 86.81 389 TRP A O 1
ATOM 3052 N N . MET A 1 390 ? 10.418 -14.791 -17.828 1.00 87.25 390 MET A N 1
ATOM 3053 C CA . MET A 1 390 ? 10.175 -13.432 -17.348 1.00 87.25 390 MET A CA 1
ATOM 3054 C C . MET A 1 390 ? 9.602 -12.557 -18.469 1.00 87.25 390 MET A C 1
ATOM 3056 O O . MET A 1 390 ? 8.609 -11.854 -18.274 1.00 87.25 390 MET A O 1
ATOM 3060 N N . CYS A 1 391 ? 10.171 -12.667 -19.671 1.00 87.44 391 CYS A N 1
ATOM 3061 C CA . CYS A 1 391 ? 9.708 -11.953 -20.857 1.00 87.44 391 CYS A CA 1
ATOM 3062 C C . CYS A 1 391 ? 8.288 -12.362 -21.259 1.00 87.44 391 CYS A C 1
ATOM 3064 O O . CYS A 1 391 ? 7.483 -11.495 -21.590 1.00 87.44 391 CYS A O 1
ATOM 3066 N N . SER A 1 392 ? 7.945 -13.652 -21.184 1.00 87.25 392 SER A N 1
ATOM 3067 C CA . SER A 1 392 ? 6.590 -14.122 -21.494 1.00 87.25 392 SER A CA 1
ATOM 3068 C C . SER A 1 392 ? 5.538 -13.500 -20.571 1.00 87.25 392 SER A C 1
ATOM 3070 O O . SER A 1 392 ? 4.462 -13.131 -21.041 1.00 87.25 392 SER A O 1
ATOM 3072 N N . GLY A 1 393 ? 5.837 -13.356 -19.275 1.00 86.94 393 GLY A N 1
ATOM 3073 C CA . GLY A 1 393 ? 4.952 -12.666 -18.332 1.00 86.94 393 GLY A CA 1
ATOM 3074 C C . GLY A 1 393 ? 4.842 -11.172 -18.644 1.00 86.94 393 GLY A C 1
ATOM 3075 O O . GLY A 1 393 ? 3.750 -10.652 -18.850 1.00 86.94 393 GLY A O 1
ATOM 3076 N N . ILE A 1 394 ? 5.978 -10.489 -18.780 1.00 90.19 394 ILE A N 1
ATOM 3077 C CA . ILE A 1 394 ? 6.036 -9.039 -19.025 1.00 90.19 394 ILE A CA 1
ATOM 3078 C C . ILE A 1 394 ? 5.312 -8.634 -20.325 1.00 90.19 394 ILE A C 1
ATOM 3080 O O . ILE A 1 394 ? 4.561 -7.655 -20.347 1.00 90.19 394 ILE A O 1
ATOM 3084 N N . LEU A 1 395 ? 5.509 -9.390 -21.406 1.00 90.06 395 LEU A N 1
ATOM 3085 C CA . LEU A 1 395 ? 4.897 -9.114 -22.708 1.00 90.06 395 LEU A CA 1
ATOM 3086 C C . LEU A 1 395 ? 3.429 -9.558 -22.758 1.00 90.06 395 LEU A C 1
ATOM 3088 O O . LEU A 1 395 ? 2.594 -8.865 -23.336 1.00 90.06 395 LEU A O 1
ATOM 3092 N N . GLY A 1 396 ? 3.113 -10.707 -22.156 1.00 87.94 396 GLY A N 1
ATOM 3093 C CA . GLY A 1 396 ? 1.782 -11.307 -22.200 1.00 87.94 396 GLY A CA 1
ATOM 3094 C C . GLY A 1 396 ? 0.805 -10.688 -21.203 1.00 87.94 396 GLY A C 1
ATOM 3095 O O . GLY A 1 396 ? -0.209 -10.115 -21.606 1.00 87.94 396 GLY A O 1
ATOM 3096 N N . SER A 1 397 ? 1.089 -10.807 -19.902 1.00 86.88 397 SER A N 1
ATOM 3097 C CA . SER A 1 397 ? 0.162 -10.385 -18.844 1.00 86.88 397 SER A CA 1
ATOM 3098 C C . SER A 1 397 ? 0.197 -8.875 -18.613 1.00 86.88 397 SER A C 1
ATOM 3100 O O . SER A 1 397 ? -0.858 -8.244 -18.561 1.00 86.88 397 SER A O 1
ATOM 3102 N N . LEU A 1 398 ? 1.393 -8.281 -18.540 1.00 88.62 398 LEU A N 1
ATOM 3103 C CA . LEU A 1 398 ? 1.577 -6.852 -18.242 1.00 88.62 398 LEU A CA 1
ATOM 3104 C C . LEU A 1 398 ? 1.529 -5.956 -19.489 1.00 88.62 398 LEU A C 1
ATOM 3106 O O . LEU A 1 398 ? 1.429 -4.734 -19.370 1.00 88.62 398 LEU A O 1
ATOM 3110 N N . LYS A 1 399 ? 1.561 -6.555 -20.688 1.00 90.88 399 LYS A N 1
ATOM 3111 C CA . LYS A 1 399 ? 1.479 -5.866 -21.988 1.00 90.88 399 LYS A CA 1
ATOM 3112 C C . LYS A 1 399 ? 2.529 -4.761 -22.165 1.00 90.88 399 LYS A C 1
ATOM 3114 O O . LYS A 1 399 ? 2.262 -3.739 -22.809 1.00 90.88 399 LYS A O 1
ATOM 3119 N N . ILE A 1 400 ? 3.722 -4.957 -21.602 1.00 92.69 400 ILE A N 1
ATOM 3120 C CA . ILE A 1 400 ? 4.848 -4.040 -21.794 1.00 92.69 400 ILE A CA 1
ATOM 3121 C C . ILE A 1 400 ? 5.348 -4.145 -23.246 1.00 92.69 400 ILE A C 1
ATOM 3123 O O . ILE A 1 400 ? 5.405 -5.249 -23.790 1.00 92.69 400 ILE A O 1
ATOM 3127 N N . PRO A 1 401 ? 5.707 -3.030 -23.907 1.00 92.19 401 PRO A N 1
ATOM 3128 C CA . PRO A 1 401 ? 6.241 -3.069 -25.264 1.00 92.19 401 PRO A CA 1
ATOM 3129 C C . PRO A 1 401 ? 7.534 -3.888 -25.376 1.00 92.19 401 PRO A C 1
ATOM 3131 O O . PRO A 1 401 ? 8.474 -3.684 -24.606 1.00 92.19 401 PRO A O 1
ATOM 3134 N N . LEU A 1 402 ? 7.620 -4.737 -26.408 1.00 90.81 402 LEU A N 1
ATOM 3135 C CA . LEU A 1 402 ? 8.832 -5.509 -26.717 1.00 90.81 402 LEU A CA 1
ATOM 3136 C C . LEU A 1 402 ? 10.058 -4.609 -26.912 1.00 90.81 402 LEU A C 1
ATOM 3138 O O . LEU A 1 402 ? 11.148 -4.961 -26.473 1.00 90.81 402 LEU A O 1
ATOM 3142 N N . ALA A 1 403 ? 9.862 -3.416 -27.480 1.00 91.94 403 ALA A N 1
ATOM 3143 C CA . ALA A 1 403 ? 10.920 -2.430 -27.659 1.00 91.94 403 ALA A CA 1
ATOM 3144 C C . ALA A 1 403 ? 11.646 -2.082 -26.348 1.00 91.94 403 ALA A C 1
ATOM 3146 O O . ALA A 1 403 ? 12.866 -1.969 -26.342 1.00 91.94 403 ALA A O 1
ATOM 3147 N N . TRP A 1 404 ? 10.928 -1.965 -25.225 1.00 93.31 404 TRP A N 1
ATOM 3148 C CA . TRP A 1 404 ? 11.533 -1.611 -23.933 1.00 93.31 404 TRP A CA 1
ATOM 3149 C C . TRP A 1 404 ? 12.309 -2.778 -23.322 1.00 93.31 404 TRP A C 1
ATOM 3151 O O . TRP A 1 404 ? 13.353 -2.584 -22.705 1.00 93.31 404 TRP A O 1
ATOM 3161 N N . VAL A 1 405 ? 11.810 -4.001 -23.517 1.00 92.75 405 VAL A N 1
ATOM 3162 C CA . VAL A 1 405 ? 12.488 -5.223 -23.065 1.00 92.75 405 VAL A CA 1
ATOM 3163 C C . VAL A 1 405 ? 13.771 -5.444 -23.868 1.00 92.75 405 VAL A C 1
ATOM 3165 O O . VAL A 1 405 ? 14.819 -5.717 -23.286 1.00 92.75 405 VAL A O 1
ATOM 3168 N N . ASN A 1 406 ? 13.709 -5.283 -25.191 1.00 92.69 406 ASN A N 1
ATOM 3169 C CA . ASN A 1 406 ? 14.866 -5.426 -26.071 1.00 92.69 406 ASN A CA 1
ATOM 3170 C C . ASN A 1 406 ? 15.917 -4.337 -25.823 1.00 92.69 406 ASN A C 1
ATOM 3172 O O . ASN A 1 406 ? 17.100 -4.655 -25.781 1.00 92.69 406 ASN A O 1
ATOM 3176 N N . ASP A 1 407 ? 15.501 -3.092 -25.570 1.00 93.25 407 ASP A N 1
ATOM 3177 C CA . ASP A 1 407 ? 16.397 -2.002 -25.160 1.00 93.25 407 ASP A CA 1
ATOM 3178 C C . ASP A 1 407 ? 17.181 -2.359 -23.881 1.00 93.25 407 ASP A C 1
ATOM 3180 O O . ASP A 1 407 ? 18.408 -2.262 -23.837 1.00 93.25 407 ASP A O 1
ATOM 3184 N N . ALA A 1 408 ? 16.500 -2.890 -22.860 1.00 93.94 408 ALA A N 1
ATOM 3185 C CA . ALA A 1 408 ? 17.150 -3.344 -21.631 1.00 93.94 408 ALA A CA 1
ATOM 3186 C C . ALA A 1 408 ? 18.129 -4.507 -21.851 1.00 93.94 408 ALA A C 1
ATOM 3188 O O . ALA A 1 408 ? 19.246 -4.489 -21.322 1.00 93.94 408 ALA A O 1
ATOM 3189 N N . LYS A 1 409 ? 17.736 -5.502 -22.655 1.00 92.31 409 LYS A N 1
ATOM 3190 C CA . LYS A 1 409 ? 18.609 -6.627 -23.018 1.00 92.31 409 LYS A CA 1
ATOM 3191 C C . LYS A 1 409 ? 19.829 -6.169 -23.814 1.00 92.31 409 LYS A C 1
ATOM 3193 O O . LYS A 1 409 ? 20.921 -6.676 -23.574 1.00 92.31 409 LYS A O 1
ATOM 3198 N N . ALA A 1 410 ? 19.674 -5.191 -24.706 1.00 92.50 410 ALA A N 1
ATOM 3199 C CA . ALA A 1 410 ? 20.774 -4.645 -25.493 1.00 92.50 410 ALA A CA 1
ATOM 3200 C C . ALA A 1 410 ? 21.820 -3.967 -24.596 1.00 92.50 410 ALA A C 1
ATOM 3202 O O . ALA A 1 410 ? 23.012 -4.252 -24.712 1.00 92.50 410 ALA A O 1
ATOM 3203 N N . ILE A 1 411 ? 21.387 -3.151 -23.627 1.00 91.56 411 ILE A N 1
ATOM 3204 C CA . ILE A 1 411 ? 22.291 -2.527 -22.645 1.00 91.56 411 ILE A CA 1
ATOM 3205 C C . ILE A 1 411 ? 23.037 -3.590 -21.829 1.00 91.56 411 ILE A C 1
ATOM 3207 O O . ILE A 1 411 ? 24.232 -3.449 -21.557 1.00 91.56 411 ILE A O 1
ATOM 3211 N N . TYR A 1 412 ? 22.354 -4.666 -21.438 1.00 93.19 412 TYR A N 1
ATOM 3212 C CA . TYR A 1 412 ? 22.983 -5.768 -20.718 1.00 93.19 412 TYR A CA 1
ATOM 3213 C C . TYR A 1 412 ? 24.009 -6.525 -21.578 1.00 93.19 412 TYR A C 1
ATOM 3215 O O . TYR A 1 412 ? 25.122 -6.775 -21.115 1.00 93.19 412 TYR A O 1
ATOM 3223 N N . ALA A 1 413 ? 23.687 -6.808 -22.842 1.00 91.69 413 ALA A N 1
ATOM 3224 C CA . ALA A 1 413 ? 24.59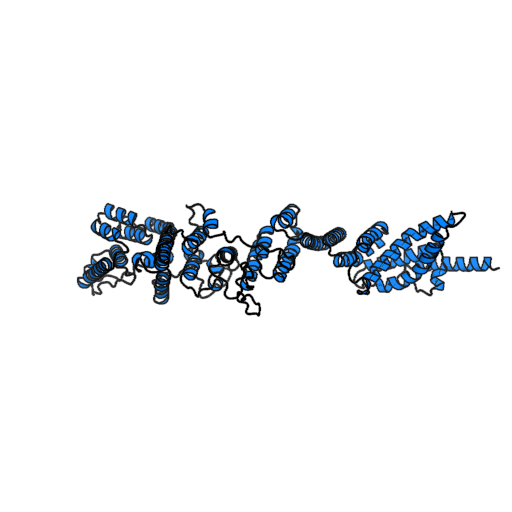9 -7.443 -23.791 1.00 91.69 413 ALA A CA 1
ATOM 3225 C C . ALA A 1 413 ? 25.862 -6.594 -24.038 1.00 91.69 413 ALA A C 1
ATOM 3227 O O . ALA A 1 413 ? 26.969 -7.134 -24.029 1.00 91.69 413 ALA A O 1
ATOM 3228 N N . ILE A 1 414 ? 25.729 -5.262 -24.126 1.00 90.31 414 ILE A N 1
ATOM 3229 C CA . ILE A 1 414 ? 26.879 -4.340 -24.191 1.00 90.31 414 ILE A CA 1
ATOM 3230 C C . ILE A 1 414 ? 27.770 -4.488 -22.954 1.00 90.31 414 ILE A C 1
ATOM 3232 O O . ILE A 1 414 ? 28.989 -4.566 -23.083 1.00 90.31 414 ILE A O 1
ATOM 3236 N N . ARG A 1 415 ? 27.186 -4.577 -21.750 1.00 90.38 415 ARG A N 1
ATOM 3237 C CA . ARG A 1 415 ? 27.959 -4.772 -20.509 1.00 90.38 415 ARG A CA 1
ATOM 3238 C C . ARG A 1 415 ? 28.695 -6.113 -20.469 1.00 90.38 415 ARG A C 1
ATOM 3240 O O . ARG A 1 415 ? 29.749 -6.186 -19.846 1.00 90.38 415 ARG A O 1
ATOM 3247 N N . GLN A 1 416 ? 28.161 -7.149 -21.114 1.00 90.19 416 GLN A N 1
ATOM 3248 C CA . GLN A 1 416 ? 28.830 -8.447 -21.249 1.00 90.19 416 GLN A CA 1
ATOM 3249 C C . GLN A 1 416 ? 29.906 -8.475 -22.350 1.00 90.19 416 GLN A C 1
ATOM 3251 O O . GLN A 1 416 ? 30.691 -9.418 -22.396 1.00 90.19 416 GLN A O 1
ATOM 3256 N N . GLY A 1 417 ? 29.957 -7.462 -23.221 1.00 87.12 417 GLY A N 1
ATOM 3257 C CA . GLY A 1 417 ? 30.840 -7.426 -24.392 1.00 87.12 417 GLY A CA 1
ATOM 3258 C C . GLY A 1 417 ? 30.257 -8.086 -25.649 1.00 87.12 417 GLY A C 1
ATOM 3259 O O . GLY A 1 417 ? 30.942 -8.160 -26.666 1.00 87.12 417 GLY A O 1
ATOM 3260 N N . ASN A 1 418 ? 28.993 -8.520 -25.622 1.00 89.94 418 ASN A N 1
ATOM 3261 C CA . ASN A 1 418 ? 28.300 -9.122 -26.765 1.00 89.94 418 ASN A CA 1
ATOM 3262 C C . ASN A 1 418 ? 27.654 -8.030 -27.632 1.00 89.94 418 ASN A C 1
ATOM 3264 O O . ASN A 1 418 ? 26.440 -7.823 -27.632 1.00 89.94 418 ASN A O 1
ATOM 3268 N N . VAL A 1 419 ? 28.492 -7.289 -28.359 1.00 87.94 419 VAL A N 1
ATOM 3269 C CA . VAL A 1 419 ? 28.078 -6.101 -29.127 1.00 87.94 419 VAL A CA 1
ATOM 3270 C C . VAL A 1 419 ? 27.133 -6.450 -30.285 1.00 87.94 419 VAL A C 1
ATOM 3272 O O . VAL A 1 419 ? 26.187 -5.711 -30.555 1.00 87.94 419 VAL A O 1
ATOM 3275 N N . PHE A 1 420 ? 27.353 -7.580 -30.962 1.00 87.75 420 PHE A N 1
ATOM 3276 C CA . PHE A 1 420 ? 26.517 -7.986 -32.097 1.00 87.75 420 PHE A CA 1
ATOM 3277 C C . PHE A 1 420 ? 25.079 -8.305 -31.667 1.00 87.75 420 PHE A C 1
ATOM 3279 O O . PHE A 1 420 ? 24.133 -7.828 -32.291 1.00 87.75 420 PHE A O 1
ATOM 3286 N N . ASP A 1 421 ? 24.909 -9.035 -30.564 1.00 89.06 421 ASP A N 1
ATOM 3287 C CA . ASP A 1 421 ? 23.586 -9.343 -30.011 1.00 89.06 421 ASP A CA 1
ATOM 3288 C C . ASP A 1 421 ? 22.855 -8.063 -29.592 1.00 89.06 421 ASP A C 1
ATOM 3290 O O . ASP A 1 421 ? 21.667 -7.901 -29.868 1.00 89.06 421 ASP A O 1
ATOM 3294 N N . ALA A 1 422 ? 23.573 -7.103 -28.998 1.00 90.25 422 ALA A N 1
ATOM 3295 C CA . ALA A 1 422 ? 23.011 -5.800 -28.656 1.00 90.25 422 ALA A CA 1
ATOM 3296 C C . ALA A 1 422 ? 22.528 -5.022 -29.891 1.00 90.25 422 ALA A C 1
ATOM 3298 O O . ALA A 1 422 ? 21.458 -4.414 -29.856 1.00 90.25 422 ALA A O 1
ATOM 3299 N N . TYR A 1 423 ? 23.275 -5.073 -30.997 1.00 89.00 423 TYR A N 1
ATOM 3300 C CA . TYR A 1 423 ? 22.852 -4.479 -32.264 1.00 89.00 423 TYR A CA 1
ATOM 3301 C C . TYR A 1 423 ? 21.568 -5.126 -32.799 1.00 89.00 423 TYR A C 1
ATOM 3303 O O . TYR A 1 423 ? 20.643 -4.412 -33.188 1.00 89.00 423 TYR A O 1
ATOM 3311 N N . GLN A 1 424 ? 21.473 -6.461 -32.780 1.00 89.62 424 GLN A N 1
ATOM 3312 C CA . GLN A 1 424 ? 20.256 -7.171 -33.191 1.00 89.62 424 GLN A CA 1
ATOM 3313 C C . GLN A 1 424 ? 19.054 -6.744 -32.341 1.00 89.62 424 GLN A C 1
ATOM 3315 O O . GLN A 1 424 ? 18.019 -6.362 -32.881 1.00 89.62 424 GLN A O 1
ATOM 3320 N N . LEU A 1 425 ? 19.230 -6.698 -31.020 1.00 91.19 425 LEU A N 1
ATOM 3321 C CA . LEU A 1 425 ? 18.189 -6.289 -30.082 1.00 91.19 425 LEU A CA 1
ATOM 3322 C C . LEU A 1 425 ? 17.736 -4.836 -30.290 1.00 91.19 425 LEU A C 1
ATOM 3324 O O . LEU A 1 425 ? 16.539 -4.563 -30.219 1.00 91.19 425 LEU A O 1
ATOM 3328 N N . TYR A 1 426 ? 18.645 -3.900 -30.590 1.00 90.12 426 TYR A N 1
ATOM 3329 C CA . TYR A 1 426 ? 18.256 -2.522 -30.913 1.00 90.12 426 TYR A CA 1
ATOM 3330 C C . TYR A 1 426 ? 17.490 -2.407 -32.231 1.00 90.12 426 TYR A C 1
ATOM 3332 O O . TYR A 1 426 ? 16.552 -1.609 -32.318 1.00 90.12 426 TYR A O 1
ATOM 3340 N N . MET A 1 427 ? 17.852 -3.212 -33.232 1.00 87.50 427 MET A N 1
ATOM 3341 C CA . MET A 1 427 ? 17.115 -3.285 -34.495 1.00 87.50 427 MET A CA 1
ATOM 3342 C C . MET A 1 427 ? 15.704 -3.838 -34.272 1.00 87.50 427 MET A C 1
ATOM 3344 O O . MET A 1 427 ? 14.738 -3.237 -34.739 1.00 87.50 427 MET A O 1
ATOM 3348 N N . ASP A 1 428 ? 15.568 -4.899 -33.476 1.00 88.56 428 ASP A N 1
ATOM 3349 C CA . ASP A 1 428 ? 14.268 -5.476 -33.111 1.00 88.56 428 ASP A CA 1
ATOM 3350 C C . ASP A 1 428 ? 13.429 -4.528 -32.236 1.00 88.56 428 ASP A C 1
ATOM 3352 O O . ASP A 1 428 ? 12.199 -4.577 -32.249 1.00 88.56 428 ASP A O 1
ATOM 3356 N N . ALA A 1 429 ? 14.076 -3.649 -31.463 1.00 87.56 429 ALA A N 1
ATOM 3357 C CA . ALA A 1 429 ? 13.416 -2.616 -30.667 1.00 87.56 429 ALA A CA 1
ATOM 3358 C C . ALA A 1 429 ? 12.952 -1.397 -31.488 1.00 87.56 429 ALA A C 1
ATOM 3360 O O . ALA A 1 429 ? 12.239 -0.547 -30.951 1.00 87.56 429 ALA A O 1
ATOM 3361 N N . GLY A 1 430 ? 13.367 -1.275 -32.754 1.00 85.62 430 GLY A N 1
ATOM 3362 C CA . GLY A 1 430 ? 13.136 -0.084 -33.579 1.00 85.62 430 GLY A CA 1
ATOM 3363 C C . GLY A 1 430 ? 13.970 1.137 -33.161 1.00 85.62 430 GLY A C 1
ATOM 3364 O O . GLY A 1 430 ? 13.675 2.261 -33.567 1.00 85.62 430 GLY A O 1
ATOM 3365 N N . LEU A 1 431 ? 15.014 0.945 -32.346 1.00 85.88 431 LEU A N 1
ATOM 3366 C CA . LEU A 1 431 ? 15.922 2.000 -31.885 1.00 85.88 431 LEU A CA 1
ATOM 3367 C C . LEU A 1 431 ? 17.105 2.151 -32.850 1.00 85.88 431 LEU A C 1
ATOM 3369 O O . LEU A 1 431 ? 18.265 1.940 -32.493 1.00 85.88 431 LEU A O 1
ATOM 3373 N N . TYR A 1 432 ? 16.806 2.539 -34.092 1.00 83.62 432 TYR A N 1
ATOM 3374 C CA . TYR A 1 432 ? 17.784 2.567 -35.186 1.00 83.62 432 TYR A CA 1
ATOM 3375 C C . TYR A 1 432 ? 18.963 3.503 -34.939 1.00 83.62 432 TYR A C 1
ATOM 3377 O O . TYR A 1 432 ? 20.077 3.198 -35.348 1.00 83.62 432 TYR A O 1
ATOM 3385 N N . GLN A 1 433 ? 18.752 4.623 -34.242 1.00 82.00 433 GLN A N 1
ATOM 3386 C CA . GLN A 1 433 ? 19.849 5.540 -33.937 1.00 82.00 433 GLN A CA 1
ATOM 3387 C C . GLN A 1 433 ? 20.878 4.892 -32.997 1.00 82.00 433 GLN A C 1
ATOM 3389 O O . GLN A 1 433 ? 22.073 4.973 -33.256 1.00 82.00 433 GLN A O 1
ATOM 3394 N N . SER A 1 434 ? 20.421 4.209 -31.946 1.00 83.94 434 SER A N 1
ATOM 3395 C CA . SER A 1 434 ? 21.308 3.504 -31.015 1.00 83.94 434 SER A CA 1
ATOM 3396 C C . SER A 1 434 ? 22.003 2.319 -31.688 1.00 83.94 434 SER A C 1
ATOM 3398 O O . SER A 1 434 ? 23.195 2.109 -31.474 1.00 83.94 434 SER A O 1
ATOM 3400 N N . ALA A 1 435 ? 21.286 1.578 -32.545 1.00 85.25 435 ALA A N 1
ATOM 3401 C CA . ALA A 1 435 ? 21.870 0.509 -33.355 1.00 85.25 435 ALA A CA 1
ATOM 3402 C C . ALA A 1 435 ? 22.964 1.040 -34.295 1.00 85.25 435 ALA A C 1
ATOM 3404 O O . ALA A 1 435 ? 24.026 0.434 -34.407 1.00 85.25 435 ALA A O 1
ATOM 3405 N N . HIS A 1 436 ? 22.723 2.189 -34.932 1.00 80.25 436 HIS A N 1
ATOM 3406 C CA . HIS A 1 436 ? 23.667 2.848 -35.833 1.00 80.25 436 HIS A CA 1
ATOM 3407 C C . HIS A 1 436 ? 24.929 3.302 -35.111 1.00 80.25 436 HIS A C 1
ATOM 3409 O O . HIS A 1 436 ? 26.035 2.995 -35.552 1.00 80.25 436 HIS A O 1
ATOM 3415 N N . ASP A 1 437 ? 24.768 4.005 -33.990 1.00 80.69 437 ASP A N 1
ATOM 3416 C CA . ASP A 1 437 ? 25.895 4.480 -33.193 1.00 80.69 437 ASP A CA 1
ATOM 3417 C C . ASP A 1 437 ? 26.746 3.289 -32.710 1.00 80.69 437 ASP A C 1
ATOM 3419 O O . ASP A 1 437 ? 27.972 3.327 -32.811 1.00 80.69 437 ASP A O 1
ATOM 3423 N N . LEU A 1 438 ? 26.111 2.187 -32.291 1.00 84.75 438 LEU A N 1
ATOM 3424 C CA . LEU A 1 438 ? 26.807 0.957 -31.904 1.00 84.75 438 LEU A CA 1
ATOM 3425 C C . LEU A 1 438 ? 27.518 0.283 -33.090 1.00 84.75 438 LEU A C 1
ATOM 3427 O O . LEU A 1 438 ? 28.660 -0.160 -32.964 1.00 84.75 438 LEU A O 1
ATOM 3431 N N . ALA A 1 439 ? 26.865 0.220 -34.251 1.00 82.19 439 ALA A N 1
ATOM 3432 C CA . ALA A 1 439 ? 27.431 -0.386 -35.448 1.00 82.19 439 ALA A CA 1
ATOM 3433 C C . ALA A 1 439 ? 28.668 0.371 -35.943 1.00 82.19 439 ALA A C 1
ATOM 3435 O O . ALA A 1 439 ? 29.673 -0.253 -36.265 1.00 82.19 439 ALA A O 1
ATOM 3436 N N . VAL A 1 440 ? 28.620 1.704 -35.973 1.00 78.69 440 VAL A N 1
ATOM 3437 C CA . VAL A 1 440 ? 29.724 2.536 -36.469 1.00 78.69 440 VAL A CA 1
ATOM 3438 C C . VAL A 1 440 ? 30.898 2.570 -35.493 1.00 78.69 440 VAL A C 1
ATOM 3440 O O . VAL A 1 440 ? 32.043 2.530 -35.933 1.00 78.69 440 VAL A O 1
ATOM 3443 N N . VAL A 1 441 ? 30.631 2.657 -34.188 1.00 80.25 441 VAL A N 1
ATOM 3444 C CA . VAL A 1 441 ? 31.690 2.800 -33.178 1.00 80.25 441 VAL A CA 1
ATOM 3445 C C . VAL A 1 441 ? 32.350 1.460 -32.853 1.00 80.25 441 VAL A C 1
ATOM 3447 O O . VAL A 1 441 ? 33.560 1.401 -32.671 1.00 80.25 441 VAL A O 1
ATOM 3450 N N . GLU A 1 442 ? 31.596 0.366 -32.778 1.00 81.81 442 GLU A N 1
ATOM 3451 C CA . GLU A 1 442 ? 32.126 -0.897 -32.251 1.00 81.81 442 GLU A CA 1
ATOM 3452 C C . GLU A 1 442 ? 32.246 -1.982 -33.330 1.00 81.81 442 GLU A C 1
ATOM 3454 O O . GLU A 1 442 ? 33.316 -2.570 -33.492 1.00 81.81 442 GLU A O 1
ATOM 3459 N N . LEU A 1 443 ? 31.179 -2.228 -34.103 1.00 83.00 443 LEU A N 1
ATOM 3460 C CA . LEU A 1 443 ? 31.119 -3.371 -35.029 1.00 83.00 443 LEU A CA 1
ATOM 3461 C C . LEU A 1 443 ? 31.880 -3.139 -36.340 1.00 83.00 443 LEU A C 1
ATOM 3463 O O . LEU A 1 443 ? 32.579 -4.035 -36.811 1.00 83.00 443 LEU A O 1
ATOM 3467 N N . ALA A 1 444 ? 31.766 -1.954 -36.941 1.00 80.38 444 ALA A N 1
ATOM 3468 C CA . ALA A 1 444 ? 32.380 -1.651 -38.231 1.00 80.38 444 ALA A CA 1
ATOM 3469 C C . ALA A 1 444 ? 33.921 -1.665 -38.175 1.00 80.38 444 ALA A C 1
ATOM 3471 O O . ALA A 1 444 ? 34.527 -2.298 -39.043 1.00 80.38 444 ALA A O 1
ATOM 3472 N N . PRO A 1 445 ? 34.593 -1.075 -37.162 1.00 81.50 445 PRO A N 1
ATOM 3473 C CA . PRO A 1 445 ? 36.041 -1.209 -37.016 1.00 81.50 445 PRO A CA 1
ATOM 3474 C C . PRO A 1 445 ? 36.484 -2.665 -36.845 1.00 81.50 445 PRO A C 1
ATOM 3476 O O . PRO A 1 445 ? 37.493 -3.067 -37.417 1.00 81.50 445 PRO A O 1
ATOM 3479 N N . GLU A 1 446 ? 35.733 -3.470 -36.088 1.00 82.88 446 GLU A N 1
ATOM 3480 C CA . GLU A 1 446 ? 36.057 -4.881 -35.867 1.00 82.88 446 GLU A CA 1
ATOM 3481 C C . GLU A 1 446 ? 35.897 -5.725 -37.140 1.00 82.88 446 GLU A C 1
ATOM 3483 O O . GLU A 1 446 ? 36.780 -6.526 -37.454 1.00 82.88 446 GLU A O 1
ATOM 3488 N N . ALA A 1 447 ? 34.825 -5.509 -37.907 1.00 84.12 447 ALA A N 1
ATOM 3489 C CA . ALA A 1 447 ? 34.605 -6.171 -39.192 1.00 84.12 447 ALA A CA 1
ATOM 3490 C C . ALA A 1 447 ? 35.706 -5.825 -40.208 1.00 84.12 447 ALA A C 1
ATOM 3492 O O . ALA A 1 447 ? 36.228 -6.712 -40.881 1.00 84.12 447 ALA A O 1
ATOM 3493 N N . VAL A 1 448 ? 36.130 -4.557 -40.260 1.00 83.06 448 VAL A N 1
ATOM 3494 C CA . VAL A 1 448 ? 37.245 -4.106 -41.108 1.00 83.06 448 VAL A CA 1
ATOM 3495 C C . VAL A 1 448 ? 38.564 -4.769 -40.713 1.00 83.06 448 VAL A C 1
ATOM 3497 O O . VAL A 1 448 ? 39.276 -5.261 -41.583 1.00 83.06 448 VAL A O 1
ATOM 3500 N N . ILE A 1 449 ? 38.886 -4.827 -39.415 1.00 83.12 449 ILE A N 1
ATOM 3501 C CA . ILE A 1 449 ? 40.113 -5.483 -38.927 1.00 83.12 449 ILE A CA 1
ATOM 3502 C C . ILE A 1 449 ? 40.114 -6.978 -39.278 1.00 83.12 449 ILE A C 1
ATOM 3504 O O . ILE A 1 449 ? 41.158 -7.538 -39.604 1.00 83.12 449 ILE A O 1
ATOM 3508 N N . ARG A 1 450 ? 38.946 -7.629 -39.228 1.00 83.50 450 ARG A N 1
ATOM 3509 C CA . ARG A 1 450 ? 38.772 -9.039 -39.610 1.00 83.50 450 ARG A CA 1
ATOM 3510 C C . ARG A 1 450 ? 38.674 -9.261 -41.125 1.00 83.50 450 ARG A C 1
ATOM 3512 O O . ARG A 1 450 ? 38.663 -10.414 -41.540 1.00 83.50 450 ARG A O 1
ATOM 3519 N N . GLN A 1 451 ? 38.620 -8.191 -41.925 1.00 80.06 451 GLN A N 1
ATOM 3520 C CA . GLN A 1 451 ? 38.377 -8.218 -43.375 1.00 80.06 451 GLN A CA 1
ATOM 3521 C C . GLN A 1 451 ? 37.067 -8.932 -43.764 1.00 80.06 451 GLN A C 1
ATOM 3523 O O . GLN A 1 451 ? 36.959 -9.518 -44.839 1.00 80.06 451 GLN A O 1
ATOM 3528 N N . ASP A 1 452 ? 36.059 -8.877 -42.890 1.00 82.31 452 ASP A N 1
ATOM 3529 C CA . ASP A 1 452 ? 34.738 -9.462 -43.126 1.00 82.31 452 ASP A CA 1
ATOM 3530 C C . ASP A 1 452 ? 33.811 -8.423 -43.775 1.00 82.31 452 ASP A C 1
ATOM 3532 O O . ASP A 1 452 ? 33.065 -7.690 -43.115 1.00 82.31 452 ASP A O 1
ATOM 3536 N N . PHE A 1 453 ? 33.921 -8.311 -45.099 1.00 77.25 453 PHE A N 1
ATOM 3537 C CA . PHE A 1 453 ? 33.167 -7.335 -45.889 1.00 77.25 453 PHE A CA 1
ATOM 3538 C C . PHE A 1 453 ? 31.691 -7.724 -46.069 1.00 77.25 453 PHE A C 1
ATOM 3540 O O . PHE A 1 453 ? 30.858 -6.840 -46.266 1.00 77.25 453 PHE A O 1
ATOM 3547 N N . GLU A 1 454 ? 31.351 -9.014 -45.962 1.00 77.50 454 GLU A N 1
ATOM 3548 C CA . GLU A 1 454 ? 29.969 -9.512 -46.042 1.00 77.50 454 GLU A CA 1
ATOM 3549 C C . GLU A 1 454 ? 29.177 -9.148 -44.781 1.00 77.50 454 GLU A C 1
ATOM 3551 O O . GLU A 1 454 ? 28.048 -8.651 -44.862 1.00 77.50 454 GLU A O 1
ATOM 3556 N N . LEU A 1 455 ? 29.784 -9.310 -43.600 1.00 79.25 455 LEU A N 1
ATOM 3557 C CA . LEU A 1 455 ? 29.192 -8.848 -42.348 1.00 79.25 455 LEU A CA 1
ATOM 3558 C C . LEU A 1 455 ? 29.014 -7.325 -42.358 1.00 79.25 455 LEU A C 1
ATOM 3560 O O . LEU A 1 455 ? 27.953 -6.827 -41.985 1.00 79.25 455 LEU A O 1
ATOM 3564 N N . LEU A 1 456 ? 30.016 -6.582 -42.836 1.00 78.50 456 LEU A N 1
ATOM 3565 C CA . LEU A 1 456 ? 29.934 -5.127 -42.950 1.00 78.50 456 LEU A CA 1
ATOM 3566 C C . LEU A 1 456 ? 28.798 -4.703 -43.895 1.00 78.50 456 LEU A C 1
ATOM 3568 O O . LEU A 1 456 ? 27.994 -3.854 -43.525 1.00 78.50 456 LEU A O 1
ATOM 3572 N N . ALA A 1 457 ? 28.675 -5.321 -45.072 1.00 75.31 457 ALA A N 1
ATOM 3573 C CA . ALA A 1 457 ? 27.581 -5.042 -46.000 1.00 75.31 457 ALA A CA 1
ATOM 3574 C C . ALA A 1 457 ? 26.209 -5.369 -45.387 1.00 75.31 457 ALA A C 1
ATOM 3576 O O . ALA A 1 457 ? 25.316 -4.524 -45.401 1.00 75.31 457 ALA A O 1
ATOM 3577 N N . SER A 1 458 ? 26.051 -6.540 -44.763 1.00 80.44 458 SER A N 1
ATOM 3578 C CA . SER A 1 458 ? 24.763 -6.963 -44.192 1.00 80.44 458 SER A CA 1
ATOM 3579 C C . SER A 1 458 ? 24.304 -6.106 -43.000 1.00 80.44 458 SER A C 1
ATOM 3581 O O . SER A 1 458 ? 23.112 -5.806 -42.877 1.00 80.44 458 SER A O 1
ATOM 3583 N N . LEU A 1 459 ? 25.234 -5.648 -42.151 1.00 75.75 459 LEU A N 1
ATOM 3584 C CA . LEU A 1 459 ? 24.956 -4.696 -41.067 1.00 75.75 459 LEU A CA 1
ATOM 3585 C C . LEU A 1 459 ? 24.450 -3.348 -41.605 1.00 75.75 459 LEU A C 1
ATOM 3587 O O . LEU A 1 459 ? 23.581 -2.718 -40.998 1.00 75.75 459 LEU A O 1
ATOM 3591 N N . LEU A 1 460 ? 24.994 -2.898 -42.736 1.00 70.56 460 LEU A N 1
ATOM 3592 C CA . LEU A 1 460 ? 24.709 -1.583 -43.306 1.00 70.56 460 LEU A CA 1
ATOM 3593 C C . LEU A 1 460 ? 23.448 -1.601 -44.190 1.00 70.56 460 LEU A C 1
ATOM 3595 O O . LEU A 1 460 ? 22.614 -0.701 -44.082 1.00 70.56 460 LEU A O 1
ATOM 3599 N N . GLU A 1 461 ? 23.230 -2.648 -44.991 1.00 74.12 461 GLU A N 1
ATOM 3600 C CA . GLU A 1 461 ? 22.043 -2.807 -45.848 1.00 74.12 461 GLU A CA 1
ATOM 3601 C C . GLU A 1 461 ? 20.741 -2.847 -45.042 1.00 74.12 461 GLU A C 1
ATOM 3603 O O . GLU A 1 461 ? 19.748 -2.193 -45.387 1.00 74.12 461 GLU A O 1
ATOM 3608 N N . ARG A 1 462 ? 20.750 -3.560 -43.910 1.00 68.81 462 ARG A N 1
ATOM 3609 C CA . ARG A 1 462 ? 19.573 -3.675 -43.043 1.00 68.81 462 ARG A CA 1
ATOM 3610 C C . ARG A 1 462 ? 19.163 -2.335 -42.424 1.00 68.81 462 ARG A C 1
ATOM 3612 O O . ARG A 1 462 ? 17.993 -2.156 -42.101 1.00 68.81 462 ARG A O 1
ATOM 3619 N N . MET A 1 463 ? 20.092 -1.384 -42.315 1.00 63.72 463 MET A N 1
ATOM 3620 C CA . MET A 1 463 ? 19.824 -0.019 -41.847 1.00 63.72 463 MET A CA 1
ATOM 3621 C C . MET A 1 463 ? 19.459 0.935 -42.990 1.00 63.72 463 MET A C 1
ATOM 3623 O O . MET A 1 463 ? 18.593 1.783 -42.804 1.00 63.72 463 MET A O 1
ATOM 3627 N N . ALA A 1 464 ? 20.045 0.776 -44.182 1.00 62.12 464 ALA A N 1
ATOM 3628 C CA . ALA A 1 464 ? 19.747 1.617 -45.348 1.00 62.12 464 ALA A CA 1
ATOM 3629 C C . ALA A 1 464 ? 18.281 1.511 -45.814 1.00 62.12 464 ALA A C 1
ATOM 3631 O O . ALA A 1 464 ? 17.720 2.470 -46.343 1.00 62.12 464 ALA A O 1
ATOM 3632 N N . SER A 1 465 ? 17.646 0.357 -45.587 1.00 60.47 465 SER A N 1
ATOM 3633 C CA . SER A 1 465 ? 16.226 0.132 -45.896 1.00 60.47 465 SER A CA 1
ATOM 3634 C C . SER A 1 465 ? 15.247 0.855 -44.956 1.00 60.47 465 SER A C 1
ATOM 3636 O O . SER A 1 465 ? 14.082 1.037 -45.306 1.00 60.47 465 SER A O 1
ATOM 3638 N N . GLN A 1 466 ? 15.704 1.287 -43.777 1.00 60.56 466 GLN A N 1
ATOM 3639 C CA . GLN A 1 466 ? 14.880 1.895 -42.732 1.00 60.56 466 GLN A CA 1
ATOM 3640 C C . GLN A 1 466 ? 15.263 3.373 -42.622 1.00 60.56 466 GLN A C 1
ATOM 3642 O O . GLN A 1 466 ? 16.298 3.718 -42.058 1.00 60.56 466 GLN A O 1
ATOM 3647 N N . SER A 1 467 ? 14.465 4.269 -43.210 1.00 52.16 467 SER A N 1
ATOM 3648 C CA . SER A 1 467 ? 14.780 5.700 -43.256 1.00 52.16 467 SER A CA 1
ATOM 3649 C C . SER A 1 467 ? 14.848 6.298 -41.848 1.00 52.16 467 SER A C 1
ATOM 3651 O O . SER A 1 467 ? 13.825 6.582 -41.227 1.00 52.16 467 SER A O 1
ATOM 3653 N N . ILE A 1 468 ? 16.060 6.512 -41.342 1.00 53.22 468 ILE A N 1
ATOM 3654 C CA . ILE A 1 468 ? 16.286 7.262 -40.109 1.00 53.22 468 ILE A CA 1
ATOM 3655 C C . ILE A 1 468 ? 16.044 8.741 -40.432 1.00 53.22 468 ILE A C 1
ATOM 3657 O O . ILE A 1 468 ? 16.787 9.347 -41.213 1.00 53.22 468 ILE A O 1
ATOM 3661 N N . ASP A 1 469 ? 15.003 9.329 -39.840 1.00 44.19 469 ASP A N 1
ATOM 3662 C CA . ASP A 1 469 ? 14.727 10.761 -39.952 1.00 44.19 469 ASP A CA 1
ATOM 3663 C C . ASP A 1 469 ? 15.976 11.577 -39.578 1.00 44.19 469 ASP A C 1
ATOM 3665 O O . ASP A 1 469 ? 16.537 11.461 -38.485 1.00 44.19 469 ASP A O 1
ATOM 3669 N N . GLY A 1 470 ? 16.437 12.410 -40.515 1.00 46.03 470 GLY A N 1
ATOM 3670 C CA . GLY A 1 470 ? 17.615 13.258 -40.326 1.00 46.03 470 GLY A CA 1
ATOM 3671 C C . GLY A 1 470 ? 18.932 12.719 -40.893 1.00 46.03 470 GLY A C 1
ATOM 3672 O O . GLY A 1 470 ? 19.978 13.270 -40.542 1.00 46.03 470 GLY A O 1
ATOM 3673 N N . TRP A 1 471 ? 18.902 11.740 -41.811 1.00 51.59 471 TRP A N 1
ATOM 3674 C CA . TRP A 1 471 ? 20.076 11.291 -42.590 1.00 51.59 471 TRP A CA 1
ATOM 3675 C C . TRP A 1 471 ? 20.929 12.456 -43.125 1.00 51.59 471 TRP A C 1
ATOM 3677 O O . TRP A 1 471 ? 22.154 12.424 -43.084 1.00 51.59 471 TRP A O 1
ATOM 3687 N N . HIS A 1 472 ? 20.275 13.539 -43.551 1.00 43.03 472 HIS A N 1
ATOM 3688 C CA . HIS A 1 472 ? 20.927 14.740 -44.077 1.00 43.03 472 HIS A CA 1
ATOM 3689 C C . HIS A 1 472 ? 21.292 15.803 -43.020 1.00 43.03 472 HIS A C 1
ATOM 3691 O O . HIS A 1 472 ? 22.033 16.732 -43.332 1.00 43.03 472 HIS A O 1
ATOM 3697 N N . LEU A 1 473 ? 20.787 15.702 -41.783 1.00 42.12 473 LEU A N 1
ATOM 3698 C CA . LEU A 1 473 ? 20.884 16.749 -40.749 1.00 42.12 473 LEU A CA 1
ATOM 3699 C C . LEU A 1 473 ? 21.895 16.445 -39.625 1.00 42.12 473 LEU A C 1
ATOM 3701 O O . LEU A 1 473 ? 22.315 17.371 -38.932 1.00 42.12 473 LEU A O 1
ATOM 3705 N N . LYS A 1 474 ? 22.352 15.195 -39.450 1.00 49.16 474 LYS A N 1
ATOM 3706 C CA . LYS A 1 474 ? 23.382 14.826 -38.450 1.00 49.16 474 LYS A CA 1
ATOM 3707 C C . LYS A 1 474 ? 24.749 14.589 -39.116 1.00 49.16 474 LYS A C 1
ATOM 3709 O O . LYS A 1 474 ? 25.146 13.467 -39.420 1.00 49.16 474 LYS A O 1
ATOM 3714 N N . GLY A 1 475 ? 25.482 15.680 -39.337 1.00 53.25 475 GLY A N 1
ATOM 3715 C CA . GLY A 1 475 ? 26.658 15.792 -40.218 1.00 53.25 475 GLY A CA 1
ATOM 3716 C C . GLY A 1 475 ? 27.969 15.079 -39.844 1.00 53.25 475 GLY A C 1
ATOM 3717 O O . GLY A 1 475 ? 29.014 15.576 -40.245 1.00 53.25 475 GLY A O 1
ATOM 3718 N N . LYS A 1 476 ? 27.959 13.957 -39.104 1.00 56.47 476 LYS A N 1
ATOM 3719 C CA . LYS A 1 476 ? 29.168 13.130 -38.862 1.00 56.47 476 LYS A CA 1
ATOM 3720 C C . LYS A 1 476 ? 28.894 11.623 -38.924 1.00 56.47 476 LYS A C 1
ATOM 3722 O O . LYS A 1 476 ? 29.466 10.945 -39.763 1.00 56.47 476 LYS A O 1
ATOM 3727 N N . ALA A 1 477 ? 27.943 11.108 -38.141 1.00 54.62 477 ALA A N 1
ATOM 3728 C CA . ALA A 1 477 ? 27.636 9.670 -38.103 1.00 54.62 477 ALA A CA 1
ATOM 3729 C C . ALA A 1 477 ? 27.108 9.101 -39.439 1.00 54.62 477 ALA A C 1
ATOM 3731 O O . ALA A 1 477 ? 27.407 7.958 -39.778 1.00 54.62 477 ALA A O 1
ATOM 3732 N N . SER A 1 478 ? 26.365 9.896 -40.220 1.00 59.28 478 SER A N 1
ATOM 3733 C CA . SER A 1 478 ? 25.939 9.517 -41.580 1.00 59.28 478 SER A CA 1
ATOM 3734 C C . SER A 1 478 ? 27.121 9.467 -42.556 1.00 59.28 478 SER A C 1
ATOM 3736 O O . SER A 1 478 ? 27.231 8.538 -43.349 1.00 59.28 478 SER A O 1
ATOM 3738 N N . GLN A 1 479 ? 28.062 10.412 -42.452 1.00 62.16 479 GLN A N 1
ATOM 3739 C CA . GLN A 1 479 ? 29.275 10.406 -43.276 1.00 62.16 479 GLN A CA 1
ATOM 3740 C C . GLN A 1 479 ? 30.155 9.189 -42.967 1.00 62.16 479 GLN A C 1
ATOM 3742 O O . GLN A 1 479 ? 30.742 8.619 -43.881 1.00 62.16 479 GLN A O 1
ATOM 3747 N N . PHE A 1 480 ? 30.206 8.767 -41.699 1.00 66.00 480 PHE A N 1
ATOM 3748 C CA . PHE A 1 480 ? 30.940 7.574 -41.275 1.00 66.00 480 PHE A CA 1
ATOM 3749 C C . PHE A 1 480 ? 30.344 6.313 -41.899 1.00 66.00 480 PHE A C 1
ATOM 3751 O O . PHE A 1 480 ? 31.062 5.511 -42.487 1.00 66.00 480 PHE A O 1
ATOM 3758 N N . PHE A 1 481 ? 29.020 6.186 -41.844 1.00 66.00 481 PHE A N 1
ATOM 3759 C CA . PHE A 1 481 ? 28.292 5.085 -42.464 1.00 66.00 481 PHE A CA 1
ATOM 3760 C C . PHE A 1 481 ? 28.497 5.023 -43.982 1.00 66.00 481 PHE A C 1
ATOM 3762 O O . PHE A 1 481 ? 28.832 3.959 -44.500 1.00 66.00 481 PHE A O 1
ATOM 3769 N N . CYS A 1 482 ? 28.370 6.151 -44.694 1.00 70.00 482 CYS A N 1
ATOM 3770 C CA . CYS A 1 482 ? 28.622 6.185 -46.137 1.00 70.00 482 CYS A CA 1
ATOM 3771 C C . CYS A 1 482 ? 30.067 5.785 -46.461 1.00 70.00 482 CYS A C 1
ATOM 3773 O O . CYS A 1 482 ? 30.287 5.007 -47.379 1.00 70.00 482 CYS A O 1
ATOM 3775 N N . ALA A 1 483 ? 31.045 6.237 -45.670 1.00 71.06 483 ALA A N 1
ATOM 3776 C CA . ALA A 1 483 ? 32.446 5.880 -45.880 1.00 71.06 483 ALA A CA 1
ATOM 3777 C C . ALA A 1 483 ? 32.715 4.374 -45.697 1.00 71.06 483 ALA A C 1
ATOM 3779 O O . ALA A 1 483 ? 33.488 3.803 -46.465 1.00 71.06 483 ALA A O 1
ATOM 3780 N N . TYR A 1 484 ? 32.073 3.718 -44.722 1.00 74.00 484 TYR A N 1
ATOM 3781 C CA . TYR A 1 484 ? 32.171 2.264 -44.544 1.00 74.00 484 TYR A CA 1
ATOM 3782 C C . TYR A 1 484 ? 31.477 1.483 -45.663 1.00 74.00 484 TYR A C 1
ATOM 3784 O O . TYR A 1 484 ? 32.018 0.480 -46.124 1.00 74.00 484 TYR A O 1
ATOM 3792 N N . MET A 1 485 ? 30.316 1.952 -46.125 1.00 74.12 485 MET A N 1
ATOM 3793 C CA . MET A 1 485 ? 29.580 1.335 -47.231 1.00 74.12 485 MET A CA 1
ATOM 3794 C C . MET A 1 485 ? 30.346 1.460 -48.553 1.00 74.12 485 MET A C 1
ATOM 3796 O O . MET A 1 485 ? 30.532 0.469 -49.255 1.00 74.12 485 MET A O 1
ATOM 3800 N N . ASP A 1 486 ? 30.860 2.652 -48.855 1.00 75.06 486 ASP A N 1
ATOM 3801 C CA . ASP A 1 486 ? 31.662 2.910 -50.050 1.00 75.06 486 ASP A CA 1
ATOM 3802 C C . ASP A 1 486 ? 32.979 2.117 -50.020 1.00 75.06 486 ASP A C 1
ATOM 3804 O O . ASP A 1 486 ? 33.438 1.632 -51.054 1.00 75.06 486 ASP A O 1
ATOM 3808 N N . TYR A 1 487 ? 33.573 1.937 -48.833 1.00 78.19 487 TYR A N 1
ATOM 3809 C CA . TYR A 1 487 ? 34.736 1.072 -48.636 1.00 78.19 487 TYR A CA 1
ATOM 3810 C C . TYR A 1 487 ? 34.406 -0.403 -48.886 1.00 78.19 487 TYR A C 1
ATOM 3812 O O . TYR A 1 487 ? 35.095 -1.040 -49.680 1.00 78.19 487 TYR A O 1
ATOM 3820 N N . ALA A 1 488 ? 33.351 -0.940 -48.263 1.00 79.06 488 ALA A N 1
ATOM 3821 C CA . ALA A 1 488 ? 32.930 -2.328 -48.461 1.00 79.06 488 ALA A CA 1
ATOM 3822 C C . ALA A 1 488 ? 32.641 -2.609 -49.942 1.00 79.06 488 ALA A C 1
ATOM 3824 O O . ALA A 1 488 ? 33.146 -3.580 -50.498 1.00 79.06 488 ALA A O 1
ATOM 3825 N N . HIS A 1 489 ? 31.909 -1.703 -50.597 1.00 78.06 489 HIS A N 1
ATOM 3826 C CA . HIS A 1 489 ? 31.583 -1.791 -52.016 1.00 78.06 489 HIS A CA 1
ATOM 3827 C C . HIS A 1 489 ? 32.833 -1.725 -52.908 1.00 78.06 489 HIS A C 1
ATOM 3829 O O . HIS A 1 489 ? 32.958 -2.498 -53.855 1.00 78.06 489 HIS A O 1
ATOM 3835 N N . ALA A 1 490 ? 33.789 -0.839 -52.609 1.00 77.19 490 ALA A N 1
ATOM 3836 C CA . ALA A 1 490 ? 35.043 -0.759 -53.356 1.00 77.19 490 ALA A CA 1
ATOM 3837 C C . ALA A 1 490 ? 35.922 -2.009 -53.174 1.00 77.19 490 ALA A C 1
ATOM 3839 O O . ALA A 1 490 ? 36.557 -2.443 -54.132 1.00 77.19 490 ALA A O 1
ATOM 3840 N N . MET A 1 491 ? 35.958 -2.598 -51.975 1.00 76.19 491 MET A N 1
ATOM 3841 C CA . MET A 1 491 ? 36.774 -3.783 -51.692 1.00 76.19 491 MET A CA 1
ATOM 3842 C C . MET A 1 491 ? 36.211 -5.065 -52.325 1.00 76.19 491 MET A C 1
ATOM 3844 O O . MET A 1 491 ? 36.998 -5.925 -52.710 1.00 76.19 491 MET A O 1
ATOM 3848 N N . THR A 1 492 ? 34.886 -5.197 -52.464 1.00 78.62 492 THR A N 1
ATOM 3849 C CA . THR A 1 492 ? 34.248 -6.390 -53.053 1.00 78.62 492 THR A CA 1
ATOM 3850 C C . THR A 1 492 ? 34.063 -6.276 -54.566 1.00 78.62 492 THR A C 1
ATOM 3852 O O . THR A 1 492 ? 34.482 -7.165 -55.302 1.00 78.62 492 THR A O 1
ATOM 3855 N N . ARG A 1 493 ? 33.505 -5.164 -55.065 1.00 79.12 493 ARG A N 1
ATOM 3856 C CA . ARG A 1 493 ? 33.140 -5.030 -56.486 1.00 79.12 493 ARG A CA 1
ATOM 3857 C C . ARG A 1 493 ? 34.300 -4.704 -57.410 1.00 79.12 493 ARG A C 1
ATOM 3859 O O . ARG A 1 493 ? 34.285 -5.094 -58.572 1.00 79.12 493 ARG A O 1
ATOM 3866 N N . LEU A 1 494 ? 35.307 -3.976 -56.937 1.00 77.88 494 LEU A N 1
ATOM 3867 C CA . LEU A 1 494 ? 36.390 -3.520 -57.811 1.00 77.88 494 LEU A CA 1
ATOM 3868 C C . LEU A 1 494 ? 37.300 -4.675 -58.279 1.00 77.88 494 LEU A C 1
ATOM 3870 O O . LEU A 1 494 ? 37.602 -4.718 -59.473 1.00 77.88 494 LEU A O 1
ATOM 3874 N N . PRO A 1 495 ? 37.682 -5.649 -57.427 1.00 76.62 495 PRO A N 1
ATOM 3875 C CA . PRO A 1 495 ? 38.382 -6.851 -57.884 1.00 76.62 495 PRO A CA 1
ATOM 3876 C C . PRO A 1 495 ? 37.549 -7.715 -58.842 1.00 76.62 495 PRO A C 1
ATOM 3878 O O . PRO A 1 495 ? 38.089 -8.195 -59.836 1.00 76.62 495 PRO A O 1
ATOM 3881 N N . GLU A 1 496 ? 36.244 -7.873 -58.586 1.00 78.00 496 GLU A N 1
ATOM 3882 C CA . GLU A 1 496 ? 35.321 -8.601 -59.476 1.00 78.00 496 GLU A CA 1
ATOM 3883 C C . GLU A 1 496 ? 35.280 -7.973 -60.875 1.00 78.00 496 GLU A C 1
ATOM 3885 O O . GLU A 1 496 ? 35.483 -8.661 -61.876 1.00 78.00 496 GLU A O 1
ATOM 3890 N N . LEU A 1 497 ? 35.087 -6.651 -60.942 1.00 73.31 497 LEU A N 1
ATOM 3891 C CA . LEU A 1 497 ? 35.063 -5.900 -62.198 1.00 73.31 497 LEU A CA 1
ATOM 3892 C C . LEU A 1 497 ? 36.427 -5.911 -62.898 1.00 73.31 497 LEU A C 1
ATOM 3894 O O . LEU A 1 497 ? 36.482 -5.980 -64.121 1.00 73.31 497 LEU A O 1
ATOM 3898 N N . HIS A 1 498 ? 37.536 -5.879 -62.150 1.00 73.75 498 HIS A N 1
ATOM 3899 C CA . HIS A 1 498 ? 38.876 -5.954 -62.735 1.00 73.75 498 HIS A CA 1
ATOM 3900 C C . HIS A 1 498 ? 39.121 -7.289 -63.448 1.00 73.75 498 HIS A C 1
ATOM 3902 O O . HIS A 1 498 ? 39.640 -7.285 -64.561 1.00 73.75 498 HIS A O 1
ATOM 3908 N N . ILE A 1 499 ? 38.715 -8.405 -62.831 1.00 75.81 499 ILE A N 1
ATOM 3909 C CA . ILE A 1 499 ? 38.838 -9.747 -63.417 1.00 75.81 499 ILE A CA 1
ATOM 3910 C C . ILE A 1 499 ? 37.880 -9.905 -64.608 1.00 75.81 499 ILE A C 1
ATOM 3912 O O . ILE A 1 499 ? 38.291 -10.384 -65.663 1.00 75.81 499 ILE A O 1
ATOM 3916 N N . SER A 1 500 ? 36.626 -9.448 -64.474 1.00 74.69 500 SER A N 1
ATOM 3917 C CA . SER A 1 500 ? 35.637 -9.469 -65.566 1.00 74.69 500 SER A CA 1
ATOM 3918 C C . SER A 1 500 ? 36.156 -8.729 -66.805 1.00 74.69 500 SER A C 1
ATOM 3920 O O . SER A 1 500 ? 36.185 -9.281 -67.904 1.00 74.69 500 SER A O 1
ATOM 3922 N N . LEU A 1 501 ? 36.662 -7.505 -66.623 1.00 71.44 501 LEU A N 1
ATOM 3923 C CA . LEU A 1 501 ? 37.151 -6.658 -67.713 1.00 71.44 501 LEU A CA 1
ATOM 3924 C C . LEU A 1 501 ? 38.508 -7.108 -68.280 1.00 71.44 501 LEU A C 1
ATOM 3926 O O . LEU A 1 501 ? 38.799 -6.801 -69.435 1.00 71.44 501 LEU A O 1
ATOM 3930 N N . SER A 1 502 ? 39.348 -7.818 -67.513 1.00 68.44 502 SER A N 1
ATOM 3931 C CA . SER A 1 502 ? 40.610 -8.372 -68.030 1.00 68.44 502 SER A CA 1
ATOM 3932 C C . SER A 1 502 ? 40.407 -9.619 -68.890 1.00 68.44 502 SER A C 1
ATOM 3934 O O . SER A 1 502 ? 41.171 -9.834 -69.832 1.00 68.44 502 SER A O 1
ATOM 3936 N N . ASP A 1 503 ? 39.387 -10.423 -68.576 1.00 66.31 503 ASP A N 1
ATOM 3937 C CA . ASP A 1 503 ? 39.081 -11.672 -69.282 1.00 66.31 503 ASP A CA 1
ATOM 3938 C C . ASP A 1 503 ? 38.068 -11.477 -70.430 1.00 66.31 503 ASP A C 1
ATOM 3940 O O . ASP A 1 503 ? 38.021 -12.282 -71.367 1.00 66.31 503 ASP A O 1
ATOM 3944 N N . ALA A 1 504 ? 37.270 -10.403 -70.406 1.00 63.34 504 ALA A N 1
ATOM 3945 C CA . ALA A 1 504 ? 36.283 -10.106 -71.440 1.00 63.34 504 ALA A CA 1
ATOM 3946 C C . ALA A 1 504 ? 36.923 -9.579 -72.739 1.00 63.34 504 ALA A C 1
ATOM 3948 O O . ALA A 1 504 ? 37.554 -8.526 -72.785 1.00 63.34 504 ALA A O 1
ATOM 3949 N N . ALA A 1 505 ? 36.684 -10.280 -73.854 1.00 55.88 505 ALA A N 1
ATOM 3950 C CA . ALA A 1 505 ? 37.141 -9.864 -75.186 1.00 55.88 505 ALA A CA 1
ATOM 3951 C C . ALA A 1 505 ? 36.378 -8.647 -75.759 1.00 55.88 505 ALA A C 1
ATOM 3953 O O . ALA A 1 505 ? 36.865 -7.995 -76.684 1.00 55.88 505 ALA A O 1
ATOM 3954 N N . ILE A 1 506 ? 35.180 -8.357 -75.238 1.00 59.50 506 ILE A N 1
ATOM 3955 C CA . ILE A 1 506 ? 34.397 -7.144 -75.505 1.00 59.50 506 ILE A CA 1
ATOM 3956 C C . ILE A 1 506 ? 33.896 -6.658 -74.143 1.00 59.50 506 ILE A C 1
ATOM 3958 O O . ILE A 1 506 ? 33.088 -7.362 -73.536 1.00 59.50 506 ILE A O 1
ATOM 3962 N N . PRO A 1 507 ? 34.374 -5.511 -73.646 1.00 62.50 507 PRO A N 1
ATOM 3963 C CA . PRO A 1 507 ? 33.960 -5.018 -72.344 1.00 62.50 507 PRO A CA 1
ATOM 3964 C C . PRO A 1 507 ? 32.525 -4.479 -72.393 1.00 62.50 507 PRO A C 1
ATOM 3966 O O . PRO A 1 507 ? 32.122 -3.828 -73.363 1.00 62.50 507 PRO A O 1
ATOM 3969 N N . ASP A 1 508 ? 31.743 -4.773 -71.353 1.00 72.94 508 ASP A N 1
ATOM 3970 C CA . ASP A 1 508 ? 30.403 -4.215 -71.187 1.00 72.94 508 ASP A CA 1
ATOM 3971 C C . ASP A 1 508 ? 30.522 -2.722 -70.816 1.00 72.94 508 ASP A C 1
ATOM 3973 O O . ASP A 1 508 ? 31.137 -2.392 -69.794 1.00 72.94 508 ASP A O 1
ATOM 3977 N N . PRO A 1 509 ? 29.964 -1.787 -71.612 1.00 70.06 509 PRO A N 1
ATOM 3978 C CA . PRO A 1 509 ? 30.082 -0.354 -71.349 1.00 70.06 509 PRO A CA 1
ATOM 3979 C C . PRO A 1 509 ? 29.509 0.079 -69.993 1.00 70.06 509 PRO A C 1
ATOM 3981 O O . PRO A 1 509 ? 29.889 1.144 -69.500 1.00 70.06 509 PRO A O 1
ATOM 3984 N N . THR A 1 510 ? 28.598 -0.688 -69.383 1.00 73.44 510 THR A N 1
ATOM 3985 C CA . THR A 1 510 ? 28.092 -0.380 -68.034 1.00 73.44 510 THR A CA 1
ATOM 3986 C C . THR A 1 510 ? 29.102 -0.744 -66.950 1.00 73.44 510 THR A C 1
ATOM 3988 O O . THR A 1 510 ? 29.357 0.074 -66.066 1.00 73.44 510 THR A O 1
ATOM 3991 N N . GLU A 1 511 ? 29.745 -1.909 -67.055 1.00 72.38 511 GLU A N 1
ATOM 3992 C CA . GLU A 1 511 ? 30.774 -2.358 -66.106 1.00 72.38 511 GLU A CA 1
ATOM 3993 C C . GLU A 1 511 ? 32.013 -1.452 -66.155 1.00 72.38 511 GLU A C 1
ATOM 3995 O O . GLU A 1 511 ? 32.583 -1.110 -65.118 1.00 72.38 511 GLU A O 1
ATOM 4000 N N . GLU A 1 512 ? 32.387 -0.967 -67.345 1.00 71.50 512 GLU A N 1
ATOM 4001 C CA . GLU A 1 512 ? 33.466 0.015 -67.502 1.00 71.50 512 GLU A CA 1
ATOM 4002 C C . GLU A 1 512 ? 33.146 1.359 -66.832 1.00 71.50 512 GLU A C 1
ATOM 4004 O O . GLU A 1 512 ? 34.010 1.953 -66.178 1.00 71.50 512 GLU A O 1
ATOM 4009 N N . GLN A 1 513 ? 31.911 1.853 -66.969 1.00 75.06 513 GLN A N 1
ATOM 4010 C CA . GLN A 1 513 ? 31.484 3.105 -66.337 1.00 75.06 513 GLN A CA 1
ATOM 4011 C C . GLN A 1 513 ? 31.456 2.988 -64.811 1.00 75.06 513 GLN A C 1
ATOM 4013 O O . GLN A 1 513 ? 31.908 3.905 -64.116 1.00 75.06 513 GLN A O 1
ATOM 4018 N N . GLU A 1 514 ? 30.974 1.862 -64.287 1.00 76.06 514 GLU A N 1
ATOM 4019 C CA . GLU A 1 514 ? 30.981 1.575 -62.853 1.00 76.06 514 GLU A CA 1
ATOM 4020 C C . GLU A 1 514 ? 32.413 1.473 -62.319 1.00 76.06 514 GLU A C 1
ATOM 4022 O O . GLU A 1 514 ? 32.758 2.155 -61.348 1.00 76.06 514 GLU A O 1
ATOM 4027 N N . PHE A 1 515 ? 33.287 0.744 -63.011 1.00 75.88 515 PHE A N 1
ATOM 4028 C CA . PHE A 1 515 ? 34.707 0.634 -62.685 1.00 75.88 515 PHE A CA 1
ATOM 4029 C C . PHE A 1 515 ? 35.420 1.996 -62.674 1.00 75.88 515 PHE A C 1
ATOM 4031 O O . PHE A 1 515 ? 36.168 2.321 -61.743 1.00 75.88 515 PHE A O 1
ATOM 4038 N N . GLU A 1 516 ? 35.167 2.845 -63.674 1.00 75.12 516 GLU A N 1
ATOM 4039 C CA . GLU A 1 516 ? 35.694 4.210 -63.719 1.00 75.12 516 GLU A CA 1
ATOM 4040 C C . GLU A 1 516 ? 35.171 5.075 -62.567 1.00 75.12 516 GLU A C 1
ATOM 4042 O O . GLU A 1 516 ? 35.929 5.868 -61.997 1.00 75.12 516 GLU A O 1
ATOM 4047 N N . SER A 1 517 ? 33.892 4.933 -62.218 1.00 78.62 517 SER A N 1
ATOM 4048 C CA . SER A 1 517 ? 33.266 5.692 -61.135 1.00 78.62 517 SER A CA 1
ATOM 4049 C C . SER A 1 517 ? 33.858 5.334 -59.766 1.00 78.62 517 SER A C 1
ATOM 4051 O O . SER A 1 517 ? 34.228 6.240 -59.012 1.00 78.62 517 SER A O 1
ATOM 4053 N N . LEU A 1 518 ? 34.061 4.039 -59.496 1.00 75.56 518 LEU A N 1
ATOM 4054 C CA . LEU A 1 518 ? 34.656 3.524 -58.261 1.00 75.56 518 LEU A CA 1
ATOM 4055 C C . LEU A 1 518 ? 36.132 3.903 -58.153 1.00 75.56 518 LEU A C 1
ATOM 4057 O O . LEU A 1 518 ? 36.599 4.377 -57.119 1.00 75.56 518 LEU A O 1
ATOM 4061 N N . THR A 1 519 ? 36.872 3.816 -59.257 1.00 75.00 519 THR A N 1
ATOM 4062 C CA . THR A 1 519 ? 38.286 4.207 -59.257 1.00 75.00 519 THR A CA 1
ATOM 4063 C C . THR A 1 519 ? 38.472 5.710 -59.000 1.00 75.00 519 THR A C 1
ATOM 4065 O O . THR A 1 519 ? 39.463 6.129 -58.401 1.00 75.00 519 THR A O 1
ATOM 4068 N N . ARG A 1 520 ? 37.509 6.551 -59.409 1.00 78.69 520 ARG A N 1
ATOM 4069 C CA . ARG A 1 520 ? 37.510 7.996 -59.111 1.00 78.69 520 ARG A CA 1
ATOM 4070 C C . ARG A 1 520 ? 37.020 8.329 -57.698 1.00 78.69 520 ARG A C 1
ATOM 4072 O O . ARG A 1 520 ? 37.332 9.422 -57.213 1.00 78.69 520 ARG A O 1
ATOM 4079 N N . SER A 1 521 ? 36.247 7.458 -57.048 1.00 77.81 521 SER A N 1
ATOM 4080 C CA . SER A 1 521 ? 35.751 7.682 -55.684 1.00 77.81 521 SER A CA 1
ATOM 4081 C C . SER A 1 521 ? 36.779 7.291 -54.618 1.00 77.81 521 SER A C 1
ATOM 4083 O O . SER A 1 521 ? 36.873 7.990 -53.611 1.00 77.81 521 SER A O 1
ATOM 4085 N N . ILE A 1 522 ? 37.625 6.283 -54.866 1.00 77.62 522 ILE A N 1
ATOM 4086 C CA . ILE A 1 522 ? 38.653 5.806 -53.917 1.00 77.62 522 ILE A CA 1
ATOM 4087 C C . ILE A 1 522 ? 39.569 6.920 -53.381 1.00 77.62 522 ILE A C 1
ATOM 4089 O O . ILE A 1 522 ? 39.714 7.019 -52.160 1.00 77.62 522 ILE A O 1
ATOM 4093 N N . PRO A 1 523 ? 40.153 7.808 -54.212 1.00 76.88 523 PRO A N 1
ATOM 4094 C CA . PRO A 1 523 ? 40.959 8.909 -53.695 1.00 76.88 523 PRO A CA 1
ATOM 4095 C C . PRO A 1 523 ? 40.150 9.826 -52.765 1.00 76.88 523 PRO A C 1
ATOM 4097 O O . PRO A 1 523 ? 40.608 10.185 -51.683 1.00 76.88 523 PRO A O 1
ATOM 4100 N N . LYS A 1 524 ? 38.901 10.144 -53.128 1.00 74.81 524 LYS A N 1
ATOM 4101 C CA . LYS A 1 524 ? 38.021 10.971 -52.289 1.00 74.81 524 LYS A CA 1
ATOM 4102 C C . LYS A 1 524 ? 37.742 10.295 -50.945 1.00 74.81 524 LYS A C 1
ATOM 4104 O O . LYS A 1 524 ? 37.826 10.963 -49.919 1.00 74.81 524 LYS A O 1
ATOM 4109 N N . LEU A 1 525 ? 37.509 8.983 -50.931 1.00 75.19 525 LEU A N 1
ATOM 4110 C CA . LEU A 1 525 ? 37.330 8.209 -49.700 1.00 75.19 525 LEU A CA 1
ATOM 4111 C C . LEU A 1 525 ? 38.581 8.262 -48.817 1.00 75.19 525 LEU A C 1
ATOM 4113 O O . LEU A 1 525 ? 38.476 8.613 -47.646 1.00 75.19 525 LEU A O 1
ATOM 4117 N N . ILE A 1 526 ? 39.772 8.041 -49.382 1.00 75.44 526 ILE A N 1
ATOM 4118 C CA . ILE A 1 526 ? 41.046 8.124 -48.645 1.00 75.44 526 ILE A CA 1
ATOM 4119 C C . ILE A 1 526 ? 41.250 9.509 -48.013 1.00 75.44 526 ILE A C 1
ATOM 4121 O O . ILE A 1 526 ? 41.798 9.599 -46.918 1.00 75.44 526 ILE A O 1
ATOM 4125 N N . SER A 1 527 ? 40.790 10.588 -48.656 1.00 74.31 527 SER A N 1
ATOM 4126 C CA . SER A 1 527 ? 40.874 11.934 -48.069 1.00 74.31 527 SER A CA 1
ATOM 4127 C C . SER A 1 527 ? 39.899 12.181 -46.913 1.00 74.31 527 SER A C 1
ATOM 4129 O O . SER A 1 527 ? 40.198 12.992 -46.045 1.00 74.31 527 SER A O 1
ATOM 4131 N N . ILE A 1 528 ? 38.756 11.487 -46.890 1.00 74.88 528 ILE A N 1
ATOM 4132 C CA . ILE A 1 528 ? 37.671 11.702 -45.921 1.00 74.88 528 ILE A CA 1
ATOM 4133 C C . ILE A 1 528 ? 37.829 10.787 -44.693 1.00 74.88 528 ILE A C 1
ATOM 4135 O O . ILE A 1 528 ? 37.535 11.204 -43.574 1.00 74.88 528 ILE A O 1
ATOM 4139 N N . LEU A 1 529 ? 38.343 9.564 -44.875 1.00 72.56 529 LEU A N 1
ATOM 4140 C CA . LEU A 1 529 ? 38.511 8.558 -43.814 1.00 72.56 529 LEU A CA 1
ATOM 4141 C C . LEU A 1 529 ? 39.276 9.055 -42.562 1.00 72.56 529 LEU A C 1
ATOM 4143 O O . LEU A 1 529 ? 38.841 8.728 -41.455 1.00 72.56 529 LEU A O 1
ATOM 4147 N N . PRO A 1 530 ? 40.356 9.864 -42.667 1.00 70.94 530 PRO A N 1
ATOM 4148 C CA . PRO A 1 530 ? 41.085 10.371 -41.501 1.00 70.94 530 PRO A CA 1
ATOM 4149 C C . PRO A 1 530 ? 40.286 11.322 -40.611 1.00 70.94 530 PRO A C 1
ATOM 4151 O O . PRO A 1 530 ? 40.400 11.261 -39.386 1.00 70.94 530 PRO A O 1
ATOM 4154 N N . ASP A 1 531 ? 39.446 12.165 -41.204 1.00 67.81 531 ASP A N 1
ATOM 4155 C CA . ASP A 1 531 ? 38.573 13.081 -40.461 1.00 67.81 531 ASP A CA 1
ATOM 4156 C C . ASP A 1 531 ? 37.351 12.351 -39.882 1.00 67.81 531 ASP A C 1
ATOM 4158 O O . ASP A 1 531 ? 36.723 12.817 -38.930 1.00 67.81 531 ASP A O 1
ATOM 4162 N N . VAL A 1 532 ? 37.042 11.179 -40.445 1.00 64.31 532 VAL A N 1
ATOM 4163 C CA . VAL A 1 532 ? 35.873 10.361 -40.128 1.00 64.31 532 VAL A CA 1
ATOM 4164 C C . VAL A 1 532 ? 36.125 9.358 -38.999 1.00 64.31 532 VAL A C 1
ATOM 4166 O O . VAL A 1 532 ? 35.296 9.225 -38.105 1.00 64.31 532 VAL A O 1
ATOM 4169 N N . LEU A 1 533 ? 37.282 8.695 -38.978 1.00 64.19 533 LEU A N 1
ATOM 4170 C CA . LEU A 1 533 ? 37.590 7.637 -38.003 1.00 64.19 533 LEU A CA 1
ATOM 4171 C C . LEU A 1 533 ? 38.505 8.091 -36.857 1.00 64.19 533 LEU A C 1
ATOM 4173 O O . LEU A 1 533 ? 38.879 7.289 -36.004 1.00 64.19 533 LEU A O 1
ATOM 4177 N N . SER A 1 534 ? 38.874 9.372 -36.791 1.00 58.31 534 SER A N 1
ATOM 4178 C CA . SER A 1 534 ? 39.780 9.908 -35.764 1.00 58.31 534 SER A CA 1
ATOM 4179 C C . SER A 1 534 ? 39.100 10.168 -34.411 1.00 58.31 534 SER A C 1
ATOM 4181 O O . SER A 1 534 ? 39.279 11.220 -33.793 1.00 58.31 534 SER A O 1
ATOM 4183 N N . SER A 1 535 ? 38.370 9.185 -33.877 1.00 59.28 535 SER A N 1
ATOM 4184 C CA . SER A 1 535 ? 38.069 9.184 -32.443 1.00 59.28 535 SER A CA 1
ATOM 4185 C C . SER A 1 535 ? 39.370 8.916 -31.680 1.00 59.28 535 SER A C 1
ATOM 4187 O O . SER A 1 535 ? 39.937 7.827 -31.740 1.00 59.28 535 SER A O 1
ATOM 4189 N N . GLN A 1 536 ? 39.916 9.930 -31.000 1.00 54.53 536 GLN A N 1
ATOM 4190 C CA . GLN A 1 536 ? 41.241 9.839 -30.366 1.00 54.53 536 GLN A CA 1
ATOM 4191 C C . GLN A 1 536 ? 41.312 8.823 -29.210 1.00 54.53 536 GLN A C 1
ATOM 4193 O O . GLN A 1 536 ? 42.420 8.484 -28.785 1.00 54.53 536 GLN A O 1
ATOM 4198 N N . SER A 1 537 ? 40.164 8.342 -28.720 1.00 59.56 537 SER A N 1
ATOM 4199 C CA . SER A 1 537 ? 40.039 7.533 -27.507 1.00 59.56 537 SER A CA 1
ATOM 4200 C C . SER A 1 537 ? 40.167 6.020 -27.709 1.00 59.56 537 SER A C 1
ATOM 4202 O O . SER A 1 537 ? 40.599 5.355 -26.773 1.00 59.56 537 SER A O 1
ATOM 4204 N N . ASP A 1 538 ? 39.843 5.467 -28.884 1.00 72.81 538 ASP A N 1
ATOM 4205 C CA . ASP A 1 538 ? 39.843 4.010 -29.111 1.00 72.81 538 ASP A CA 1
ATOM 4206 C C . ASP A 1 538 ? 40.941 3.578 -30.112 1.00 72.81 538 ASP A C 1
ATOM 4208 O O . ASP A 1 538 ? 40.967 4.061 -31.250 1.00 72.81 538 ASP A O 1
ATOM 4212 N N . PRO A 1 539 ? 41.868 2.671 -29.736 1.00 77.75 539 PRO A N 1
ATOM 4213 C CA . PRO A 1 539 ? 42.892 2.157 -30.646 1.00 77.75 539 PRO A CA 1
ATOM 4214 C C . PRO A 1 539 ? 42.328 1.387 -31.850 1.00 77.75 539 PRO A C 1
ATOM 4216 O O . PRO A 1 539 ? 42.961 1.413 -32.907 1.00 77.75 539 PRO A O 1
ATOM 4219 N N . ARG A 1 540 ? 41.151 0.750 -31.745 1.00 77.69 540 ARG A N 1
ATOM 4220 C CA . ARG A 1 540 ? 40.554 -0.034 -32.846 1.00 77.69 540 ARG A CA 1
ATOM 4221 C C . ARG A 1 540 ? 40.265 0.821 -34.070 1.00 77.69 540 ARG A C 1
ATOM 4223 O O . ARG A 1 540 ? 40.527 0.398 -35.187 1.00 77.69 540 ARG A O 1
ATOM 4230 N N . HIS A 1 541 ? 39.823 2.057 -33.862 1.00 77.38 541 HIS A N 1
ATOM 4231 C CA . HIS A 1 541 ? 39.535 2.988 -34.949 1.00 77.38 541 HIS A CA 1
ATOM 4232 C C . HIS A 1 541 ? 40.801 3.409 -35.708 1.00 77.38 541 HIS A C 1
ATOM 4234 O O . HIS A 1 541 ? 40.769 3.574 -36.924 1.00 77.38 541 HIS A O 1
ATOM 4240 N N . LYS A 1 542 ? 41.944 3.526 -35.016 1.00 77.25 542 LYS A N 1
ATOM 4241 C CA . LYS A 1 542 ? 43.240 3.826 -35.651 1.00 77.25 542 LYS A CA 1
ATOM 4242 C C . LYS A 1 542 ? 43.738 2.655 -36.492 1.00 77.25 542 LYS A C 1
ATOM 4244 O O . LYS A 1 542 ? 44.252 2.875 -37.585 1.00 77.25 542 LYS A O 1
ATOM 4249 N N . VAL A 1 543 ? 43.575 1.433 -35.985 1.00 80.69 543 VAL A N 1
ATOM 4250 C CA . VAL A 1 543 ? 43.933 0.209 -36.716 1.00 80.69 543 VAL A CA 1
ATOM 4251 C C . VAL A 1 543 ? 43.018 0.032 -37.926 1.00 80.69 543 VAL A C 1
ATOM 4253 O O . VAL A 1 543 ? 43.517 -0.143 -39.030 1.00 80.69 543 VAL A O 1
ATOM 4256 N N . ALA A 1 544 ? 41.703 0.180 -37.753 1.00 80.94 544 ALA A N 1
ATOM 4257 C CA . ALA A 1 544 ? 40.741 0.109 -38.848 1.00 80.94 544 ALA A CA 1
ATOM 4258 C C . ALA A 1 544 ? 41.021 1.166 -39.929 1.00 80.94 544 ALA A C 1
ATOM 4260 O O . ALA A 1 544 ? 41.015 0.840 -41.108 1.00 80.94 544 ALA A O 1
ATOM 4261 N N . LEU A 1 545 ? 41.350 2.408 -39.554 1.00 80.94 545 LEU A N 1
ATOM 4262 C CA . LEU A 1 545 ? 41.752 3.444 -40.510 1.00 80.94 545 LEU A CA 1
ATOM 4263 C C . LEU A 1 545 ? 43.006 3.043 -41.296 1.00 80.94 545 LEU A C 1
ATOM 4265 O O . LEU A 1 545 ? 43.040 3.212 -42.514 1.00 80.94 545 LEU A O 1
ATOM 4269 N N . ALA A 1 546 ? 44.029 2.512 -40.621 1.00 79.56 546 ALA A N 1
ATOM 4270 C CA . ALA A 1 546 ? 45.252 2.065 -41.282 1.00 79.56 546 ALA A CA 1
ATOM 4271 C C . ALA A 1 546 ? 44.977 0.910 -42.261 1.00 79.56 546 ALA A C 1
ATOM 4273 O O . ALA A 1 546 ? 45.449 0.960 -43.397 1.00 79.56 546 ALA A O 1
ATOM 4274 N N . GLU A 1 547 ? 44.163 -0.070 -41.860 1.00 82.44 547 GLU A N 1
ATOM 4275 C CA . GLU A 1 547 ? 43.730 -1.188 -42.709 1.00 82.44 547 GLU A CA 1
ATOM 4276 C C . GLU A 1 547 ? 42.898 -0.716 -43.907 1.00 82.44 547 GLU A C 1
ATOM 4278 O O . GLU A 1 547 ? 43.166 -1.116 -45.039 1.00 82.44 547 GLU A O 1
ATOM 4283 N N . MET A 1 548 ? 41.944 0.201 -43.710 1.00 79.94 548 MET A N 1
ATOM 4284 C CA . MET A 1 548 ? 41.120 0.732 -44.802 1.00 79.94 548 MET A CA 1
ATOM 4285 C C . MET A 1 548 ? 41.962 1.475 -45.834 1.00 79.94 548 MET A C 1
ATOM 4287 O O . MET A 1 548 ? 41.829 1.230 -47.032 1.00 79.94 548 MET A O 1
ATOM 4291 N N . VAL A 1 549 ? 42.858 2.363 -45.393 1.00 80.19 549 VAL A N 1
ATOM 4292 C CA . VAL A 1 549 ? 43.724 3.107 -46.317 1.00 80.19 549 VAL A CA 1
ATOM 4293 C C . VAL A 1 549 ? 44.727 2.165 -46.992 1.00 80.19 549 VAL A C 1
ATOM 4295 O O . VAL A 1 549 ? 44.970 2.297 -48.192 1.00 80.19 549 VAL A O 1
ATOM 4298 N N . SER A 1 550 ? 45.274 1.182 -46.271 1.00 80.94 550 SER A N 1
ATOM 4299 C CA . SER A 1 550 ? 46.182 0.181 -46.845 1.00 80.94 550 SER A CA 1
ATOM 4300 C C . SER A 1 550 ? 45.483 -0.695 -47.895 1.00 80.94 550 SER A C 1
ATOM 4302 O O . SER A 1 550 ? 45.995 -0.864 -48.999 1.00 80.94 550 SER A O 1
ATOM 4304 N N . GLY A 1 551 ? 44.270 -1.176 -47.609 1.00 80.62 551 GLY A N 1
ATOM 4305 C CA . GLY A 1 551 ? 43.463 -1.964 -48.542 1.00 80.62 551 GLY A CA 1
ATOM 4306 C C . GLY A 1 551 ? 43.082 -1.181 -49.799 1.00 80.62 551 GLY A C 1
ATOM 4307 O O . GLY A 1 551 ? 43.323 -1.646 -50.912 1.00 80.62 551 GLY A O 1
ATOM 4308 N N . LEU A 1 552 ? 42.577 0.049 -49.641 1.00 79.50 552 LEU A N 1
ATOM 4309 C CA . LEU A 1 552 ? 42.202 0.902 -50.775 1.00 79.50 552 LEU A CA 1
ATOM 4310 C C . LEU A 1 552 ? 43.403 1.276 -51.653 1.00 79.50 552 LEU A C 1
ATOM 4312 O O . LEU A 1 552 ? 43.289 1.291 -52.878 1.00 79.50 552 LEU A O 1
ATOM 4316 N N . THR A 1 553 ? 44.557 1.571 -51.047 1.00 79.06 553 THR A N 1
ATOM 4317 C CA . THR A 1 553 ? 45.788 1.871 -51.799 1.00 79.06 553 THR A CA 1
ATOM 4318 C C . THR A 1 553 ? 46.303 0.644 -52.544 1.00 79.06 553 THR A C 1
ATOM 4320 O O . THR A 1 553 ? 46.648 0.762 -53.717 1.00 79.06 553 THR A O 1
ATOM 4323 N N . ALA A 1 554 ? 46.268 -0.539 -51.924 1.00 79.00 554 ALA A N 1
ATOM 4324 C CA . ALA A 1 554 ? 46.684 -1.786 -52.557 1.00 79.00 554 ALA A CA 1
ATOM 4325 C C . ALA A 1 554 ? 45.793 -2.186 -53.745 1.00 79.00 554 ALA A C 1
ATOM 4327 O O . ALA A 1 554 ? 46.319 -2.634 -54.765 1.00 79.00 554 ALA A O 1
ATOM 4328 N N . ILE A 1 555 ? 44.470 -2.015 -53.642 1.00 76.44 555 ILE A N 1
ATOM 4329 C CA . ILE A 1 555 ? 43.549 -2.260 -54.764 1.00 76.44 555 ILE A CA 1
ATOM 4330 C C . ILE A 1 555 ? 43.788 -1.244 -55.883 1.00 76.44 555 ILE A C 1
ATOM 4332 O O . ILE A 1 555 ? 43.867 -1.610 -57.056 1.00 76.44 555 ILE A O 1
ATOM 4336 N N . LEU A 1 556 ? 43.961 0.034 -55.542 1.00 77.06 556 LEU A N 1
ATOM 4337 C CA . LEU A 1 556 ? 44.200 1.060 -56.549 1.00 77.06 556 LEU A CA 1
ATOM 4338 C C . LEU A 1 556 ? 45.543 0.876 -57.268 1.00 77.06 556 LEU A C 1
ATOM 4340 O O . LEU A 1 556 ? 45.619 1.105 -58.473 1.00 77.06 556 LEU A O 1
ATOM 4344 N N . ASP A 1 557 ? 46.574 0.413 -56.562 1.00 76.19 557 ASP A N 1
ATOM 4345 C CA . ASP A 1 557 ? 47.871 0.048 -57.139 1.00 76.19 557 ASP A CA 1
ATOM 4346 C C . ASP A 1 557 ? 47.787 -1.104 -58.143 1.00 76.19 557 ASP A C 1
ATOM 4348 O O . ASP A 1 557 ? 48.614 -1.181 -59.049 1.00 76.19 557 ASP A O 1
ATOM 4352 N N . GLN A 1 558 ? 46.815 -2.005 -58.000 1.00 73.25 558 GLN A N 1
ATOM 4353 C CA . GLN A 1 558 ? 46.598 -3.092 -58.959 1.00 73.25 558 GLN A CA 1
ATOM 4354 C C . GLN A 1 558 ? 45.857 -2.609 -60.211 1.00 73.25 558 GLN A C 1
ATOM 4356 O O . GLN A 1 558 ? 46.086 -3.124 -61.300 1.00 73.25 558 GLN A O 1
ATOM 4361 N N . VAL A 1 559 ? 44.997 -1.600 -60.061 1.00 70.81 559 VAL A N 1
ATOM 4362 C CA . VAL A 1 559 ? 44.010 -1.216 -61.076 1.00 70.81 559 VAL A CA 1
ATOM 4363 C C . VAL A 1 559 ? 44.387 0.061 -61.837 1.00 70.81 559 VAL A C 1
ATOM 4365 O O . VAL A 1 559 ? 44.420 0.057 -63.067 1.00 70.81 559 VAL A O 1
ATOM 4368 N N . LYS A 1 560 ? 44.674 1.167 -61.138 1.00 72.38 560 LYS A N 1
ATOM 4369 C CA . LYS A 1 560 ? 45.118 2.454 -61.717 1.00 72.38 560 LYS A CA 1
ATOM 4370 C C . LYS A 1 560 ? 46.122 3.146 -60.768 1.00 72.38 560 LYS A C 1
ATOM 4372 O O . LYS A 1 560 ? 45.742 4.101 -60.081 1.00 72.38 560 LYS A O 1
ATOM 4377 N N . PRO A 1 561 ? 47.406 2.734 -60.759 1.00 67.06 561 PRO A N 1
ATOM 4378 C CA . PRO A 1 561 ? 48.416 3.229 -59.811 1.00 67.06 561 PRO A CA 1
ATOM 4379 C C . PRO A 1 561 ? 48.585 4.759 -59.820 1.00 67.06 561 PRO A C 1
ATOM 4381 O O . PRO A 1 561 ? 48.782 5.392 -58.782 1.00 67.06 561 PRO A O 1
ATOM 4384 N N . LEU A 1 562 ? 48.442 5.399 -60.985 1.00 65.94 562 LEU A N 1
ATOM 4385 C CA . LEU A 1 562 ? 48.570 6.856 -61.130 1.00 65.94 562 LEU A CA 1
ATOM 4386 C C . LEU A 1 562 ? 47.419 7.700 -60.548 1.00 65.94 562 LEU A C 1
ATOM 4388 O O . LEU A 1 562 ? 47.582 8.920 -60.429 1.00 65.94 562 LEU A O 1
ATOM 4392 N N . ALA A 1 563 ? 46.279 7.108 -60.181 1.00 65.44 563 ALA A N 1
ATOM 4393 C CA . ALA A 1 563 ? 45.093 7.860 -59.762 1.00 65.44 563 ALA A CA 1
ATOM 4394 C C . ALA A 1 563 ? 45.303 8.644 -58.448 1.00 65.44 563 ALA A C 1
ATOM 4396 O O . ALA A 1 563 ? 44.860 9.790 -58.334 1.00 65.44 563 ALA A O 1
ATOM 4397 N N . LEU A 1 564 ? 46.056 8.094 -57.487 1.00 64.00 564 LEU A N 1
ATOM 4398 C CA . LEU A 1 564 ? 46.368 8.788 -56.228 1.00 64.00 564 LEU A CA 1
ATOM 4399 C C . LEU A 1 564 ? 47.271 10.003 -56.436 1.00 64.00 564 LEU A C 1
ATOM 4401 O O . LEU A 1 564 ? 47.018 11.070 -55.870 1.00 64.00 564 LEU A O 1
ATOM 4405 N N . VAL A 1 565 ? 48.283 9.889 -57.298 1.00 64.19 565 VAL A N 1
ATOM 4406 C CA . VAL A 1 565 ? 49.218 10.998 -57.527 1.00 64.19 565 VAL A CA 1
ATOM 4407 C C . VAL A 1 565 ? 48.582 12.134 -58.324 1.00 64.19 565 VAL A C 1
ATOM 4409 O O . VAL A 1 565 ? 48.884 13.301 -58.076 1.00 64.19 565 VAL A O 1
ATOM 4412 N N . GLN A 1 566 ? 47.663 11.816 -59.235 1.00 63.06 566 GLN A N 1
ATOM 4413 C CA . GLN A 1 566 ? 46.867 12.822 -59.944 1.00 63.06 566 GLN A CA 1
ATOM 4414 C C . GLN A 1 566 ? 45.956 13.613 -58.993 1.00 63.06 566 GLN A C 1
ATOM 4416 O O . GLN A 1 566 ? 45.714 14.795 -59.222 1.00 63.06 566 GLN A O 1
ATOM 4421 N N . SER A 1 567 ? 45.507 12.985 -57.904 1.00 60.59 567 SER A N 1
ATOM 4422 C CA . SER A 1 567 ? 44.634 13.598 -56.897 1.00 60.59 567 SER A CA 1
ATOM 4423 C C . SER A 1 567 ? 45.353 14.359 -55.766 1.00 60.59 567 SER A C 1
ATOM 4425 O O . SER A 1 567 ? 44.685 14.987 -54.952 1.00 60.59 567 SER A O 1
ATOM 4427 N N . GLN A 1 568 ? 46.696 14.352 -55.718 1.00 61.44 568 GLN A N 1
ATOM 4428 C CA . GLN A 1 568 ? 47.527 15.059 -54.718 1.00 61.44 568 GLN A CA 1
ATOM 4429 C C . GLN A 1 568 ? 47.238 14.711 -53.237 1.00 61.44 568 GLN A C 1
ATOM 4431 O O . GLN A 1 568 ? 47.448 15.534 -52.343 1.00 61.44 568 GLN A O 1
ATOM 4436 N N . ILE A 1 569 ? 46.785 13.490 -52.949 1.00 65.56 569 ILE A N 1
ATOM 4437 C CA . ILE A 1 569 ? 46.383 13.078 -51.595 1.00 65.56 569 ILE A CA 1
ATOM 4438 C C . ILE A 1 569 ? 47.589 12.572 -50.797 1.00 65.56 569 ILE A C 1
ATOM 4440 O O . ILE A 1 569 ? 48.407 11.801 -51.297 1.00 65.56 569 ILE A O 1
ATOM 4444 N N . ARG A 1 570 ? 47.708 13.002 -49.534 1.00 63.03 570 ARG A N 1
ATOM 4445 C CA . ARG A 1 570 ? 48.751 12.527 -48.612 1.00 63.03 570 ARG A CA 1
ATOM 4446 C C . ARG A 1 570 ? 48.260 11.301 -47.847 1.00 63.03 570 ARG A C 1
ATOM 4448 O O . ARG A 1 570 ? 47.266 11.386 -47.138 1.00 63.03 570 ARG A O 1
ATOM 4455 N N . LEU A 1 571 ? 49.000 10.197 -47.936 1.00 64.44 571 LEU A N 1
ATOM 4456 C CA . LEU A 1 571 ? 48.751 8.980 -47.159 1.00 64.44 571 LEU A CA 1
ATOM 4457 C C . LEU A 1 571 ? 49.190 9.181 -45.700 1.00 64.44 571 LEU A C 1
ATOM 4459 O O . LEU A 1 571 ? 50.359 8.996 -45.350 1.00 64.44 571 LEU A O 1
ATOM 4463 N N . THR A 1 572 ? 48.264 9.608 -44.847 1.00 60.81 572 THR A N 1
ATOM 4464 C CA . THR A 1 572 ? 48.475 9.771 -43.403 1.00 60.81 572 THR A CA 1
ATOM 4465 C C . THR A 1 572 ? 48.116 8.476 -42.662 1.00 60.81 572 THR A C 1
ATOM 4467 O O . THR A 1 572 ? 47.107 7.849 -42.954 1.00 60.81 572 THR A O 1
ATOM 4470 N N . GLY A 1 573 ? 48.954 8.041 -41.711 1.00 58.84 573 GLY A N 1
ATOM 4471 C CA . GLY A 1 573 ? 48.657 6.884 -40.841 1.00 58.84 573 GLY A CA 1
ATOM 4472 C C . GLY A 1 573 ? 48.867 5.482 -41.438 1.00 58.84 573 GLY A C 1
ATOM 4473 O O . GLY A 1 573 ? 48.527 4.505 -40.784 1.00 58.84 573 GLY A O 1
ATOM 4474 N N . VAL A 1 574 ? 49.435 5.372 -42.642 1.00 64.69 574 VAL A N 1
ATOM 4475 C CA . VAL A 1 574 ? 49.668 4.091 -43.341 1.00 64.69 574 VAL A CA 1
ATOM 4476 C C . VAL A 1 574 ? 51.021 3.479 -42.966 1.00 64.69 574 VAL A C 1
ATOM 4478 O O . VAL A 1 574 ? 51.983 4.224 -42.741 1.00 64.69 574 VAL A O 1
ATOM 4481 N N . ASP A 1 575 ? 51.098 2.145 -42.963 1.00 70.31 575 ASP A N 1
ATOM 4482 C CA . ASP A 1 575 ? 52.346 1.387 -42.841 1.00 70.31 575 ASP A CA 1
ATOM 4483 C C . ASP A 1 575 ? 53.373 1.789 -43.922 1.00 70.31 575 ASP A C 1
ATOM 4485 O O . ASP A 1 575 ? 53.040 2.061 -45.082 1.00 70.31 575 ASP A O 1
ATOM 4489 N N . GLU A 1 576 ? 54.646 1.843 -43.536 1.00 68.25 576 GLU A N 1
ATOM 4490 C CA . GLU A 1 576 ? 55.747 2.261 -44.411 1.00 68.25 576 GLU A CA 1
ATOM 4491 C C . GLU A 1 576 ? 55.936 1.287 -45.584 1.00 68.25 576 GLU A C 1
ATOM 4493 O O . GLU A 1 576 ? 56.310 1.705 -46.682 1.00 68.25 576 GLU A O 1
ATOM 4498 N N . ALA A 1 577 ? 55.597 0.006 -45.400 1.00 72.56 577 ALA A N 1
ATOM 4499 C CA . ALA A 1 577 ? 55.643 -0.990 -46.467 1.00 72.56 577 ALA A CA 1
ATOM 4500 C C . ALA A 1 577 ? 54.649 -0.677 -47.598 1.00 72.56 577 ALA A C 1
ATOM 4502 O O . ALA A 1 577 ? 55.024 -0.707 -48.774 1.00 72.56 577 ALA A O 1
ATOM 4503 N N . THR A 1 578 ? 53.407 -0.313 -47.265 1.00 72.44 578 THR A N 1
ATOM 4504 C CA . THR A 1 578 ? 52.385 0.038 -48.263 1.00 72.44 578 THR A CA 1
ATOM 4505 C C . THR A 1 578 ? 52.749 1.329 -48.997 1.00 72.44 578 THR A C 1
ATOM 4507 O O . THR A 1 578 ? 52.618 1.399 -50.218 1.00 72.44 578 THR A O 1
ATOM 4510 N N . LYS A 1 579 ? 53.311 2.329 -48.298 1.00 72.06 579 LYS A N 1
ATOM 4511 C CA . LYS A 1 579 ? 53.816 3.559 -48.940 1.00 72.06 579 LYS A CA 1
ATOM 4512 C C . LYS A 1 579 ? 54.946 3.272 -49.926 1.00 72.06 579 LYS A C 1
ATOM 4514 O O . LYS A 1 579 ? 54.942 3.807 -51.034 1.00 72.06 579 LYS A O 1
ATOM 4519 N N . LEU A 1 580 ? 55.908 2.433 -49.542 1.00 73.88 580 LEU A N 1
ATOM 4520 C CA . LEU A 1 580 ? 57.013 2.040 -50.419 1.00 73.88 580 LEU A CA 1
ATOM 4521 C C . LEU A 1 580 ? 56.510 1.278 -51.645 1.00 73.88 580 LEU A C 1
ATOM 4523 O O . LEU A 1 580 ? 56.955 1.565 -52.757 1.00 73.88 580 LEU A O 1
ATOM 4527 N N . ARG A 1 581 ? 55.556 0.358 -51.459 1.00 74.88 581 ARG A N 1
ATOM 4528 C CA . ARG A 1 581 ? 54.932 -0.385 -52.558 1.00 74.88 581 ARG A CA 1
ATOM 4529 C C . ARG A 1 581 ? 54.238 0.555 -53.543 1.00 74.88 581 ARG A C 1
ATOM 4531 O O . ARG A 1 581 ? 54.527 0.461 -54.731 1.00 74.88 581 ARG A O 1
ATOM 4538 N N . HIS A 1 582 ? 53.446 1.506 -53.050 1.00 76.25 582 HIS A N 1
ATOM 4539 C CA . HIS A 1 582 ? 52.766 2.505 -53.879 1.00 76.25 582 HIS A CA 1
ATOM 4540 C C . HIS A 1 582 ? 53.745 3.379 -54.682 1.00 76.25 582 HIS A C 1
ATOM 4542 O O . HIS A 1 582 ? 53.535 3.680 -55.859 1.00 76.25 582 HIS A O 1
ATOM 4548 N N . ILE A 1 583 ? 54.867 3.779 -54.073 1.00 77.25 583 ILE A N 1
ATOM 4549 C CA . ILE A 1 583 ? 55.915 4.544 -54.766 1.00 77.25 583 ILE A CA 1
ATOM 4550 C C . ILE A 1 583 ? 56.559 3.697 -55.872 1.00 77.25 583 ILE A C 1
ATOM 4552 O O . ILE A 1 583 ? 56.793 4.206 -56.971 1.00 77.25 583 ILE A O 1
ATOM 4556 N N . GLN A 1 584 ? 56.830 2.416 -55.606 1.00 77.06 584 GLN A N 1
ATOM 4557 C CA . GLN A 1 584 ? 57.415 1.494 -56.582 1.00 77.06 584 GLN A CA 1
ATOM 4558 C C . GLN A 1 584 ? 56.473 1.222 -57.763 1.00 77.06 584 GLN A C 1
ATOM 4560 O O . GLN A 1 584 ? 56.905 1.334 -58.910 1.00 77.06 584 GLN A O 1
ATOM 4565 N N . THR A 1 585 ? 55.197 0.916 -57.511 1.00 77.50 585 THR A N 1
ATOM 4566 C CA . THR A 1 585 ? 54.181 0.671 -58.554 1.00 77.50 585 THR A CA 1
ATOM 4567 C C . THR A 1 585 ? 53.951 1.912 -59.408 1.00 77.50 585 THR A C 1
ATOM 4569 O O . THR A 1 585 ? 53.980 1.835 -60.635 1.00 77.50 585 THR A O 1
ATOM 4572 N N . THR A 1 586 ? 53.835 3.083 -58.780 1.00 76.81 586 THR A N 1
ATOM 4573 C CA . THR A 1 586 ? 53.703 4.364 -59.484 1.00 76.81 586 THR A CA 1
ATOM 4574 C C . THR A 1 586 ? 54.928 4.667 -60.350 1.00 76.81 586 THR A C 1
ATOM 4576 O O . THR A 1 586 ? 54.792 5.119 -61.490 1.00 76.81 586 THR A O 1
ATOM 4579 N N . ALA A 1 587 ? 56.142 4.452 -59.828 1.00 75.44 587 ALA A N 1
ATOM 4580 C CA . ALA A 1 587 ? 57.375 4.670 -60.583 1.00 75.44 587 ALA A CA 1
ATOM 4581 C C . ALA A 1 587 ? 57.467 3.725 -61.790 1.00 75.44 587 ALA A C 1
ATOM 4583 O O . ALA A 1 587 ? 57.832 4.167 -62.881 1.00 75.44 587 ALA A O 1
ATOM 4584 N N . LEU A 1 588 ? 57.071 2.462 -61.610 1.00 76.56 588 LEU A N 1
ATOM 4585 C CA . LEU A 1 588 ? 57.011 1.469 -62.676 1.00 76.56 588 LEU A CA 1
ATOM 4586 C C . LEU A 1 588 ? 55.975 1.845 -63.742 1.00 76.56 588 LEU A C 1
ATOM 4588 O O . LEU A 1 588 ? 56.299 1.812 -64.924 1.00 76.56 588 LEU A O 1
ATOM 4592 N N . GLU A 1 589 ? 54.765 2.274 -63.373 1.00 75.75 589 GLU A N 1
ATOM 4593 C CA . GLU A 1 589 ? 53.746 2.666 -64.360 1.00 75.75 589 GLU A CA 1
ATOM 4594 C C . GLU A 1 589 ? 54.170 3.917 -65.153 1.00 75.75 589 GLU A C 1
ATOM 4596 O O . GLU A 1 589 ? 54.003 3.974 -66.373 1.00 75.75 589 GLU A O 1
ATOM 4601 N N . ARG A 1 590 ? 54.791 4.912 -64.497 1.00 76.75 590 ARG A N 1
ATOM 4602 C CA . ARG A 1 590 ? 55.365 6.084 -65.189 1.00 76.75 590 ARG A CA 1
ATOM 4603 C C . ARG A 1 590 ? 56.455 5.689 -66.170 1.00 76.75 590 ARG A C 1
ATOM 4605 O O . ARG A 1 590 ? 56.496 6.220 -67.278 1.00 76.75 590 ARG A O 1
ATOM 4612 N N . PHE A 1 591 ? 57.318 4.766 -65.759 1.00 74.69 591 PHE A N 1
ATOM 4613 C CA . PHE A 1 591 ? 58.359 4.223 -66.614 1.00 74.69 591 PHE A CA 1
ATOM 4614 C C . PHE A 1 591 ? 57.752 3.496 -67.823 1.00 74.69 591 PHE A C 1
ATOM 4616 O O . PHE A 1 591 ? 58.104 3.811 -68.958 1.00 74.69 591 PHE A O 1
ATOM 4623 N N . MET A 1 592 ? 56.757 2.631 -67.616 1.00 74.69 592 MET A N 1
ATOM 4624 C CA . MET A 1 592 ? 56.063 1.929 -68.702 1.00 74.69 592 MET A CA 1
ATOM 4625 C C . MET A 1 592 ? 55.358 2.889 -69.673 1.00 74.69 592 MET A C 1
ATOM 4627 O O . MET A 1 592 ? 55.483 2.723 -70.885 1.00 74.69 592 MET A O 1
ATOM 4631 N N . ARG A 1 593 ? 54.697 3.949 -69.181 1.00 71.75 593 ARG A N 1
ATOM 4632 C CA . ARG A 1 593 ? 54.113 4.986 -70.054 1.00 71.75 593 ARG A CA 1
ATOM 4633 C C . ARG A 1 593 ? 55.174 5.767 -70.827 1.00 71.75 593 ARG A C 1
ATOM 4635 O O . ARG A 1 593 ? 54.943 6.103 -71.981 1.00 71.75 593 ARG A O 1
ATOM 4642 N N . SER A 1 594 ? 56.336 6.037 -70.229 1.00 71.56 594 SER A N 1
ATOM 4643 C CA . SER A 1 594 ? 57.440 6.696 -70.942 1.00 71.56 594 SER A CA 1
ATOM 4644 C C . SER A 1 594 ? 58.018 5.828 -72.066 1.00 71.56 594 SER A C 1
ATOM 4646 O O . SER A 1 594 ? 58.413 6.362 -73.100 1.00 71.56 594 SER A O 1
ATOM 4648 N N . ILE A 1 595 ? 57.988 4.500 -71.899 1.00 68.31 595 ILE A N 1
ATOM 4649 C CA . ILE A 1 595 ? 58.381 3.535 -72.932 1.00 68.31 595 ILE A CA 1
ATOM 4650 C C . ILE A 1 595 ? 57.333 3.446 -74.046 1.00 68.31 595 ILE A C 1
ATOM 4652 O O . ILE A 1 595 ? 57.713 3.327 -75.196 1.00 68.31 595 ILE A O 1
ATOM 4656 N N . GLN A 1 596 ? 56.034 3.519 -73.741 1.00 61.91 596 GLN A N 1
ATOM 4657 C CA . GLN A 1 596 ? 54.970 3.465 -74.760 1.00 61.91 596 GLN A CA 1
ATOM 4658 C C . GLN A 1 596 ? 54.836 4.747 -75.601 1.00 61.91 596 GLN A C 1
ATOM 4660 O O . GLN A 1 596 ? 54.241 4.710 -76.675 1.00 61.91 596 GLN A O 1
ATOM 4665 N N . VAL A 1 597 ? 55.325 5.883 -75.094 1.00 56.78 597 VAL A N 1
ATOM 4666 C CA . VAL A 1 597 ? 55.294 7.191 -75.778 1.00 56.78 597 VAL A CA 1
ATOM 4667 C C . VAL A 1 597 ? 56.587 7.459 -76.571 1.00 56.78 597 VAL A C 1
ATOM 4669 O O . VAL A 1 597 ? 56.622 8.391 -77.375 1.00 56.78 597 VAL A O 1
ATOM 4672 N N . SER A 1 598 ? 57.627 6.641 -76.367 1.00 45.69 598 SER A N 1
ATOM 4673 C CA . SER A 1 598 ? 58.864 6.626 -77.168 1.00 45.69 598 SER A CA 1
ATOM 4674 C C . SER A 1 598 ? 58.750 5.613 -78.301 1.00 45.69 598 SER A C 1
ATOM 4676 O O . SER A 1 598 ? 59.295 5.901 -79.390 1.00 45.69 598 SER A O 1
#

Organism: NCBI:txid664439

pLDDT: mean 82.36, std 12.4, range [34.66, 96.38]

Radius of gyration: 42.17 Å; chains: 1; bounding box: 99×47×136 Å

InterPro domains:
  IPR021967 Nuclear pore complex protein NUP96, C-terminal domain [PF12110] (99-412)

Sequence (598 aa):
KDEDGVPFADPSPELCFSSFASLYPQTDRSNEALLFRLGHALFDNIDLHLGQEVTVDVRNRISSIRRKAALSAWLGDAVTSSVDADLKKQSPADPAGLIFTLLSGYQIEKACDTAMDCGFVKLATLISQASGDFEFREDIREQLQLWREQRIDVHVSESARKIYSILAGSLDVLEGSKASSIERCPDVDPLKGLDWKRTFGMYLWYAEPMDASIAQVYESYYRAARESPSRVAPPRPHYLESVPSLKFPFNMPSPVPSDALFSLIRLHAEPACSLSQVLTPLSFAPSPSDYSFPWHLYVVLSRCMRVRDLSDRGKSGSRGETLDDDISGHHEGHSPSADLLASSYAQQLEQLGMLQEAIFVLLHIEGSAGREKAIRDLLHRSGDKLDEWMCSGILGSLKIPLAWVNDAKAIYAIRQGNVFDAYQLYMDAGLYQSAHDLAVVELAPEAVIRQDFELLASLLERMASQSIDGWHLKGKASQFFCAYMDYAHAMTRLPELHISLSDAAIPDPTEEQEFESLTRSIPKLISILPDVLSSQSDPRHKVALAEMVSGLTAILDQVKPLALVQSQIRLTGVDEATKLRHIQTTALERFMRSIQVS

Secondary structure (DSSP, 8-state):
--TTS-------TT--HHHHHTTS-TT---HHHHHHHHHHHHHS-------TTS-HHHHHHHHHHHHHHHHHHHHHHHHHHHHHHHHHHS-TT-HHHHHHHHHTTT-HHHHHHHHHHTT-HHHHHHHTTTT--HHHHHHHHHHHHHHHHTTGGGTS-HHHHHHHHHHTT--S-B-----SSTT-PPPB-TTTT--HHHHHHHIIIIIS-TT--HHHHHHHHHHHHHH-TTTSPP---HHHHS-TT---SSPPPSSPPPPHHHHHHHHHH-TT--HHHH--HHHH-SSTT--HHHHHHHIIIIIIS-S---TTPPP-----------S----PPP-HHHHHHHHHHHHHHHHTT-HHHHHHHHTT-S-HHHHHHHHHHHHHHTGGG--HHHHHHHHHTS---HHHHHHHHHHHHHHHT-HHHHHHHHHHTT-HHHHHHHIIIIIHHHHHHTT-HHHHHHHHHHHHTS--TTTTTSTTHHHHHHHHHHHHHHHHHHHHHHHHHHH-SS--HHHHHHHHHHHHHHHHHHHHHHHHH--TT-HHHHHHHHHHHHHHHHHHHHH-TTHHHHTT----S--HHHHHHHHHHHHHHHHHHHHHH-